Protein AF-0000000074491181 (afdb_homodimer)

Nearest PDB structures (foldseek):
  5xmd-assembly2_D-3  TM=8.191E-01  e=1.648E-28  Vigna radiata
  5y5d-assembly1_B  TM=8.444E-01  e=2.735E-27  Vigna radiata
  5xmd-assembly1_A  TM=8.355E-01  e=1.051E-27  Vigna radiata
  5xmd-assembly2_B  TM=8.310E-01  e=1.335E-27  Vigna radiata
  5xmd-assembly1_C-2  TM=8.319E-01  e=1.695E-27  Vigna radiata

Secondary structure (DSSP, 8-state):
--------TT-GGGS-EEEEEETTEEEEEEEE-SSSEEEEE--TT--GGGGTTHHHHHHTTT-EEEEEPPTTSTTS------TT-HHHHGGGSHHHHHHHHHHHHHHHH-TT--EEEEEETHHHHHHHHHHHH-GGGEEEEEEES----PPPSS---HHHHHHH-GGGGHHHHHHSTHHHHHHHTTHHHHHHHHS--TTS--GGGT--SGGGSPSSPPPPTTTT--HHHHHHHHHHHHHH-SHHHHHGGG-HHHHHHHTTTS-S-EEEEEEEEEETT-SSS-GGGGTTGGGTEEEEEEEEES--S-HHHHTHHHHHHHHHHHHHHHHHHHHH-/--------TT-GGGS-EEEEEETTEEEEEEEE-SSSEEEEE--TT--GGGGTTHHHHHHTTT-EEEEEPPTTSTTS------TT-HHHHGGGSHHHHHHHHHHHHHHHH-TT--EEEEEETHHHHHHHHHHHH-GGGEEEEEEES----PPPSS---HHHHHHH-GGGGHHHHHHSTHHHHHHHTTHHHHHHHHS--TTS--HHHH--SGGGSPSSPPPPTTTT--HHHHHHHHHHHHHH-SHHHHHGGG-HHHHHHHTTTS-S-EEEEEEEEEETT-SSS-GGGGTTGGGTEEEEEEEEES--S-HHHHTHHHHHHHHHHHHHHHHHHHHH-

Organism: Spizellomyces punctatus (strain DAOM BR117) (NCBI:txid645134)

InterPro domains:
  IPR000073 Alpha/beta hydrolase fold-1 [PF00561] (36-311)
  IPR000073 Alpha/beta hydrolase fold-1 [PR00111] (62-77)
  IPR000073 Alpha/beta hydrolase fold-1 [PR00111] (131-144)
  IPR000639 Epoxide hydrolase-like [PR00412] (42-60)
  IPR000639 Epoxide hydrolase-like [PR00412] (117-130)
  IPR000639 Epoxide hydrolase-like [PR00412] (131-144)
  IPR000639 Epoxide hydrolase-like [PR00412] (300-322)
  IPR029058 Alpha/Beta hydrolase fold [G3DSA:3.40.50.1820] (9-330)
  IPR029058 Alpha/Beta hydrolase fold [SSF53474] (13-325)

Radius of gyration: 26.88 Å; Cα contacts (8 Å, |Δi|>4): 1276; chains: 2; bounding box: 53×76×60 Å

pLDDT: mean 94.12, std 9.75, range [24.53, 98.94]

Foldseek 3Di:
DPPLQPLDLLDPVSFAWDWDQFPNWIWIKTWAFADAEEEEAEAPPDAQSLLSLLCNLVRVVGYIYIYIGFALFFPIDHDFDDVPRLVSLLCQALLNSLSRVQRVQCVPPNHQAAHAYEYAHVSQANQLVNCWNPVSRHQEYEYEADADFFQDLDQDDPVNVCVVVVLCVLLVLLQDPVVQVQCLVVVLQVCQLCQEKFPDDNCSSVDNHSVRGDGPHDHYPLLVQDPSNSVVSSVRCNVSTCRRNSSNSNCSVVNNVVCNPIDRAGEHQYEYEHACRASNRHPVNNVCRCVHYPRYDYHYDPMYRSCCRNVVPVVSVVVVVSVVVSVVVVVVD/DPPLQPLDLLDPVSFAWDWDQFPNWIWIKTWAFADAEEEEAEAPPDALSLLSLLCNLVRVVGYIYIYIGFALFFPIDHDDDDVPRLVSLLCQALLNSLSRVQRVQCVPPNHQAAHAYEYAHVSQANQLVNCWNPVSRHQEYEYEADADFFQDLDQDDPVNVCVVVVLCVLLVLLQDPVVQVQCLVVVLQVCQLCQEKFPDDNCSSVDNHSVRGDGPRDHYPLLVQDPSNSVVSSVRCNVSTCRRNSSNSNCSVVNNVVCNPIDRAGEHQYEYEHACRASNRHPVNNVCRCVRYPRYDYHYDPMYRSCCRNVVPVVSVVVVVSVVVSVVVVVVD

Solvent-accessible surface area (backbone atoms only — not comparable to full-atom values): 35129 Å² total; per-residue (Å²): 129,80,73,77,61,70,70,37,70,90,36,74,82,46,49,51,76,44,64,44,82,36,85,80,36,48,33,25,29,35,58,42,65,48,66,61,45,34,38,45,33,46,30,83,93,50,27,43,70,60,41,40,70,50,49,56,56,43,31,75,70,49,22,16,39,36,25,39,20,54,75,12,21,50,73,11,47,52,80,72,58,59,87,88,38,66,74,52,41,44,72,48,12,58,70,44,50,37,47,37,52,53,46,43,32,26,69,77,66,34,84,76,38,53,26,32,31,37,11,31,47,55,11,8,52,40,42,54,45,27,50,54,80,40,44,82,37,48,63,28,38,31,21,35,46,32,54,71,70,58,63,61,94,60,90,73,52,68,71,58,47,24,71,78,39,58,46,48,45,30,51,62,36,48,48,37,74,68,40,34,60,55,43,48,75,34,45,61,49,52,51,43,43,66,54,41,27,62,92,48,78,56,55,51,49,76,34,66,49,74,88,74,47,75,73,83,58,68,71,31,75,57,40,61,60,48,69,69,58,49,48,52,53,39,52,37,40,50,61,50,31,46,52,32,57,35,38,54,66,60,16,64,66,52,39,48,67,72,33,65,84,47,65,58,60,41,74,51,50,32,38,40,39,36,18,67,52,15,78,73,42,44,58,75,63,46,68,64,30,66,81,34,36,70,40,57,46,81,46,75,43,92,27,14,72,50,38,60,54,50,38,40,69,62,49,47,50,54,50,50,54,54,53,55,52,54,56,52,54,60,72,71,104,129,79,73,76,61,67,72,37,71,89,36,75,79,45,48,50,75,44,64,44,82,36,86,81,36,48,34,25,30,35,58,43,66,48,66,61,45,35,36,46,34,46,32,82,92,51,27,42,70,60,42,40,69,50,48,55,57,43,31,73,70,49,21,15,38,37,25,38,22,54,76,12,22,50,74,12,46,52,80,73,59,60,87,87,39,65,74,54,40,43,71,49,12,57,69,45,49,38,47,36,52,54,45,44,32,26,70,76,66,34,84,76,38,53,26,31,31,36,11,29,47,55,11,8,52,40,42,54,44,27,50,54,79,39,46,81,37,49,63,28,38,31,19,36,47,32,55,71,69,57,64,62,93,60,90,73,54,68,71,58,48,25,71,77,40,56,47,48,46,30,50,61,37,48,49,38,74,68,39,34,60,55,43,48,75,34,45,62,49,53,50,42,44,66,54,42,27,62,94,49,78,54,57,50,50,75,34,64,48,74,89,73,45,75,73,84,59,66,72,31,76,56,39,61,60,46,69,69,58,48,49,50,54,38,51,35,39,51,60,51,32,47,53,33,57,34,39,54,65,59,16,62,66,51,38,48,67,71,34,65,85,48,64,58,59,42,73,51,49,31,38,39,37,36,18,68,52,15,78,74,43,46,58,75,65,46,69,63,32,67,81,32,34,72,40,58,47,80,47,74,42,94,26,13,74,51,38,62,53,50,37,41,70,63,50,49,49,54,51,50,53,54,53,55,52,55,56,53,53,61,73,72,102

Structure (mmCIF, N/CA/C/O backbone):
data_AF-0000000074491181-model_v1
#
loop_
_entity.id
_entity.type
_entity.pdbx_description
1 polymer 'AB hydrolase-1 domain-containing protein'
#
loop_
_atom_site.group_PDB
_atom_site.id
_atom_site.type_symbol
_atom_site.label_atom_id
_atom_site.label_alt_id
_atom_site.label_comp_id
_atom_site.label_asym_id
_atom_site.label_entity_id
_atom_site.label_seq_id
_atom_site.pdbx_PDB_ins_code
_atom_site.Cartn_x
_atom_site.Cartn_y
_atom_site.Cartn_z
_atom_site.occupancy
_atom_site.B_iso_or_equiv
_atom_site.auth_seq_id
_atom_site.auth_comp_id
_atom_site.auth_asym_id
_atom_site.auth_atom_id
_atom_site.pdbx_PDB_model_num
ATOM 1 N N . MET A 1 1 ? -23.141 7.105 -21.078 1 24.53 1 MET A N 1
ATOM 2 C CA . MET A 1 1 ? -22.516 6.258 -22.094 1 24.53 1 MET A CA 1
ATOM 3 C C . MET A 1 1 ? -21.219 5.648 -21.594 1 24.53 1 MET A C 1
ATOM 5 O O . MET A 1 1 ? -20.281 6.375 -21.266 1 24.53 1 MET A O 1
ATOM 9 N N . SER A 1 2 ? -21.203 4.645 -20.719 1 34.47 2 SER A N 1
ATOM 10 C CA . SER A 1 2 ? -20.094 3.973 -20.047 1 34.47 2 SER A CA 1
ATOM 11 C C . SER A 1 2 ? -18.984 3.629 -21.047 1 34.47 2 SER A C 1
ATOM 13 O O . SER A 1 2 ? -19.203 2.875 -22 1 34.47 2 SER A O 1
ATOM 15 N N . ILE A 1 3 ? -18.344 4.555 -21.625 1 37.69 3 ILE A N 1
ATOM 16 C CA . ILE A 1 3 ? -17.375 4.277 -22.672 1 37.69 3 ILE A CA 1
ATOM 17 C C . ILE A 1 3 ? -16.609 2.992 -22.344 1 37.69 3 ILE A C 1
ATOM 19 O O . ILE A 1 3 ? -15.953 2.896 -21.312 1 37.69 3 ILE A O 1
ATOM 23 N N . SER A 1 4 ? -17.125 1.837 -22.672 1 44.81 4 SER A N 1
ATOM 24 C CA . SER A 1 4 ? -16.5 0.523 -22.625 1 44.81 4 SER A CA 1
ATOM 25 C C . SER A 1 4 ? -15.008 0.61 -22.938 1 44.81 4 SER A C 1
ATOM 27 O O . SER A 1 4 ? -14.625 0.771 -24.109 1 44.81 4 SER A O 1
ATOM 29 N N . THR A 1 5 ? -14.273 1.389 -22.328 1 58.91 5 THR A N 1
ATOM 30 C CA . THR A 1 5 ? -12.852 1.501 -22.641 1 58.91 5 THR A CA 1
ATOM 31 C C . THR A 1 5 ? -12.227 0.121 -22.828 1 58.91 5 THR A C 1
ATOM 33 O O . THR A 1 5 ? -12.445 -0.777 -22.016 1 58.91 5 THR A O 1
ATOM 36 N N . LYS A 1 6 ? -11.859 -0.301 -24.062 1 78.19 6 LYS A N 1
ATOM 37 C CA . LYS A 1 6 ? -11.188 -1.531 -24.484 1 78.19 6 LYS A CA 1
ATOM 38 C C . LYS A 1 6 ? -10.055 -1.887 -23.531 1 78.19 6 LYS A C 1
ATOM 40 O O . LYS A 1 6 ? -9.219 -1.037 -23.203 1 78.19 6 LYS A O 1
ATOM 45 N N . LEU A 1 7 ? -10.281 -3.123 -22.828 1 93.38 7 LEU A N 1
ATOM 46 C CA . LEU A 1 7 ? -9.18 -3.672 -22.047 1 93.38 7 LEU A CA 1
ATOM 47 C C . LEU A 1 7 ? -7.898 -3.715 -22.875 1 93.38 7 LEU A C 1
ATOM 49 O O . LEU A 1 7 ? -7.871 -4.312 -23.953 1 93.38 7 LEU A O 1
ATOM 53 N N . ASP A 1 8 ? -6.918 -2.953 -22.5 1 95.5 8 ASP A N 1
ATOM 54 C CA . ASP A 1 8 ? -5.625 -2.881 -23.172 1 95.5 8 ASP A CA 1
ATOM 55 C C . ASP A 1 8 ? -4.5 -3.357 -22.25 1 95.5 8 ASP A C 1
ATOM 57 O O . ASP A 1 8 ? -4.125 -2.66 -21.312 1 95.5 8 ASP A O 1
ATOM 61 N N . PRO A 1 9 ? -3.947 -4.531 -22.531 1 95.06 9 PRO A N 1
ATOM 62 C CA . PRO A 1 9 ? -2.879 -5.066 -21.688 1 95.06 9 PRO A CA 1
ATOM 63 C C . PRO A 1 9 ? -1.718 -4.09 -21.516 1 95.06 9 PRO A C 1
ATOM 65 O O . PRO A 1 9 ? -0.96 -4.191 -20.547 1 95.06 9 PRO A O 1
ATOM 68 N N . LEU A 1 10 ? -1.55 -3.137 -22.375 1 94.75 10 LEU A N 1
ATOM 69 C CA . LEU A 1 10 ? -0.443 -2.189 -22.297 1 94.75 10 LEU A CA 1
ATOM 70 C C . LEU A 1 10 ? -0.84 -0.958 -21.5 1 94.75 10 LEU A C 1
ATOM 72 O O . LEU A 1 10 ? -0.002 -0.097 -21.219 1 94.75 10 LEU A O 1
ATOM 76 N N . LYS A 1 11 ? -2.043 -0.867 -21.125 1 95.12 11 LYS A N 1
ATOM 77 C CA . LYS A 1 11 ? -2.561 0.226 -20.297 1 95.12 11 LYS A CA 1
ATOM 78 C C . LYS A 1 11 ? -3.244 -0.305 -19.047 1 95.12 11 LYS A C 1
ATOM 80 O O . LYS A 1 11 ? -4.473 -0.417 -19 1 95.12 11 LYS A O 1
ATOM 85 N N . PRO A 1 12 ? -2.453 -0.541 -18.047 1 96.25 12 PRO A N 1
ATOM 86 C CA . PRO A 1 12 ? -3.02 -1.109 -16.828 1 96.25 12 PRO A CA 1
ATOM 87 C C . PRO A 1 12 ? -4.246 -0.345 -16.344 1 96.25 12 PRO A C 1
ATOM 89 O O . PRO A 1 12 ? -5.156 -0.94 -15.758 1 96.25 12 PRO A O 1
ATOM 92 N N . GLU A 1 13 ? -4.324 0.978 -16.609 1 92.19 13 GLU A N 1
ATOM 93 C CA . GLU A 1 13 ? -5.418 1.813 -16.125 1 92.19 13 GLU A CA 1
ATOM 94 C C . GLU A 1 13 ? -6.719 1.508 -16.859 1 92.19 13 GLU A C 1
ATOM 96 O O . GLU A 1 13 ? -7.793 1.935 -16.438 1 92.19 13 GLU A O 1
ATOM 101 N N . SER A 1 14 ? -6.633 0.81 -17.969 1 96 14 SER A N 1
ATOM 102 C CA . SER A 1 14 ? -7.828 0.487 -18.75 1 96 14 SER A CA 1
ATOM 103 C C . SER A 1 14 ? -8.625 -0.633 -18.078 1 96 14 SER A C 1
ATOM 105 O O . SER A 1 14 ? -9.773 -0.879 -18.453 1 96 14 SER A O 1
ATOM 107 N N . PHE A 1 15 ? -8.055 -1.346 -17.125 1 97.62 15 PHE A N 1
ATOM 108 C CA . PHE A 1 15 ? -8.75 -2.41 -16.406 1 97.62 15 PHE A CA 1
ATOM 109 C C . PHE A 1 15 ? -9.555 -1.843 -15.242 1 97.62 15 PHE A C 1
ATOM 111 O O . PHE A 1 15 ? -9.305 -0.721 -14.797 1 97.62 15 PHE A O 1
ATOM 118 N N . ASN A 1 16 ? -10.516 -2.582 -14.781 1 97.12 16 ASN A N 1
ATOM 119 C CA . ASN A 1 16 ? -11.352 -2.164 -13.656 1 97.12 16 ASN A CA 1
ATOM 120 C C . ASN A 1 16 ? -10.75 -2.582 -12.32 1 97.12 16 ASN A C 1
ATOM 122 O O . ASN A 1 16 ? -11.047 -3.666 -11.812 1 97.12 16 ASN A O 1
ATOM 126 N N . HIS A 1 17 ? -9.977 -1.718 -11.727 1 97.06 17 HIS A N 1
ATOM 127 C CA . HIS A 1 17 ? -9.336 -1.951 -10.438 1 97.06 17 HIS A CA 1
ATOM 128 C C . HIS A 1 17 ? -10.297 -1.685 -9.289 1 97.06 17 HIS A C 1
ATOM 130 O O . HIS A 1 17 ? -10.961 -0.645 -9.25 1 97.06 17 HIS A O 1
ATOM 136 N N . LYS A 1 18 ? -10.336 -2.633 -8.391 1 97 18 LYS A N 1
ATOM 137 C CA . LYS A 1 18 ? -11.195 -2.52 -7.211 1 97 18 LYS A CA 1
ATOM 138 C C . LYS A 1 18 ? -10.406 -2.781 -5.93 1 97 18 LYS A C 1
ATOM 140 O O . LYS A 1 18 ? -9.352 -3.42 -5.961 1 97 18 LYS A O 1
ATOM 145 N N . TYR A 1 19 ? -10.945 -2.24 -4.848 1 96.38 19 TYR A N 1
ATOM 146 C CA . TYR A 1 19 ? -10.352 -2.404 -3.527 1 96.38 19 TYR A CA 1
ATOM 147 C C . TYR A 1 19 ? -11.414 -2.734 -2.488 1 96.38 19 TYR A C 1
ATOM 149 O O . TYR A 1 19 ? -12.531 -2.209 -2.545 1 96.38 19 TYR A O 1
ATOM 157 N N . ALA A 1 20 ? -11.102 -3.619 -1.558 1 94 20 ALA A N 1
ATOM 158 C CA . ALA A 1 20 ? -12.031 -3.994 -0.494 1 94 20 ALA A CA 1
ATOM 159 C C . ALA A 1 20 ? -11.281 -4.5 0.735 1 94 20 ALA A C 1
ATOM 161 O O . ALA A 1 20 ? -10.125 -4.914 0.637 1 94 20 ALA A O 1
ATOM 162 N N . TRP A 1 21 ? -11.93 -4.352 1.835 1 92.75 21 TRP A N 1
ATOM 163 C CA . TRP A 1 21 ? -11.398 -5 3.029 1 92.75 21 TRP A CA 1
ATOM 164 C C . TRP A 1 21 ? -11.656 -6.504 2.996 1 92.75 21 TRP A C 1
ATOM 166 O O . TRP A 1 21 ? -12.812 -6.938 2.939 1 92.75 21 TRP A O 1
ATOM 176 N N . ILE A 1 22 ? -10.625 -7.285 2.938 1 95.12 22 ILE A N 1
ATOM 177 C CA . ILE A 1 22 ? -10.688 -8.742 2.885 1 95.12 22 ILE A CA 1
ATOM 178 C C . ILE A 1 22 ? -9.773 -9.336 3.961 1 95.12 22 ILE A C 1
ATOM 180 O O . ILE A 1 22 ? -8.57 -9.086 3.967 1 95.12 22 ILE A O 1
ATOM 184 N N . ASN A 1 23 ? -10.375 -10.125 4.824 1 95.19 23 ASN A N 1
ATOM 185 C CA . ASN A 1 23 ? -9.586 -10.836 5.828 1 95.19 23 ASN A CA 1
ATOM 186 C C . ASN A 1 23 ? -8.648 -9.891 6.574 1 95.19 23 ASN A C 1
ATOM 188 O O . ASN A 1 23 ? -7.445 -10.148 6.672 1 95.19 23 ASN A O 1
ATOM 192 N N . GLY A 1 24 ? -9.133 -8.766 6.891 1 89.75 24 GLY A N 1
ATOM 193 C CA . GLY A 1 24 ? -8.453 -7.863 7.805 1 89.75 24 GLY A CA 1
ATOM 194 C C . GLY A 1 24 ? -7.477 -6.938 7.113 1 89.75 24 GLY A C 1
ATOM 195 O O . GLY A 1 24 ? -6.785 -6.152 7.766 1 89.75 24 GLY A O 1
ATOM 196 N N . ILE A 1 25 ? -7.324 -6.969 5.742 1 92.5 25 ILE A N 1
ATOM 197 C CA . ILE A 1 25 ? -6.398 -6.082 5.047 1 92.5 25 ILE A CA 1
ATOM 198 C C . ILE A 1 25 ? -7.09 -5.461 3.838 1 92.5 25 ILE A C 1
ATOM 200 O O . ILE A 1 25 ? -8.156 -5.922 3.416 1 92.5 25 ILE A O 1
ATOM 204 N N . ARG A 1 26 ? -6.52 -4.344 3.322 1 94.5 26 ARG A N 1
ATOM 205 C CA . ARG A 1 26 ? -7.012 -3.742 2.086 1 94.5 26 ARG A CA 1
ATOM 206 C C . ARG A 1 26 ? -6.504 -4.508 0.867 1 94.5 26 ARG A C 1
ATOM 208 O O . ARG A 1 26 ? -5.297 -4.609 0.649 1 94.5 26 ARG A O 1
ATOM 215 N N . TYR A 1 27 ? -7.445 -5.047 0.092 1 96.56 27 TYR A N 1
ATOM 216 C CA . TYR A 1 27 ? -7.156 -5.977 -0.994 1 96.56 27 TYR A CA 1
ATOM 217 C C . TYR A 1 27 ? -7.449 -5.344 -2.348 1 96.56 27 TYR A C 1
ATOM 219 O O . TYR A 1 27 ? -8.492 -4.707 -2.531 1 96.56 27 TYR A O 1
ATOM 227 N N . HIS A 1 28 ? -6.504 -5.477 -3.242 1 98.31 28 HIS A N 1
ATOM 228 C CA . HIS A 1 28 ? -6.691 -5.051 -4.625 1 98.31 28 HIS A CA 1
ATOM 229 C C . HIS A 1 28 ? -7.062 -6.23 -5.52 1 98.31 28 HIS A C 1
ATOM 231 O O . HIS A 1 28 ? -6.5 -7.316 -5.379 1 98.31 28 HIS A O 1
ATOM 237 N N . TYR A 1 29 ? -7.977 -6.004 -6.426 1 98.69 29 TYR A N 1
ATOM 238 C CA . TYR A 1 29 ? -8.258 -6.988 -7.465 1 98.69 29 TYR A CA 1
ATOM 239 C C . TYR A 1 29 ? -8.836 -6.32 -8.711 1 98.69 29 TYR A C 1
ATOM 241 O O . TYR A 1 29 ? -9.43 -5.242 -8.625 1 98.69 29 TYR A O 1
ATOM 249 N N . VAL A 1 30 ? -8.562 -6.91 -9.836 1 98.62 30 VAL A N 1
ATOM 250 C CA . VAL A 1 30 ? -9.219 -6.551 -11.086 1 98.62 30 VAL A CA 1
ATOM 251 C C . VAL A 1 30 ? -10.508 -7.355 -11.25 1 98.62 30 VAL A C 1
ATOM 253 O O . VAL A 1 30 ? -10.539 -8.547 -10.945 1 98.62 30 VAL A O 1
ATOM 256 N N . ASP A 1 31 ? -11.555 -6.695 -11.664 1 98.62 31 ASP A N 1
ATOM 257 C CA . ASP A 1 31 ? -12.875 -7.297 -11.852 1 98.62 31 ASP A CA 1
ATOM 258 C C . ASP A 1 31 ? -13.445 -6.949 -13.227 1 98.62 31 ASP A C 1
ATOM 260 O O . ASP A 1 31 ? -13.891 -5.82 -13.445 1 98.62 31 ASP A O 1
ATOM 264 N N . GLU A 1 32 ? -13.406 -7.926 -14.125 1 98.44 32 GLU A N 1
ATOM 265 C CA . GLU A 1 32 ? -13.828 -7.672 -15.5 1 98.44 32 GLU A CA 1
ATOM 266 C C . GLU A 1 32 ? -14.82 -8.727 -15.977 1 98.44 32 GLU A C 1
ATOM 268 O O . GLU A 1 32 ? -14.672 -9.914 -15.664 1 98.44 32 GLU A O 1
ATOM 273 N N . GLY A 1 33 ? -15.812 -8.297 -16.719 1 97.62 33 GLY A N 1
ATOM 274 C CA . GLY A 1 33 ? -16.719 -9.219 -17.375 1 97.62 33 GLY A CA 1
ATOM 275 C C . GLY A 1 33 ? -17.938 -9.57 -16.547 1 97.62 33 GLY A C 1
ATOM 276 O O . GLY A 1 33 ? -18.172 -8.961 -15.5 1 97.62 33 GLY A O 1
ATOM 277 N N . GLN A 1 34 ? -18.641 -10.328 -17.25 1 94.5 34 GLN A N 1
ATOM 278 C CA . GLN A 1 34 ? -19.859 -10.875 -16.688 1 94.5 34 GLN A CA 1
ATOM 279 C C . GLN A 1 34 ? -19.938 -12.383 -16.891 1 94.5 34 GLN A C 1
ATOM 281 O O . GLN A 1 34 ? -19.125 -12.961 -17.609 1 94.5 34 GLN A O 1
ATOM 286 N N . GLY A 1 35 ? -20.703 -13.141 -16.125 1 95.56 35 GLY A N 1
ATOM 287 C CA . GLY A 1 35 ? -20.875 -14.57 -16.312 1 95.56 35 GLY A CA 1
ATOM 288 C C . GLY A 1 35 ? -20.266 -15.391 -15.195 1 95.56 35 GLY A C 1
ATOM 289 O O . GLY A 1 35 ? -20.156 -14.93 -14.062 1 95.56 35 GLY A O 1
ATOM 290 N N . PRO A 1 36 ? -19.922 -16.688 -15.609 1 96.94 36 PRO A N 1
ATOM 291 C CA . PRO A 1 36 ? -19.297 -17.531 -14.586 1 96.94 36 PRO A CA 1
ATOM 292 C C . PRO A 1 36 ? -17.969 -16.984 -14.086 1 96.94 36 PRO A C 1
ATOM 294 O O . PRO A 1 36 ? -17.188 -16.453 -14.875 1 96.94 36 PRO A O 1
ATOM 297 N N . LEU A 1 37 ? -17.688 -17.172 -12.852 1 98.31 37 LEU A N 1
ATOM 298 C CA . LEU A 1 37 ? -16.578 -16.531 -12.164 1 98.31 37 LEU A CA 1
ATOM 299 C C . LEU A 1 37 ? -15.305 -17.344 -12.312 1 98.31 37 LEU A C 1
ATOM 301 O O . LEU A 1 37 ? -15.289 -18.547 -12 1 98.31 37 LEU A O 1
ATOM 305 N N . VAL A 1 38 ? -14.289 -16.719 -12.805 1 98.81 38 VAL A N 1
ATOM 306 C CA . VAL A 1 38 ? -12.938 -17.281 -12.883 1 98.81 38 VAL A CA 1
ATOM 307 C C . VAL A 1 38 ? -11.977 -16.422 -12.062 1 98.81 38 VAL A C 1
ATOM 309 O O . VAL A 1 38 ? -11.93 -15.203 -12.234 1 98.81 38 VAL A O 1
ATOM 312 N N . VAL A 1 39 ? -11.281 -17.016 -11.148 1 98.94 39 VAL A N 1
ATOM 313 C CA . VAL A 1 39 ? -10.258 -16.312 -10.367 1 98.94 39 VAL A CA 1
ATOM 314 C C . VAL A 1 39 ? -8.867 -16.703 -10.859 1 98.94 39 VAL A C 1
ATOM 316 O O . VAL A 1 39 ? -8.523 -17.891 -10.906 1 98.94 39 VAL A O 1
ATOM 319 N N . LEU A 1 40 ? -8.125 -15.742 -11.297 1 98.94 40 LEU A N 1
ATOM 320 C CA . LEU A 1 40 ? -6.75 -15.969 -11.742 1 98.94 40 LEU A CA 1
ATOM 321 C C . LEU A 1 40 ? -5.758 -15.609 -10.641 1 98.94 40 LEU A C 1
ATOM 323 O O . LEU A 1 40 ? -5.762 -14.484 -10.141 1 98.94 40 LEU A O 1
ATOM 327 N N . CYS A 1 41 ? -4.91 -16.562 -10.289 1 98.94 41 CYS A N 1
ATOM 328 C CA . CYS A 1 41 ? -4.02 -16.422 -9.141 1 98.94 41 CYS A CA 1
ATOM 329 C C . CYS A 1 41 ? -2.561 -16.406 -9.578 1 98.94 41 CYS A C 1
ATOM 331 O O . CYS A 1 41 ? -2.076 -17.359 -10.188 1 98.94 41 CYS A O 1
ATOM 333 N N . HIS A 1 42 ? -1.837 -15.328 -9.219 1 98.94 42 HIS A N 1
ATOM 334 C CA . HIS A 1 42 ? -0.475 -15.109 -9.695 1 98.94 42 HIS A CA 1
ATOM 335 C C . HIS A 1 42 ? 0.545 -15.734 -8.742 1 98.94 42 HIS A C 1
ATOM 337 O O . HIS A 1 42 ? 0.201 -16.125 -7.629 1 98.94 42 HIS A O 1
ATOM 343 N N . GLY A 1 43 ? 1.769 -15.859 -9.242 1 98.56 43 GLY A N 1
ATOM 344 C CA . GLY A 1 43 ? 2.879 -16.344 -8.438 1 98.56 43 GLY A CA 1
ATOM 345 C C . GLY A 1 43 ? 3.898 -15.273 -8.109 1 98.56 43 GLY A C 1
ATOM 346 O O . GLY A 1 43 ? 3.537 -14.117 -7.871 1 98.56 43 GLY A O 1
ATOM 347 N N . PHE A 1 44 ? 5.242 -15.703 -7.996 1 98.31 44 PHE A N 1
ATOM 348 C CA . PHE A 1 44 ? 6.312 -14.789 -7.625 1 98.31 44 PHE A CA 1
ATOM 349 C C . PHE A 1 44 ? 7.414 -14.789 -8.68 1 98.31 44 PHE A C 1
ATOM 351 O O . PHE A 1 44 ? 7.844 -15.852 -9.133 1 98.31 44 PHE A O 1
ATOM 358 N N . PRO A 1 45 ? 7.906 -13.727 -8.945 1 97.75 45 PRO A N 1
ATOM 359 C CA . PRO A 1 45 ? 7.355 -12.391 -8.688 1 97.75 45 PRO A CA 1
ATOM 360 C C . PRO A 1 45 ? 6.367 -11.945 -9.766 1 97.75 45 PRO A C 1
ATOM 362 O O . PRO A 1 45 ? 6.723 -11.859 -10.938 1 97.75 45 PRO A O 1
ATOM 365 N N . ASP A 1 46 ? 5.273 -11.773 -9.359 1 98.56 46 ASP A N 1
ATOM 366 C CA . ASP A 1 46 ? 4.211 -11.352 -10.273 1 98.56 46 ASP A CA 1
ATOM 367 C C . ASP A 1 46 ? 3.096 -10.633 -9.516 1 98.56 46 ASP A C 1
ATOM 369 O O . ASP A 1 46 ? 3.283 -10.211 -8.375 1 98.56 46 ASP A O 1
ATOM 373 N N . MET A 1 47 ? 2.066 -10.336 -10.109 1 98.69 47 MET A N 1
ATOM 374 C CA . MET A 1 47 ? 0.852 -9.695 -9.609 1 98.69 47 MET A CA 1
ATOM 375 C C . MET A 1 47 ? -0.301 -9.875 -10.594 1 98.69 47 MET A C 1
ATOM 377 O O . MET A 1 47 ? -0.195 -10.656 -11.539 1 98.69 47 MET A O 1
ATOM 381 N N . TRP A 1 48 ? -1.406 -9.125 -10.391 1 98.81 48 TRP A N 1
ATOM 382 C CA . TRP A 1 48 ? -2.545 -9.266 -11.289 1 98.81 48 TRP A CA 1
ATOM 383 C C . TRP A 1 48 ? -2.109 -9.109 -12.742 1 98.81 48 TRP A C 1
ATOM 385 O O . TRP A 1 48 ? -2.645 -9.781 -13.633 1 98.81 48 TRP A O 1
ATOM 395 N N . TYR A 1 49 ? -1.154 -8.273 -12.977 1 98.69 49 TYR A N 1
ATOM 396 C CA . TYR A 1 49 ? -0.751 -7.824 -14.297 1 98.69 49 TYR A CA 1
ATOM 397 C C . TYR A 1 49 ? -0.187 -8.977 -15.117 1 98.69 49 TYR A C 1
ATOM 399 O O . TYR A 1 49 ? -0.209 -8.938 -16.359 1 98.69 49 TYR A O 1
ATOM 407 N N . GLY A 1 50 ? 0.272 -10.008 -14.477 1 98.5 50 GLY A N 1
ATOM 408 C CA . GLY A 1 50 ? 0.759 -11.18 -15.188 1 98.5 50 GLY A CA 1
ATOM 409 C C . GLY A 1 50 ? -0.318 -11.875 -16 1 98.5 50 GLY A C 1
ATOM 410 O O . GLY A 1 50 ? -0.015 -12.664 -16.906 1 98.5 50 GLY A O 1
ATOM 411 N N . TRP A 1 51 ? -1.533 -11.562 -15.68 1 98.81 51 TRP A N 1
ATOM 412 C CA . TRP A 1 51 ? -2.672 -12.188 -16.344 1 98.81 51 TRP A CA 1
ATOM 413 C C . TRP A 1 51 ? -3.293 -11.242 -17.359 1 98.81 51 TRP A C 1
ATOM 415 O O . TRP A 1 51 ? -4.344 -11.539 -17.938 1 98.81 51 TRP A O 1
ATOM 425 N N . ARG A 1 52 ? -2.633 -10.125 -17.703 1 98.38 52 ARG A N 1
ATOM 426 C CA . ARG A 1 52 ? -3.209 -9.023 -18.453 1 98.38 52 ARG A CA 1
ATOM 427 C C . ARG A 1 52 ? -3.652 -9.477 -19.844 1 98.38 52 ARG A C 1
ATOM 429 O O . ARG A 1 52 ? -4.551 -8.883 -20.438 1 98.38 52 ARG A O 1
ATOM 436 N N . TYR A 1 53 ? -3.074 -10.57 -20.391 1 98.19 53 TYR A N 1
ATOM 437 C CA . TYR A 1 53 ? -3.438 -11.047 -21.719 1 98.19 53 TYR A CA 1
ATOM 438 C C . TYR A 1 53 ? -4.562 -12.07 -21.656 1 98.19 53 TYR A C 1
ATOM 440 O O . TYR A 1 53 ? -5.32 -12.234 -22.609 1 98.19 53 TYR A O 1
ATOM 448 N N . GLN A 1 54 ? -4.684 -12.773 -20.547 1 98.69 54 GLN A N 1
ATOM 449 C CA . GLN A 1 54 ? -5.723 -13.781 -20.359 1 98.69 54 GLN A CA 1
ATOM 450 C C . GLN A 1 54 ? -7.055 -13.133 -20 1 98.69 54 GLN A C 1
ATOM 452 O O . GLN A 1 54 ? -8.117 -13.641 -20.359 1 98.69 54 GLN A O 1
ATOM 457 N N . ILE A 1 55 ? -7.027 -11.977 -19.312 1 98.75 55 ILE A N 1
ATOM 458 C CA . ILE A 1 55 ? -8.227 -11.312 -18.812 1 98.75 55 ILE A CA 1
ATOM 459 C C . ILE A 1 55 ? -9.133 -10.945 -19.984 1 98.75 55 ILE A C 1
ATOM 461 O O . ILE A 1 55 ? -10.273 -11.422 -20.062 1 98.75 55 ILE A O 1
ATOM 465 N N . PRO A 1 56 ? -8.633 -10.125 -20.984 1 98.44 56 PRO A N 1
ATOM 466 C CA . PRO A 1 56 ? -9.539 -9.766 -22.078 1 98.44 56 PRO A CA 1
ATOM 467 C C . PRO A 1 56 ? -10.023 -10.977 -22.875 1 98.44 56 PRO A C 1
ATOM 469 O O . PRO A 1 56 ? -11.148 -10.992 -23.375 1 98.44 56 PRO A O 1
ATOM 472 N N . TYR A 1 57 ? -9.195 -12.008 -23.016 1 98.19 57 TYR A N 1
ATOM 473 C CA . TYR A 1 57 ? -9.539 -13.211 -23.766 1 98.19 57 TYR A CA 1
ATOM 474 C C . TYR A 1 57 ? -10.703 -13.945 -23.109 1 98.19 57 TYR A C 1
ATOM 476 O O . TYR A 1 57 ? -11.656 -14.344 -23.781 1 98.19 57 TYR A O 1
ATOM 484 N N . LEU A 1 58 ? -10.641 -14.109 -21.797 1 98.31 58 LEU A N 1
ATOM 485 C CA . LEU A 1 58 ? -11.68 -14.82 -21.062 1 98.31 58 LEU A CA 1
ATOM 486 C C . LEU A 1 58 ? -12.953 -13.984 -20.984 1 98.31 58 LEU A C 1
ATOM 488 O O . LEU A 1 58 ? -14.055 -14.523 -21.094 1 98.31 58 LEU A O 1
ATOM 492 N N . VAL A 1 59 ? -12.758 -12.672 -20.797 1 98.12 59 VAL A N 1
ATOM 493 C CA . VAL A 1 59 ? -13.906 -11.773 -20.75 1 98.12 59 VAL A CA 1
ATOM 494 C C . VAL A 1 59 ? -14.68 -11.844 -22.062 1 98.12 59 VAL A C 1
ATOM 496 O O . VAL A 1 59 ? -15.906 -11.883 -22.078 1 98.12 59 VAL A O 1
ATOM 499 N N . ALA A 1 60 ? -13.953 -11.867 -23.141 1 97.25 60 ALA A N 1
ATOM 500 C CA . ALA A 1 60 ? -14.562 -11.945 -24.469 1 97.25 60 ALA A CA 1
ATOM 501 C C . ALA A 1 60 ? -15.344 -13.25 -24.625 1 97.25 60 ALA A C 1
ATOM 503 O O . ALA A 1 60 ? -16.203 -13.359 -25.516 1 97.25 60 ALA A O 1
ATOM 504 N N . ARG A 1 61 ? -15.164 -14.188 -23.844 1 96.69 61 ARG A N 1
ATOM 505 C CA . ARG A 1 61 ? -15.852 -15.477 -23.891 1 96.69 61 ARG A CA 1
ATOM 506 C C . ARG A 1 61 ? -16.891 -15.586 -22.781 1 96.69 61 ARG A C 1
ATOM 508 O O . ARG A 1 61 ? -17.281 -16.688 -22.406 1 96.69 61 ARG A O 1
ATOM 515 N N . ASN A 1 62 ? -17.219 -14.43 -22.203 1 96.56 62 ASN A N 1
ATOM 516 C CA . ASN A 1 62 ? -18.344 -14.234 -21.297 1 96.56 62 ASN A CA 1
ATOM 517 C C . ASN A 1 62 ? -18.062 -14.789 -19.906 1 96.56 62 ASN A C 1
ATOM 519 O O . ASN A 1 62 ? -18.938 -15.375 -19.266 1 96.56 62 ASN A O 1
ATOM 523 N N . TYR A 1 63 ? -16.859 -14.727 -19.469 1 97.81 63 TYR A N 1
ATOM 524 C CA . TYR A 1 63 ? -16.531 -15.008 -18.078 1 97.81 63 TYR A CA 1
ATOM 525 C C . TYR A 1 63 ? -16.375 -13.711 -17.297 1 97.81 63 TYR A C 1
ATOM 527 O O . TYR A 1 63 ? -16 -12.672 -17.844 1 97.81 63 TYR A O 1
ATOM 535 N N . ARG A 1 64 ? -16.734 -13.734 -16.062 1 98.44 64 ARG A N 1
ATOM 536 C CA . ARG A 1 64 ? -16.297 -12.711 -15.125 1 98.44 64 ARG A CA 1
ATOM 537 C C . ARG A 1 64 ? -14.961 -13.086 -14.484 1 98.44 64 ARG A C 1
ATOM 539 O O . ARG A 1 64 ? -14.844 -14.141 -13.867 1 98.44 64 ARG A O 1
ATOM 546 N N . VAL A 1 65 ? -14.023 -12.281 -14.68 1 98.81 65 VAL A N 1
ATOM 547 C CA . VAL A 1 65 ? -12.648 -12.602 -14.281 1 98.81 65 VAL A CA 1
ATOM 548 C C . VAL A 1 65 ? -12.242 -11.734 -13.102 1 98.81 65 VAL A C 1
ATOM 550 O O . VAL A 1 65 ? -12.281 -10.5 -13.18 1 98.81 65 VAL A O 1
ATOM 553 N N . ILE A 1 66 ? -11.93 -12.367 -12 1 98.94 66 ILE A N 1
ATOM 554 C CA . ILE A 1 66 ? -11.406 -11.711 -10.805 1 98.94 66 ILE A CA 1
ATOM 555 C C . ILE A 1 66 ? -9.914 -12.031 -10.656 1 98.94 66 ILE A C 1
ATOM 557 O O . ILE A 1 66 ? -9.531 -13.203 -10.625 1 98.94 66 ILE A O 1
ATOM 561 N N . VAL A 1 67 ? -9.078 -11.031 -10.586 1 98.94 67 VAL A N 1
ATOM 562 C CA . VAL A 1 67 ? -7.633 -11.227 -10.477 1 98.94 67 VAL A CA 1
ATOM 563 C C . VAL A 1 67 ? -7.09 -10.406 -9.305 1 98.94 67 VAL A C 1
ATOM 565 O O . VAL A 1 67 ? -6.758 -9.227 -9.469 1 98.94 67 VAL A O 1
ATOM 568 N N . PRO A 1 68 ? -6.859 -11.039 -8.234 1 98.88 68 PRO A N 1
ATOM 569 C CA . PRO A 1 68 ? -6.309 -10.312 -7.082 1 98.88 68 PRO A CA 1
ATOM 570 C C . PRO A 1 68 ? -4.789 -10.164 -7.152 1 98.88 68 PRO A C 1
ATOM 572 O O . PRO A 1 68 ? -4.113 -10.977 -7.789 1 98.88 68 PRO A O 1
ATOM 575 N N . ASP A 1 69 ? -4.297 -9.086 -6.562 1 98.88 69 ASP A N 1
ATOM 576 C CA . ASP A 1 69 ? -2.957 -9.164 -5.984 1 98.88 69 ASP A CA 1
ATOM 577 C C . ASP A 1 69 ? -2.971 -9.938 -4.668 1 98.88 69 ASP A C 1
ATOM 579 O O . ASP A 1 69 ? -3.676 -9.562 -3.73 1 98.88 69 ASP A O 1
ATOM 583 N N . PHE A 1 70 ? -2.223 -10.961 -4.633 1 98.81 70 PHE A N 1
ATOM 584 C CA . PHE A 1 70 ? -2.145 -11.688 -3.373 1 98.81 70 PHE A CA 1
ATOM 585 C C . PHE A 1 70 ? -1.588 -10.797 -2.268 1 98.81 70 PHE A C 1
ATOM 587 O O . PHE A 1 70 ? -0.885 -9.828 -2.545 1 98.81 70 PHE A O 1
ATOM 594 N N . ARG A 1 71 ? -2.008 -11.102 -1.05 1 97.75 71 ARG A N 1
ATOM 595 C CA . ARG A 1 71 ? -1.406 -10.461 0.114 1 97.75 71 ARG A CA 1
ATOM 596 C C . ARG A 1 71 ? 0.106 -10.344 -0.044 1 97.75 71 ARG A C 1
ATOM 598 O O . ARG A 1 71 ? 0.779 -11.328 -0.361 1 97.75 71 ARG A O 1
ATOM 605 N N . GLY A 1 72 ? 0.598 -9.094 0.098 1 97.62 72 GLY A N 1
ATOM 606 C CA . GLY A 1 72 ? 2.037 -8.914 -0.003 1 97.62 72 GLY A CA 1
ATOM 607 C C . GLY A 1 72 ? 2.492 -8.508 -1.392 1 97.62 72 GLY A C 1
ATOM 608 O O . GLY A 1 72 ? 3.68 -8.258 -1.614 1 97.62 72 GLY A O 1
ATOM 609 N N . TYR A 1 73 ? 1.554 -8.375 -2.35 1 98.31 73 TYR A N 1
ATOM 610 C CA . TYR A 1 73 ? 1.908 -8.07 -3.729 1 98.31 73 TYR A CA 1
ATOM 611 C C . TYR A 1 73 ? 1.11 -6.875 -4.242 1 98.31 73 TYR A C 1
ATOM 613 O O . TYR A 1 73 ? -0.007 -6.625 -3.785 1 98.31 73 TYR A O 1
ATOM 621 N N . GLY A 1 74 ? 1.727 -6.18 -5.191 1 97.56 74 GLY A N 1
ATOM 622 C CA . GLY A 1 74 ? 1.005 -5.152 -5.926 1 97.56 74 GLY A CA 1
ATOM 623 C C . GLY A 1 74 ? 0.401 -4.09 -5.031 1 97.56 74 GLY A C 1
ATOM 624 O O . GLY A 1 74 ? 1.101 -3.49 -4.211 1 97.56 74 GLY A O 1
ATOM 625 N N . GLU A 1 75 ? -0.905 -3.93 -5.168 1 96.81 75 GLU A N 1
ATOM 626 C CA . GLU A 1 75 ? -1.566 -2.863 -4.426 1 96.81 75 GLU A CA 1
ATOM 627 C C . GLU A 1 75 ? -2.352 -3.42 -3.24 1 96.81 75 GLU A C 1
ATOM 629 O O . GLU A 1 75 ? -3.09 -2.689 -2.578 1 96.81 75 GLU A O 1
ATOM 634 N N . THR A 1 76 ? -2.184 -4.746 -2.99 1 97.75 76 THR A N 1
ATOM 635 C CA . THR A 1 76 ? -2.723 -5.348 -1.776 1 97.75 76 THR A CA 1
ATOM 636 C C . THR A 1 76 ? -1.783 -5.121 -0.595 1 97.75 76 THR A C 1
ATOM 638 O O . THR A 1 76 ? -0.561 -5.152 -0.752 1 97.75 76 THR A O 1
ATOM 641 N N . ASP A 1 77 ? -2.346 -4.953 0.597 1 95.62 77 ASP A N 1
ATOM 642 C CA . ASP A 1 77 ? -1.559 -4.715 1.803 1 95.62 77 ASP A CA 1
ATOM 643 C C . ASP A 1 77 ? -0.567 -5.852 2.047 1 95.62 77 ASP A C 1
ATOM 645 O O . ASP A 1 77 ? -0.828 -6.996 1.68 1 95.62 77 ASP A O 1
ATOM 649 N N . ALA A 1 78 ? 0.493 -5.484 2.676 1 95.88 78 ALA A N 1
ATOM 650 C CA . ALA A 1 78 ? 1.581 -6.414 2.967 1 95.88 78 ALA A CA 1
ATOM 651 C C . ALA A 1 78 ? 1.98 -6.352 4.438 1 95.88 78 ALA A C 1
ATOM 653 O O . ALA A 1 78 ? 3.002 -5.754 4.785 1 95.88 78 ALA A O 1
ATOM 654 N N . PRO A 1 79 ? 1.28 -7.016 5.281 1 92.12 79 PRO A N 1
ATOM 655 C CA . PRO A 1 79 ? 1.674 -7.012 6.695 1 92.12 79 PRO A CA 1
ATOM 656 C C . PRO A 1 79 ? 3.137 -7.398 6.898 1 92.12 79 PRO A C 1
ATOM 658 O O . PRO A 1 79 ? 3.613 -8.367 6.301 1 92.12 79 PRO A O 1
ATOM 661 N N . TYR A 1 80 ? 3.779 -6.621 7.691 1 91.81 80 TYR A N 1
ATOM 662 C CA . TYR A 1 80 ? 5.191 -6.871 7.965 1 91.81 80 TYR A CA 1
ATOM 663 C C . TYR A 1 80 ? 5.359 -8.055 8.914 1 91.81 80 TYR A C 1
ATOM 665 O O . TYR A 1 80 ? 4.594 -8.203 9.867 1 91.81 80 TYR A O 1
ATOM 673 N N . VAL A 1 81 ? 6.344 -8.852 8.617 1 94.5 81 VAL A N 1
ATOM 674 C CA . VAL A 1 81 ? 6.719 -9.953 9.492 1 94.5 81 VAL A CA 1
ATOM 675 C C . VAL A 1 81 ? 8.172 -9.797 9.938 1 94.5 81 VAL A C 1
ATOM 677 O O . VAL A 1 81 ? 9.086 -9.805 9.102 1 94.5 81 VAL A O 1
ATOM 680 N N . LYS A 1 82 ? 8.375 -9.695 11.211 1 91.31 82 LYS A N 1
ATOM 681 C CA . LYS A 1 82 ? 9.734 -9.609 11.734 1 91.31 82 LYS A CA 1
ATOM 682 C C . LYS A 1 82 ? 10.469 -10.93 11.555 1 91.31 82 LYS A C 1
ATOM 684 O O . LYS A 1 82 ? 9.875 -12 11.703 1 91.31 82 LYS A O 1
ATOM 689 N N . PRO A 1 83 ? 11.812 -10.789 11.312 1 92.19 83 PRO A N 1
ATOM 690 C CA . PRO A 1 83 ? 12.562 -12.047 11.234 1 92.19 83 PRO A CA 1
ATOM 691 C C . PRO A 1 83 ? 12.391 -12.914 12.477 1 92.19 83 PRO A C 1
ATOM 693 O O . PRO A 1 83 ? 12.5 -12.422 13.602 1 92.19 83 PRO A O 1
ATOM 696 N N . GLY A 1 84 ? 12.086 -14.125 12.281 1 91.44 84 GLY A N 1
ATOM 697 C CA . GLY A 1 84 ? 11.953 -15.07 13.383 1 91.44 84 GLY A CA 1
ATOM 698 C C . GLY A 1 84 ? 10.547 -15.125 13.953 1 91.44 84 GLY A C 1
ATOM 699 O O . GLY A 1 84 ? 10.258 -15.961 14.805 1 91.44 84 GLY A O 1
ATOM 700 N N . ASP A 1 85 ? 9.648 -14.305 13.484 1 94.25 85 ASP A N 1
ATOM 701 C CA . ASP A 1 85 ? 8.273 -14.273 13.977 1 94.25 85 ASP A CA 1
ATOM 702 C C . ASP A 1 85 ? 7.414 -15.328 13.281 1 94.25 85 ASP A C 1
ATOM 704 O O . ASP A 1 85 ? 6.676 -15.016 12.344 1 94.25 85 ASP A O 1
ATOM 708 N N . VAL A 1 86 ? 7.352 -16.453 13.812 1 91.56 86 VAL A N 1
ATOM 709 C CA . VAL A 1 86 ? 6.652 -17.578 13.211 1 91.56 86 VAL A CA 1
ATOM 710 C C . VAL A 1 86 ? 5.148 -17.297 13.188 1 91.56 86 VAL A C 1
ATOM 712 O O . VAL A 1 86 ? 4.461 -17.641 12.227 1 91.56 86 VAL A O 1
ATOM 715 N N . ASP A 1 87 ? 4.688 -16.719 14.203 1 94.12 87 ASP A N 1
ATOM 716 C CA . ASP A 1 87 ? 3.266 -16.406 14.266 1 94.12 87 ASP A CA 1
ATOM 717 C C . ASP A 1 87 ? 2.875 -15.391 13.203 1 94.12 87 ASP A C 1
ATOM 719 O O . ASP A 1 87 ? 1.832 -15.523 12.555 1 94.12 87 ASP A O 1
ATOM 723 N N . GLY A 1 88 ? 3.709 -14.43 13.047 1 95.06 88 GLY A N 1
ATOM 724 C CA . GLY A 1 88 ? 3.467 -13.445 12.008 1 95.06 88 GLY A CA 1
ATOM 725 C C . GLY A 1 88 ? 3.459 -14.047 10.609 1 95.06 88 GLY A C 1
ATOM 726 O O . GLY A 1 88 ? 2.725 -13.578 9.734 1 95.06 88 GLY A O 1
ATOM 727 N N . LEU A 1 89 ? 4.219 -15.094 10.445 1 97.75 89 LEU A N 1
ATOM 728 C CA . LEU A 1 89 ? 4.344 -15.719 9.133 1 97.75 89 LEU A CA 1
ATOM 729 C C . LEU A 1 89 ? 3.039 -16.406 8.734 1 97.75 89 LEU A C 1
ATOM 731 O O . LEU A 1 89 ? 2.809 -16.672 7.551 1 97.75 89 LEU A O 1
ATOM 735 N N . LYS A 1 90 ? 2.197 -16.688 9.711 1 98.12 90 LYS A N 1
ATOM 736 C CA . LYS A 1 90 ? 0.911 -17.312 9.422 1 98.12 90 LYS A CA 1
ATOM 737 C C . LYS A 1 90 ? 0.073 -16.453 8.484 1 98.12 90 LYS A C 1
ATOM 739 O O . LYS A 1 90 ? -0.767 -16.969 7.746 1 98.12 90 LYS A O 1
ATOM 744 N N . ALA A 1 91 ? 0.315 -15.172 8.484 1 97.31 91 ALA A N 1
ATOM 745 C CA . ALA A 1 91 ? -0.394 -14.25 7.605 1 97.31 91 ALA A CA 1
ATOM 746 C C . ALA A 1 91 ? -0.149 -14.586 6.141 1 97.31 91 ALA A C 1
ATOM 748 O O . ALA A 1 91 ? -0.962 -14.25 5.273 1 97.31 91 ALA A O 1
ATOM 749 N N . TYR A 1 92 ? 0.934 -15.312 5.883 1 98.62 92 TYR A N 1
ATOM 750 C CA . TYR A 1 92 ? 1.301 -15.594 4.5 1 98.62 92 TYR A CA 1
ATOM 751 C C . TYR A 1 92 ? 1.206 -17.078 4.203 1 98.62 92 TYR A C 1
ATOM 753 O O . TYR A 1 92 ? 1.566 -17.531 3.109 1 98.62 92 TYR A O 1
ATOM 761 N N . GLY A 1 93 ? 0.763 -17.891 5.152 1 98.75 93 GLY A N 1
ATOM 762 C CA . GLY A 1 93 ? 0.532 -19.297 4.914 1 98.75 93 GLY A CA 1
ATOM 763 C C . GLY A 1 93 ? -0.576 -19.562 3.914 1 98.75 93 GLY A C 1
ATOM 764 O O . GLY A 1 93 ? -1.501 -18.766 3.775 1 98.75 93 GLY A O 1
ATOM 765 N N . LEU A 1 94 ? -0.514 -20.703 3.318 1 98.69 94 LEU A N 1
ATOM 766 C CA . LEU A 1 94 ? -1.456 -21.031 2.256 1 98.69 94 LEU A CA 1
ATOM 767 C C . LEU A 1 94 ? -2.883 -21.078 2.789 1 98.69 94 LEU A C 1
ATOM 769 O O . LEU A 1 94 ? -3.826 -20.703 2.09 1 98.69 94 LEU A O 1
ATOM 773 N N . LYS A 1 95 ? -3.057 -21.562 3.982 1 98.75 95 LYS A N 1
ATOM 774 C CA . LYS A 1 95 ? -4.391 -21.578 4.574 1 98.75 95 LYS A CA 1
ATOM 775 C C . LYS A 1 95 ? -4.98 -20.172 4.641 1 98.75 95 LYS A C 1
ATOM 777 O O . LYS A 1 95 ? -6.141 -19.953 4.281 1 98.75 95 LYS A O 1
ATOM 782 N N . ASN A 1 96 ? -4.195 -19.25 5.09 1 98.75 96 ASN A N 1
ATOM 783 C CA . ASN A 1 96 ? -4.664 -17.875 5.207 1 98.75 96 ASN A CA 1
ATOM 784 C C . ASN A 1 96 ? -4.895 -17.25 3.834 1 98.75 96 ASN A C 1
ATOM 786 O O . ASN A 1 96 ? -5.84 -16.469 3.648 1 98.75 96 ASN A O 1
ATOM 790 N N . ILE A 1 97 ? -4.012 -17.516 2.9 1 98.88 97 ILE A N 1
ATOM 791 C CA . ILE A 1 97 ? -4.18 -17 1.544 1 98.88 97 ILE A CA 1
ATOM 792 C C . ILE A 1 97 ? -5.473 -17.547 0.944 1 98.88 97 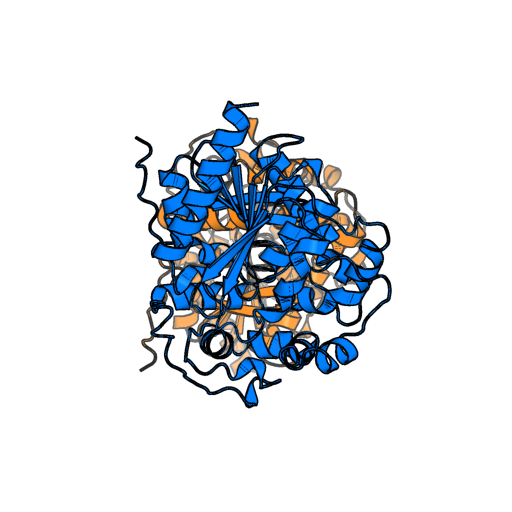ILE A C 1
ATOM 794 O O . ILE A 1 97 ? -6.203 -16.828 0.259 1 98.88 97 ILE A O 1
ATOM 798 N N . CYS A 1 98 ? -5.758 -18.828 1.164 1 98.94 98 CYS A N 1
ATOM 799 C CA . CYS A 1 98 ? -7.02 -19.406 0.717 1 98.94 98 CYS A CA 1
ATOM 800 C C . CYS A 1 98 ? -8.203 -18.703 1.371 1 98.94 98 CYS A C 1
ATOM 802 O O . CYS A 1 98 ? -9.242 -18.5 0.736 1 98.94 98 CYS A O 1
ATOM 804 N N . LYS A 1 99 ? -8.039 -18.344 2.639 1 98.88 99 LYS A N 1
ATOM 805 C CA . LYS A 1 99 ? -9.086 -17.578 3.32 1 98.88 99 LYS A CA 1
ATOM 806 C C . LYS A 1 99 ? -9.305 -16.219 2.654 1 98.88 99 LYS A C 1
ATOM 808 O O . LYS A 1 99 ? -10.445 -15.773 2.521 1 98.88 99 LYS A O 1
ATOM 813 N N . ASP A 1 100 ? -8.227 -15.555 2.266 1 98.81 100 ASP A N 1
ATOM 814 C CA . ASP A 1 100 ? -8.359 -14.32 1.493 1 98.81 100 ASP A CA 1
ATOM 815 C C . ASP A 1 100 ? -9.258 -14.531 0.277 1 98.81 100 ASP A C 1
ATOM 817 O O . ASP A 1 100 ? -10.172 -13.742 0.031 1 98.81 100 ASP A O 1
ATOM 821 N N . LEU A 1 101 ? -8.992 -15.617 -0.463 1 98.94 101 LEU A N 1
ATOM 822 C CA . LEU A 1 101 ? -9.719 -15.883 -1.7 1 98.94 101 LEU A CA 1
ATOM 823 C C . LEU A 1 101 ? -11.18 -16.203 -1.414 1 98.94 101 LEU A C 1
ATOM 825 O O . LEU A 1 101 ? -12.07 -15.75 -2.137 1 98.94 101 LEU A O 1
ATOM 829 N N . ALA A 1 102 ? -11.438 -16.984 -0.396 1 98.88 102 ALA A N 1
ATOM 830 C CA . ALA A 1 102 ? -12.812 -17.312 -0.021 1 98.88 102 ALA A CA 1
ATOM 8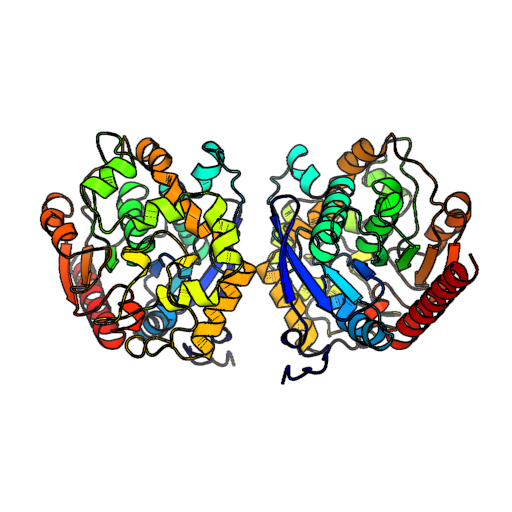31 C C . ALA A 1 102 ? -13.594 -16.047 0.338 1 98.88 102 ALA A C 1
ATOM 833 O O . ALA A 1 102 ? -14.727 -15.867 -0.113 1 98.88 102 ALA A O 1
ATOM 834 N N . GLU A 1 103 ? -12.969 -15.188 1.105 1 98.69 103 GLU A N 1
ATOM 835 C CA . GLU A 1 103 ? -13.641 -13.961 1.515 1 98.69 103 GLU A CA 1
ATOM 836 C C . GLU A 1 103 ? -13.789 -12.992 0.345 1 98.69 103 GLU A C 1
ATOM 838 O O . GLU A 1 103 ? -14.766 -12.25 0.264 1 98.69 103 GLU A O 1
ATOM 843 N N . LEU A 1 104 ? -12.828 -12.992 -0.523 1 98.75 104 LEU A N 1
ATOM 844 C CA . LEU A 1 104 ? -12.969 -12.195 -1.735 1 98.75 104 LEU A CA 1
ATOM 845 C C . LEU A 1 104 ? -14.172 -12.664 -2.555 1 98.75 104 LEU A C 1
ATOM 847 O O . LEU A 1 104 ? -14.93 -11.852 -3.08 1 98.75 104 LEU A O 1
ATOM 851 N N . LEU A 1 105 ? -14.344 -13.992 -2.67 1 98.81 105 LEU A N 1
ATOM 852 C CA . LEU A 1 105 ? -15.492 -14.531 -3.379 1 98.81 105 LEU A CA 1
ATOM 853 C C . LEU A 1 105 ? -16.797 -14.07 -2.732 1 98.81 105 LEU A C 1
ATOM 855 O O . LEU A 1 105 ? -17.75 -13.695 -3.432 1 98.81 105 LEU A O 1
ATOM 859 N N . ASP A 1 106 ? -16.812 -14.141 -1.359 1 98.69 106 ASP A N 1
ATOM 860 C CA . ASP A 1 106 ? -18 -13.641 -0.66 1 98.69 106 ASP A CA 1
ATOM 861 C C . ASP A 1 106 ? -18.266 -12.18 -1.017 1 98.69 106 ASP A C 1
ATOM 863 O O . ASP A 1 106 ? -19.422 -11.789 -1.209 1 98.69 106 ASP A O 1
ATOM 867 N N . HIS A 1 107 ? -17.266 -11.438 -1.103 1 97.38 107 HIS A N 1
ATOM 868 C CA . HIS A 1 107 ? -17.375 -10.008 -1.365 1 97.38 107 HIS A CA 1
ATOM 869 C C . HIS A 1 107 ? -17.891 -9.75 -2.779 1 97.38 107 HIS A C 1
ATOM 871 O O . HIS A 1 107 ? -18.75 -8.906 -2.982 1 97.38 107 HIS A O 1
ATOM 877 N N . VAL A 1 108 ? -17.391 -10.5 -3.76 1 97.75 108 VAL A N 1
ATOM 878 C CA . VAL A 1 108 ? -17.672 -10.156 -5.148 1 97.75 108 VAL A CA 1
ATOM 879 C C . VAL A 1 108 ? -18.953 -10.859 -5.602 1 97.75 108 VAL A C 1
ATOM 881 O O . VAL A 1 108 ? -19.609 -10.414 -6.539 1 97.75 108 VAL A O 1
ATOM 884 N N . GLY A 1 109 ? -19.266 -12 -4.973 1 97.62 109 GLY A N 1
ATOM 885 C CA . GLY A 1 109 ? -20.375 -12.797 -5.488 1 97.62 109 GLY A CA 1
ATOM 886 C C . GLY A 1 109 ? -21.422 -13.125 -4.438 1 97.62 109 GLY A C 1
ATOM 887 O O . GLY A 1 109 ? -22.422 -13.773 -4.734 1 97.62 109 GLY A O 1
ATOM 888 N N . GLY A 1 110 ? -21.203 -12.742 -3.232 1 97.38 110 GLY A N 1
ATOM 889 C CA . GLY A 1 110 ? -22.078 -13.109 -2.137 1 97.38 110 GLY A CA 1
ATOM 890 C C . GLY A 1 110 ? -21.609 -14.328 -1.369 1 97.38 110 GLY A C 1
ATOM 891 O O . GLY A 1 110 ? -20.766 -15.086 -1.857 1 97.38 110 GLY A O 1
ATOM 892 N N . LYS A 1 111 ? -22.156 -14.531 -0.22 1 97.25 111 LYS A N 1
ATOM 893 C CA . LYS A 1 111 ? -21.75 -15.602 0.683 1 97.25 111 LYS A CA 1
ATOM 894 C C . LYS A 1 111 ? -21.875 -16.969 0.016 1 97.25 111 LYS A C 1
ATOM 896 O O . LYS A 1 111 ? -22.906 -17.266 -0.589 1 97.25 111 LYS A O 1
ATOM 901 N N . GLY A 1 112 ? -20.797 -17.719 0.02 1 97.06 112 GLY A N 1
ATOM 902 C CA . GLY A 1 112 ? -20.828 -19.078 -0.479 1 97.06 112 GLY A CA 1
ATOM 903 C C . GLY A 1 112 ? -20.547 -19.188 -1.966 1 97.06 112 GLY A C 1
ATOM 904 O O . GLY A 1 112 ? -20.531 -20.281 -2.529 1 97.06 112 GLY A O 1
ATOM 905 N N . THR A 1 113 ? -20.234 -18.125 -2.584 1 98.25 113 THR A N 1
ATOM 906 C CA . THR A 1 113 ? -19.906 -18.125 -4.008 1 98.25 113 THR A CA 1
ATOM 907 C C . THR A 1 113 ? -18.734 -19.047 -4.305 1 98.25 113 THR A C 1
ATOM 909 O O . THR A 1 113 ? -17.75 -19.062 -3.555 1 98.25 113 THR A O 1
ATOM 912 N N . SER A 1 114 ? -18.891 -19.844 -5.305 1 98.62 114 SER A N 1
ATOM 913 C CA . SER A 1 114 ? -17.797 -20.672 -5.809 1 98.62 114 SER A CA 1
ATOM 914 C C . SER A 1 114 ? -17.297 -20.156 -7.156 1 98.62 114 SER A C 1
ATOM 916 O O . SER A 1 114 ? -17.953 -19.344 -7.805 1 98.62 114 SER A O 1
ATOM 918 N N . ALA A 1 115 ? -16.094 -20.594 -7.531 1 98.81 115 ALA A N 1
ATOM 919 C CA . ALA A 1 115 ? -15.484 -20.109 -8.766 1 98.81 115 ALA A CA 1
ATOM 920 C C . ALA A 1 115 ? -14.555 -21.156 -9.367 1 98.81 115 ALA A C 1
ATOM 922 O O . ALA A 1 115 ? -14.25 -22.156 -8.719 1 98.81 115 ALA A O 1
ATOM 923 N N . ILE A 1 116 ? -14.297 -20.984 -10.617 1 98.88 116 ILE A N 1
ATOM 924 C CA . ILE A 1 116 ? -13.18 -21.688 -11.242 1 98.88 116 ILE A CA 1
ATOM 925 C C . ILE A 1 116 ? -11.867 -20.984 -10.891 1 98.88 116 ILE A C 1
ATOM 927 O O . ILE A 1 116 ? -11.758 -19.766 -11.023 1 98.88 116 ILE A O 1
ATOM 931 N N . PHE A 1 117 ? -10.898 -21.75 -10.398 1 98.94 117 PHE A N 1
ATOM 932 C CA . PHE A 1 117 ? -9.617 -21.172 -10.016 1 98.94 117 PHE A CA 1
ATOM 933 C C . PHE A 1 117 ? -8.523 -21.594 -10.992 1 98.94 117 PHE A C 1
ATOM 935 O O . PHE A 1 117 ? -8.406 -22.766 -11.344 1 98.94 117 PHE A O 1
ATOM 942 N N . ILE A 1 118 ? -7.773 -20.672 -11.477 1 98.94 118 ILE A N 1
ATOM 943 C CA . ILE A 1 118 ? -6.602 -20.891 -12.312 1 98.94 118 ILE A CA 1
ATOM 944 C C . ILE A 1 118 ? -5.387 -20.203 -11.703 1 98.94 118 ILE A C 1
ATOM 946 O O . ILE A 1 118 ? -5.434 -19 -11.414 1 98.94 118 ILE A O 1
ATOM 950 N N . GLY A 1 119 ? -4.312 -20.938 -11.492 1 98.94 119 GLY A N 1
ATOM 951 C CA . GLY A 1 119 ? -3.162 -20.344 -10.82 1 98.94 119 GLY A CA 1
ATOM 952 C C . GLY A 1 119 ? -1.848 -20.672 -11.508 1 98.94 119 GLY A C 1
ATOM 953 O O . GLY A 1 119 ? -1.728 -21.688 -12.188 1 98.94 119 GLY A O 1
ATOM 954 N N . HIS A 1 120 ? -0.864 -19.828 -11.359 1 98.88 120 HIS A N 1
ATOM 955 C CA . HIS A 1 120 ? 0.504 -19.984 -11.836 1 98.88 120 HIS A CA 1
ATOM 956 C C . HIS A 1 120 ? 1.506 -19.891 -10.695 1 98.88 120 HIS A C 1
ATOM 958 O O . HIS A 1 120 ? 1.41 -19 -9.852 1 98.88 120 HIS A O 1
ATOM 964 N N . ASP A 1 121 ? 2.498 -20.859 -10.641 1 98.25 121 ASP A N 1
ATOM 965 C CA . ASP A 1 121 ? 3.562 -20.797 -9.648 1 98.25 121 ASP A CA 1
ATOM 966 C C . ASP A 1 121 ? 2.99 -20.844 -8.234 1 98.25 121 ASP A C 1
ATOM 968 O O . ASP A 1 121 ? 2.246 -21.766 -7.883 1 98.25 121 ASP A O 1
ATOM 972 N N . TRP A 1 122 ? 3.164 -19.875 -7.402 1 98.69 122 TRP A N 1
ATOM 973 C CA . TRP A 1 122 ? 2.547 -19.828 -6.082 1 98.69 122 TRP A CA 1
ATOM 974 C C . TRP A 1 122 ? 1.027 -19.75 -6.195 1 98.69 122 TRP A C 1
ATOM 976 O O . TRP A 1 122 ? 0.31 -20.281 -5.34 1 98.69 122 TRP A O 1
ATOM 986 N N . GLY A 1 123 ? 0.574 -19.094 -7.238 1 98.88 123 GLY A N 1
ATOM 987 C CA . GLY A 1 123 ? -0.855 -19.141 -7.5 1 98.88 123 GLY A CA 1
ATOM 988 C C . GLY A 1 123 ? -1.363 -20.531 -7.812 1 98.88 123 GLY A C 1
ATOM 989 O O . GLY A 1 123 ? -2.471 -20.906 -7.414 1 98.88 123 GLY A O 1
ATOM 990 N N . GLY A 1 124 ? -0.512 -21.281 -8.539 1 98.81 124 GLY A N 1
ATOM 991 C CA . GLY A 1 124 ? -0.839 -22.688 -8.766 1 98.81 124 GLY A CA 1
ATOM 992 C C . GLY A 1 124 ? -0.905 -23.5 -7.488 1 98.81 124 GLY A C 1
ATOM 993 O O . GLY A 1 124 ? -1.85 -24.266 -7.281 1 98.81 124 GLY A O 1
ATOM 994 N N . MET A 1 125 ? 0.082 -23.281 -6.645 1 98.5 125 MET A N 1
ATOM 995 C CA . MET A 1 125 ? 0.064 -23.922 -5.34 1 98.5 125 MET A CA 1
ATOM 996 C C . MET A 1 125 ? -1.197 -23.562 -4.566 1 98.5 125 MET A C 1
ATOM 998 O O . MET A 1 125 ? -1.846 -24.422 -3.979 1 98.5 125 MET A O 1
ATOM 1002 N N . THR A 1 126 ? -1.579 -22.344 -4.609 1 98.88 126 THR A N 1
ATOM 1003 C CA . THR A 1 126 ? -2.695 -21.812 -3.832 1 98.88 126 THR A CA 1
ATOM 1004 C C . THR A 1 126 ? -4.02 -22.391 -4.328 1 98.88 126 THR A C 1
ATOM 1006 O O . THR A 1 126 ? -4.871 -22.781 -3.525 1 98.88 126 THR A O 1
ATOM 1009 N N . VAL A 1 127 ? -4.191 -22.484 -5.629 1 98.94 127 VAL A N 1
ATOM 1010 C CA . VAL A 1 127 ? -5.48 -22.938 -6.129 1 98.94 127 VAL A CA 1
ATOM 1011 C C . VAL A 1 127 ? -5.656 -24.422 -5.828 1 98.94 127 VAL A C 1
ATOM 1013 O O . VAL A 1 127 ? -6.77 -24.891 -5.578 1 98.94 127 VAL A O 1
ATOM 1016 N N . TRP A 1 128 ? -4.535 -25.172 -5.844 1 98.75 128 TRP A N 1
ATOM 1017 C CA . TRP A 1 128 ? -4.629 -26.547 -5.371 1 98.75 128 TRP A CA 1
ATOM 1018 C C . TRP A 1 128 ? -5.055 -26.594 -3.908 1 98.75 128 TRP A C 1
ATOM 1020 O O . TRP A 1 128 ? -5.891 -27.406 -3.523 1 98.75 128 TRP A O 1
ATOM 1030 N N . ARG A 1 129 ? -4.527 -25.719 -3.109 1 98.81 129 ARG A N 1
ATOM 1031 C CA . ARG A 1 129 ? -4.844 -25.719 -1.686 1 98.81 129 ARG A CA 1
ATOM 1032 C C . ARG A 1 129 ? -6.262 -25.219 -1.441 1 98.81 129 ARG A C 1
ATOM 1034 O O . ARG A 1 129 ? -6.887 -25.578 -0.437 1 98.81 129 ARG A O 1
ATOM 1041 N N . MET A 1 130 ? -6.754 -24.391 -2.332 1 98.81 130 MET A N 1
ATOM 1042 C CA . MET A 1 130 ? -8.172 -24.031 -2.258 1 98.81 130 MET A CA 1
ATOM 1043 C C . MET A 1 130 ? -9.047 -25.281 -2.27 1 98.81 130 MET A C 1
ATOM 1045 O O . MET A 1 130 ? -10.055 -25.344 -1.562 1 98.81 130 MET A O 1
ATOM 1049 N N . CYS A 1 131 ? -8.68 -26.266 -3.061 1 98.69 131 CYS A N 1
ATOM 1050 C CA . CYS A 1 131 ? -9.43 -27.516 -3.172 1 98.69 131 CYS A CA 1
ATOM 1051 C C . CYS A 1 131 ? -9.406 -28.281 -1.859 1 98.69 131 CYS A C 1
ATOM 1053 O O . CYS A 1 131 ? -10.25 -29.156 -1.634 1 98.69 131 CYS A O 1
ATOM 1055 N N . LEU A 1 132 ? -8.406 -28.016 -1.033 1 98.56 132 LEU A N 1
ATOM 1056 C CA . LEU A 1 132 ? -8.273 -28.719 0.233 1 98.56 132 LEU A CA 1
ATOM 1057 C C . LEU A 1 132 ? -8.922 -27.938 1.369 1 98.56 132 LEU A C 1
ATOM 1059 O O . LEU A 1 132 ? -9.664 -28.516 2.172 1 98.56 132 LEU A O 1
ATOM 1063 N N . HIS A 1 133 ? -8.703 -26.656 1.447 1 98.31 133 HIS A N 1
ATOM 1064 C CA . HIS A 1 133 ? -9.133 -25.828 2.57 1 98.31 133 HIS A CA 1
ATOM 1065 C C . HIS A 1 133 ? -10.578 -25.375 2.398 1 98.31 133 HIS A C 1
ATOM 1067 O O . HIS A 1 133 ? -11.297 -25.188 3.383 1 98.31 133 HIS A O 1
ATOM 1073 N N . TYR A 1 134 ? -10.984 -25.125 1.139 1 98.44 134 TYR A N 1
ATOM 1074 C CA . TYR A 1 134 ? -12.32 -24.641 0.832 1 98.44 134 TYR A CA 1
ATOM 1075 C C . TYR A 1 134 ? -12.891 -25.344 -0.392 1 98.44 134 TYR A C 1
ATOM 1077 O O . TYR A 1 134 ? -13.289 -24.703 -1.362 1 98.44 134 TYR A O 1
ATOM 1085 N N . PRO A 1 135 ? -13.047 -26.656 -0.303 1 98.5 135 PRO A N 1
ATOM 1086 C CA . PRO A 1 135 ? -13.484 -27.406 -1.482 1 98.5 135 PRO A CA 1
ATOM 1087 C C . PRO A 1 135 ? -14.844 -26.953 -2.004 1 98.5 135 PRO A C 1
ATOM 1089 O O . PRO A 1 135 ? -15.102 -27.016 -3.209 1 98.5 135 PRO A O 1
ATOM 1092 N N . GLU A 1 136 ? -15.656 -26.422 -1.1 1 98.5 136 GLU A N 1
ATOM 1093 C CA . GLU A 1 136 ? -17 -26 -1.469 1 98.5 136 GLU A CA 1
ATOM 1094 C C . GLU A 1 136 ? -16.984 -24.719 -2.305 1 98.5 136 GLU A C 1
ATOM 1096 O O . GLU A 1 136 ? -17.969 -24.375 -2.953 1 98.5 136 GLU A O 1
ATOM 1101 N N . ARG A 1 137 ? -15.852 -24.047 -2.34 1 98.75 137 ARG A N 1
ATOM 1102 C CA . ARG A 1 137 ? -15.742 -22.766 -3.049 1 98.75 137 ARG A CA 1
ATOM 1103 C C . ARG A 1 137 ? -15.141 -22.969 -4.438 1 98.75 137 ARG A C 1
ATOM 1105 O O . ARG A 1 137 ? -15.039 -22.016 -5.219 1 98.75 137 ARG A O 1
ATOM 1112 N N . VAL A 1 138 ? -14.82 -24.234 -4.793 1 98.88 138 VAL A N 1
ATOM 1113 C CA . VAL A 1 138 ? -14.102 -24.5 -6.031 1 98.88 138 VAL A CA 1
ATOM 1114 C C . VAL A 1 138 ? -15.008 -25.266 -6.996 1 98.88 138 VAL A C 1
ATOM 1116 O O . VAL A 1 138 ? -15.438 -26.391 -6.695 1 98.88 138 VAL A O 1
ATOM 1119 N N . LYS A 1 139 ? -15.258 -24.672 -8.133 1 98.56 139 LYS A N 1
ATOM 1120 C CA . LYS A 1 139 ? -16 -25.359 -9.18 1 98.56 139 LYS A CA 1
ATOM 1121 C C . LYS A 1 139 ? -15.078 -26.234 -10.016 1 98.56 139 LYS A C 1
ATOM 1123 O O . LYS A 1 139 ? -15.445 -27.359 -10.375 1 98.56 139 LYS A O 1
ATOM 1128 N N . ALA A 1 140 ? -14.008 -25.766 -10.344 1 98.81 140 ALA A N 1
ATOM 1129 C CA . ALA A 1 140 ? -12.93 -26.422 -11.086 1 98.81 140 ALA A CA 1
ATOM 1130 C C . ALA A 1 140 ? -11.602 -25.719 -10.859 1 98.81 140 ALA A C 1
ATOM 1132 O O . ALA A 1 140 ? -11.562 -24.594 -10.375 1 98.81 140 ALA A O 1
ATOM 1133 N N . VAL A 1 141 ? -10.508 -26.438 -11.156 1 98.88 141 VAL A N 1
ATOM 1134 C CA . VAL A 1 141 ? -9.203 -25.875 -10.805 1 98.88 141 VAL A CA 1
ATOM 1135 C C . VAL A 1 141 ? -8.203 -26.141 -11.922 1 98.88 141 VAL A C 1
ATOM 1137 O O . VAL A 1 141 ? -8.203 -27.234 -12.516 1 98.88 141 VAL A O 1
ATOM 1140 N N . ALA A 1 142 ? -7.43 -25.172 -12.258 1 98.94 142 ALA A N 1
ATOM 1141 C CA . ALA A 1 142 ? -6.328 -25.328 -13.203 1 98.94 142 ALA A CA 1
ATOM 1142 C C . ALA A 1 142 ? -5.039 -24.734 -12.656 1 98.94 142 ALA A C 1
ATOM 1144 O O . ALA A 1 142 ? -5.059 -23.688 -12.008 1 98.94 142 ALA A O 1
ATOM 1145 N N . ALA A 1 143 ? -3.965 -25.375 -12.906 1 98.81 143 ALA A N 1
ATOM 1146 C CA . ALA A 1 143 ? -2.66 -24.859 -12.5 1 98.81 143 ALA A CA 1
ATOM 1147 C C . ALA A 1 143 ? -1.667 -24.906 -13.656 1 98.81 143 ALA A C 1
ATOM 1149 O O . ALA A 1 143 ? -1.646 -25.859 -14.43 1 98.81 143 ALA A O 1
ATOM 1150 N N . ILE A 1 144 ? -0.94 -23.828 -13.734 1 98.75 144 ILE A N 1
ATOM 1151 C CA . ILE A 1 144 ? 0.113 -23.688 -14.734 1 98.75 144 ILE A CA 1
ATOM 1152 C C . ILE A 1 144 ? 1.479 -23.812 -14.07 1 98.75 144 ILE A C 1
ATOM 1154 O O . ILE A 1 144 ? 1.772 -23.109 -13.102 1 98.75 144 ILE A O 1
ATOM 1158 N N . CYS A 1 145 ? 2.314 -24.719 -14.5 1 98.19 145 CYS A N 1
ATOM 1159 C CA . CYS A 1 145 ? 3.686 -24.984 -14.078 1 98.19 145 CYS A CA 1
ATOM 1160 C C . CYS A 1 145 ? 3.707 -25.75 -12.758 1 98.19 145 CYS A C 1
ATOM 1162 O O . CYS A 1 145 ? 4.539 -26.641 -12.562 1 98.19 145 CYS A O 1
ATOM 1164 N N . THR A 1 146 ? 2.738 -25.531 -11.867 1 98.19 146 THR A N 1
ATOM 1165 C CA . THR A 1 146 ? 2.826 -26.047 -10.508 1 98.19 146 THR A CA 1
ATOM 1166 C C . THR A 1 146 ? 1.95 -27.281 -10.336 1 98.19 146 THR A C 1
ATOM 1168 O O . THR A 1 146 ? 0.73 -27.172 -10.195 1 98.19 146 THR A O 1
ATOM 1171 N N . ALA A 1 147 ? 2.576 -28.359 -10.164 1 97.94 147 ALA A N 1
ATOM 1172 C CA . ALA A 1 147 ? 1.867 -29.625 -9.969 1 97.94 147 ALA A CA 1
ATOM 1173 C C . ALA A 1 147 ? 1.336 -29.734 -8.547 1 97.94 147 ALA A C 1
ATOM 1175 O O . ALA A 1 147 ? 1.902 -29.156 -7.617 1 97.94 147 ALA A O 1
ATOM 1176 N N . PHE A 1 148 ? 0.287 -30.469 -8.375 1 98 148 PHE A N 1
ATOM 1177 C CA . PHE A 1 148 ? -0.245 -30.75 -7.051 1 98 148 PHE A CA 1
ATOM 1178 C C . PHE A 1 148 ? 0.7 -31.656 -6.266 1 98 148 PHE A C 1
ATOM 1180 O O . PHE A 1 148 ? 1.115 -32.719 -6.762 1 98 148 PHE A O 1
ATOM 1187 N N . SER A 1 149 ? 1.066 -31.266 -5.18 1 94.38 149 SER A N 1
ATOM 1188 C CA . SER A 1 149 ? 1.743 -32.094 -4.184 1 94.38 149 SER A CA 1
ATOM 1189 C C . SER A 1 149 ? 0.898 -32.219 -2.922 1 94.38 149 SER A C 1
ATOM 1191 O O . SER A 1 149 ? 0.592 -31.234 -2.254 1 94.38 149 SER A O 1
ATOM 1193 N N . PRO A 1 150 ? 0.519 -33.438 -2.578 1 95.94 150 PRO A N 1
ATOM 1194 C CA . PRO A 1 150 ? -0.294 -33.594 -1.37 1 95.94 150 PRO A CA 1
ATOM 1195 C C . PRO A 1 150 ? 0.42 -33.094 -0.111 1 95.94 150 PRO A C 1
ATOM 1197 O O . PRO A 1 150 ? 1.653 -33.062 -0.071 1 95.94 150 PRO A O 1
ATOM 1200 N N . PRO A 1 151 ? -0.379 -32.719 0.897 1 96.19 151 PRO A N 1
ATOM 1201 C CA . PRO A 1 151 ? 0.246 -32.344 2.176 1 96.19 151 PRO A CA 1
ATOM 1202 C C . PRO A 1 151 ? 1.2 -33.438 2.68 1 96.19 151 PRO A C 1
ATOM 1204 O O . PRO A 1 151 ? 0.889 -34.625 2.598 1 96.19 151 PRO A O 1
ATOM 1207 N N . ASN A 1 152 ? 2.336 -32.969 3.148 1 93.5 152 ASN A N 1
ATOM 1208 C CA . ASN A 1 152 ? 3.338 -33.906 3.645 1 93.5 152 ASN A CA 1
ATOM 1209 C C . ASN A 1 152 ? 2.908 -34.531 4.965 1 93.5 152 ASN A C 1
ATOM 1211 O O . ASN A 1 152 ? 2.301 -33.875 5.809 1 93.5 152 ASN A O 1
ATOM 1215 N N . THR A 1 153 ? 3.264 -35.781 5.148 1 94.38 153 THR A N 1
ATOM 1216 C CA . THR A 1 153 ? 2.961 -36.469 6.398 1 94.38 153 THR A CA 1
ATOM 1217 C C . THR A 1 153 ? 4.047 -36.188 7.438 1 94.38 153 THR A C 1
ATOM 1219 O O . THR A 1 153 ? 3.822 -36.375 8.641 1 94.38 153 THR A O 1
ATOM 1222 N N . GLN A 1 154 ? 5.203 -35.875 6.953 1 96 154 GLN A N 1
ATOM 1223 C CA . GLN A 1 154 ? 6.316 -35.438 7.797 1 96 154 GLN A CA 1
ATOM 1224 C C . GLN A 1 154 ? 6.875 -34.094 7.336 1 96 154 GLN A C 1
ATOM 1226 O O . GLN A 1 154 ? 6.84 -33.781 6.145 1 96 154 GLN A O 1
ATOM 1231 N N . TYR A 1 155 ? 7.359 -33.438 8.352 1 97.06 155 TYR A N 1
ATOM 1232 C CA . TYR A 1 155 ? 7.941 -32.156 8 1 97.06 155 TYR A CA 1
ATOM 1233 C C . TYR A 1 155 ? 9.234 -32.312 7.211 1 97.06 155 TYR A C 1
ATOM 1235 O O . TYR A 1 155 ? 10.109 -33.094 7.605 1 97.06 155 TYR A O 1
ATOM 1243 N N . ILE A 1 156 ? 9.383 -31.703 6.082 1 96.31 156 ILE A N 1
ATOM 1244 C CA . ILE A 1 156 ? 10.594 -31.672 5.27 1 96.31 156 ILE A CA 1
ATOM 1245 C C . ILE A 1 156 ? 11.172 -30.25 5.258 1 96.31 156 ILE A C 1
ATOM 1247 O O . ILE A 1 156 ? 10.586 -29.344 4.676 1 96.31 156 ILE A O 1
ATOM 1251 N N . ALA A 1 157 ? 12.297 -30.125 5.816 1 96.62 157 ALA A N 1
ATOM 1252 C CA . ALA A 1 157 ? 12.961 -28.828 5.844 1 96.62 157 ALA A CA 1
ATOM 1253 C C . ALA A 1 157 ? 13.43 -28.422 4.453 1 96.62 157 ALA A C 1
ATOM 1255 O O . ALA A 1 157 ? 13.641 -29.281 3.588 1 96.62 157 ALA A O 1
ATOM 1256 N N . LEU A 1 158 ? 13.594 -27.125 4.242 1 96 158 LEU A N 1
ATOM 1257 C CA . LEU A 1 158 ? 13.984 -26.594 2.938 1 96 158 LEU A CA 1
ATOM 1258 C C . LEU A 1 158 ? 15.312 -27.188 2.482 1 96 158 LEU A C 1
ATOM 1260 O O . LEU A 1 158 ? 15.461 -27.547 1.312 1 96 158 LEU A O 1
ATOM 1264 N N . GLU A 1 159 ? 16.219 -27.359 3.412 1 95.19 159 GLU A N 1
ATOM 1265 C CA . GLU A 1 159 ? 17.516 -27.922 3.076 1 95.19 159 GLU A CA 1
ATOM 1266 C C . GLU A 1 159 ? 17.391 -29.344 2.551 1 95.19 159 GLU A C 1
ATOM 1268 O O . GLU A 1 159 ? 18.125 -29.734 1.633 1 95.19 159 GLU A O 1
ATOM 1273 N N . GLN A 1 160 ? 16.531 -30.062 3.125 1 96.25 160 GLN A N 1
ATOM 1274 C CA . GLN A 1 160 ? 16.281 -31.438 2.674 1 96.25 160 GLN A CA 1
ATOM 1275 C C . GLN A 1 160 ? 15.578 -31.453 1.321 1 96.25 160 GLN A C 1
ATOM 1277 O O . GLN A 1 160 ? 15.883 -32.281 0.467 1 96.25 160 GLN A O 1
ATOM 1282 N N . LEU A 1 161 ? 14.633 -30.562 1.144 1 94.25 161 LEU A N 1
ATOM 1283 C CA . LEU A 1 161 ? 13.93 -30.438 -0.129 1 94.25 161 LEU A CA 1
ATOM 1284 C C . LEU A 1 161 ? 14.906 -30.156 -1.266 1 94.25 161 LEU A C 1
ATOM 1286 O O . LEU A 1 161 ? 14.789 -30.734 -2.348 1 94.25 161 LEU A O 1
ATOM 1290 N N . VAL A 1 162 ? 15.883 -29.25 -1.024 1 94.12 162 VAL A N 1
ATOM 1291 C CA . VAL A 1 162 ? 16.844 -28.828 -2.035 1 94.12 162 VAL A CA 1
ATOM 1292 C C . VAL A 1 162 ? 17.766 -30 -2.398 1 94.12 162 VAL A C 1
ATOM 1294 O O . VAL A 1 162 ? 18.203 -30.109 -3.545 1 94.12 162 VAL A O 1
ATOM 1297 N N . LYS A 1 163 ? 18 -30.906 -1.473 1 94.69 163 LYS A N 1
ATOM 1298 C CA . LYS A 1 163 ? 18.781 -32.094 -1.776 1 94.69 163 LYS A CA 1
ATOM 1299 C C . LYS A 1 163 ? 18.047 -33 -2.775 1 94.69 163 LYS A C 1
ATOM 1301 O O . LYS A 1 163 ? 18.688 -33.594 -3.65 1 94.69 163 LYS A O 1
ATOM 1306 N N . THR A 1 164 ? 16.766 -33.094 -2.617 1 91.94 164 THR A N 1
ATOM 1307 C CA . THR A 1 164 ? 15.945 -33.906 -3.508 1 91.94 164 THR A CA 1
ATOM 1308 C C . THR A 1 164 ? 15.719 -33.188 -4.836 1 91.94 164 THR A C 1
ATOM 1310 O O . THR A 1 164 ? 15.711 -33.812 -5.895 1 91.94 164 THR A O 1
ATOM 1313 N N . TRP A 1 165 ? 15.523 -31.875 -4.742 1 92.88 165 TRP A N 1
ATOM 1314 C CA . TRP A 1 165 ? 15.266 -31.016 -5.891 1 92.88 165 TRP A CA 1
ATOM 1315 C C . TRP A 1 165 ? 16.234 -29.828 -5.918 1 92.88 165 TRP A C 1
ATOM 1317 O O . TRP A 1 165 ? 15.883 -28.719 -5.512 1 92.88 165 TRP A O 1
ATOM 1327 N N . PRO A 1 166 ? 17.391 -30.062 -6.523 1 91.62 166 PRO A N 1
ATOM 1328 C CA . PRO A 1 166 ? 18.453 -29.062 -6.438 1 91.62 166 PRO A CA 1
ATOM 1329 C C . PRO A 1 166 ? 18.078 -27.75 -7.109 1 91.62 166 PRO A C 1
ATOM 1331 O O . PRO A 1 166 ? 18.625 -26.688 -6.758 1 91.62 166 PRO A O 1
ATOM 1334 N N . GLN A 1 167 ? 17.109 -27.75 -8.039 1 89.75 167 GLN A N 1
ATOM 1335 C CA . GLN A 1 167 ? 16.703 -26.516 -8.711 1 89.75 167 GLN A CA 1
ATOM 1336 C C . GLN A 1 167 ? 16.016 -25.562 -7.754 1 89.75 167 GLN A C 1
ATOM 1338 O O . GLN A 1 167 ? 15.805 -24.391 -8.078 1 89.75 167 GLN A O 1
ATOM 1343 N N . PHE A 1 168 ? 15.703 -26 -6.527 1 93.62 168 PHE A N 1
ATOM 1344 C CA . PHE A 1 168 ? 15.047 -25.141 -5.551 1 93.62 168 PHE A CA 1
ATOM 1345 C C . PHE A 1 168 ? 16.078 -24.453 -4.66 1 93.62 168 PHE A C 1
ATOM 1347 O O . PHE A 1 168 ? 15.719 -23.812 -3.672 1 93.62 168 PHE A O 1
ATOM 1354 N N . GLN A 1 169 ? 17.328 -24.516 -5.031 1 92.5 169 GLN A N 1
ATOM 1355 C CA . GLN A 1 169 ? 18.406 -23.906 -4.234 1 92.5 169 GLN A CA 1
ATOM 1356 C C . GLN A 1 169 ? 18.172 -22.422 -4.027 1 92.5 169 GLN A C 1
ATOM 1358 O O . GLN A 1 169 ? 18.516 -21.875 -2.982 1 92.5 169 GLN A O 1
ATOM 1363 N N . TYR A 1 170 ? 17.594 -21.75 -5.027 1 93.56 170 TYR A N 1
ATOM 1364 C CA . TYR A 1 170 ? 17.344 -20.312 -4.934 1 93.56 170 TYR A CA 1
ATOM 1365 C C . TYR A 1 170 ? 16.422 -20 -3.756 1 93.56 170 TYR A C 1
ATOM 1367 O O . TYR A 1 170 ? 16.438 -18.875 -3.238 1 93.56 170 TYR A O 1
ATOM 1375 N N . GLN A 1 171 ? 15.656 -20.953 -3.293 1 95.69 171 GLN A N 1
ATOM 1376 C CA . GLN A 1 171 ? 14.703 -20.719 -2.213 1 95.69 171 GLN A CA 1
ATOM 1377 C C . GLN A 1 171 ? 15.422 -20.5 -0.885 1 95.69 171 GLN A C 1
ATOM 1379 O O . GLN A 1 171 ? 14.906 -19.828 0.007 1 95.69 171 GLN A O 1
ATOM 1384 N N . ILE A 1 172 ? 16.578 -21.062 -0.753 1 94.56 172 ILE A N 1
ATOM 1385 C CA . ILE A 1 172 ? 17.375 -20.797 0.439 1 94.56 172 ILE A CA 1
ATOM 1386 C C . ILE A 1 172 ? 17.734 -19.328 0.516 1 94.56 172 ILE A C 1
ATOM 1388 O O . ILE A 1 172 ? 17.625 -18.703 1.579 1 94.56 172 ILE A O 1
ATOM 1392 N N . TRP A 1 173 ? 18.078 -18.75 -0.644 1 95 173 TRP A N 1
ATOM 1393 C CA . TRP A 1 173 ? 18.359 -17.328 -0.755 1 95 173 TRP A CA 1
ATOM 1394 C C . TRP A 1 173 ? 17.125 -16.5 -0.406 1 95 173 TRP A C 1
ATOM 1396 O O . TRP A 1 173 ? 17.203 -15.516 0.33 1 95 173 TRP A O 1
ATOM 1406 N N . PHE A 1 174 ? 15.961 -16.922 -0.817 1 96.62 174 PHE A N 1
ATOM 1407 C CA . PHE A 1 174 ? 14.711 -16.188 -0.683 1 96.62 174 PHE A CA 1
ATOM 1408 C C . PHE A 1 174 ? 14.211 -16.234 0.755 1 96.62 174 PHE A C 1
ATOM 1410 O O . PHE A 1 174 ? 13.438 -15.359 1.177 1 96.62 174 PHE A O 1
ATOM 1417 N N . THR A 1 175 ? 14.648 -17.219 1.556 1 96.56 175 THR A N 1
ATOM 1418 C CA . THR A 1 175 ? 14.156 -17.344 2.922 1 96.56 175 THR A CA 1
ATOM 1419 C C . THR A 1 175 ? 15.031 -16.547 3.887 1 96.56 175 THR A C 1
ATOM 1421 O O . THR A 1 175 ? 14.656 -16.344 5.047 1 96.56 175 THR A O 1
ATOM 1424 N N . ASP A 1 176 ? 16.188 -16.078 3.383 1 95.56 176 ASP A N 1
ATOM 1425 C CA . ASP A 1 176 ? 17.062 -15.227 4.195 1 95.56 176 ASP A CA 1
ATOM 1426 C C . ASP A 1 176 ? 16.469 -13.828 4.367 1 95.56 176 ASP A C 1
ATOM 1428 O O . ASP A 1 176 ? 16.156 -13.156 3.381 1 95.56 176 ASP A O 1
ATOM 1432 N N . PRO A 1 177 ? 16.344 -13.352 5.648 1 94.25 177 PRO A N 1
ATOM 1433 C CA . PRO A 1 177 ? 15.75 -12.031 5.883 1 94.25 177 PRO A CA 1
ATOM 1434 C C . PRO A 1 177 ? 16.516 -10.906 5.191 1 94.25 177 PRO A C 1
ATOM 1436 O O . PRO A 1 177 ? 15.922 -9.883 4.832 1 94.25 177 PRO A O 1
ATOM 1439 N N . ALA A 1 178 ? 17.766 -11.039 4.945 1 93.56 178 ALA A N 1
ATOM 1440 C CA . ALA A 1 178 ? 18.578 -10.008 4.316 1 93.56 178 ALA A CA 1
ATOM 1441 C C . ALA A 1 178 ? 18.203 -9.828 2.848 1 93.56 178 ALA A C 1
ATOM 1443 O O . ALA A 1 178 ? 18.531 -8.805 2.236 1 93.56 178 ALA A O 1
ATOM 1444 N N . THR A 1 179 ? 17.547 -10.836 2.297 1 95.75 179 THR A N 1
ATOM 1445 C CA . THR A 1 179 ? 17.219 -10.82 0.875 1 95.75 179 THR A CA 1
ATOM 1446 C C . THR A 1 179 ? 16.188 -9.734 0.569 1 95.75 179 THR A C 1
ATOM 1448 O O . THR A 1 179 ? 16.172 -9.188 -0.537 1 95.75 179 THR A O 1
ATOM 1451 N N . ASP A 1 180 ? 15.32 -9.383 1.577 1 94.88 180 ASP A N 1
ATOM 1452 C CA . ASP A 1 180 ? 14.336 -8.328 1.376 1 94.88 180 ASP A CA 1
ATOM 1453 C C . ASP A 1 180 ? 14.992 -7.043 0.872 1 94.88 180 ASP A C 1
ATOM 1455 O O . ASP A 1 180 ? 14.711 -6.594 -0.241 1 94.88 180 ASP A O 1
ATOM 1459 N N . GLU A 1 181 ? 15.906 -6.551 1.629 1 92.06 181 GLU A N 1
ATOM 1460 C CA . GLU A 1 181 ? 16.578 -5.301 1.299 1 92.06 181 GLU A CA 1
ATOM 1461 C C . GLU A 1 181 ? 17.438 -5.445 0.039 1 92.06 181 GLU A C 1
ATOM 1463 O O . GLU A 1 181 ? 17.547 -4.508 -0.753 1 92.06 181 GLU A O 1
ATOM 1468 N N . GLU A 1 182 ? 18.047 -6.59 -0.072 1 94.06 182 GLU A N 1
ATOM 1469 C CA . GLU A 1 182 ? 18.875 -6.859 -1.245 1 94.06 182 GLU A CA 1
ATOM 1470 C C . GLU A 1 182 ? 18.078 -6.699 -2.533 1 94.06 182 GLU A C 1
ATOM 1472 O O . GLU A 1 182 ? 18.516 -6.02 -3.465 1 94.06 182 GLU A O 1
ATOM 1477 N N . LEU A 1 183 ? 16.922 -7.289 -2.586 1 96.19 183 LEU A N 1
ATOM 1478 C CA . LEU A 1 183 ? 16.094 -7.219 -3.783 1 96.19 183 LEU A CA 1
ATOM 1479 C C . LEU A 1 183 ? 15.445 -5.848 -3.914 1 96.19 183 LEU A C 1
ATOM 1481 O O . LEU A 1 183 ? 15.344 -5.305 -5.016 1 96.19 183 LEU A O 1
ATOM 1485 N N . ASP A 1 184 ? 14.992 -5.281 -2.805 1 95.44 184 ASP A N 1
ATOM 1486 C CA . ASP A 1 184 ? 14.359 -3.963 -2.816 1 95.44 184 ASP A CA 1
ATOM 1487 C C . ASP A 1 184 ? 15.297 -2.914 -3.416 1 95.44 184 ASP A C 1
ATOM 1489 O O . ASP A 1 184 ? 14.844 -1.963 -4.059 1 95.44 184 ASP A O 1
ATOM 1493 N N . ASN A 1 185 ? 16.578 -3.086 -3.225 1 92.88 185 ASN A N 1
ATOM 1494 C CA . ASN A 1 185 ? 17.562 -2.119 -3.703 1 92.88 185 ASN A CA 1
ATOM 1495 C C . ASN A 1 185 ? 18 -2.426 -5.129 1 92.88 185 ASN A C 1
ATOM 1497 O O . ASN A 1 185 ? 18.781 -1.673 -5.719 1 92.88 185 ASN A O 1
ATOM 1501 N N . ASN A 1 186 ? 17.531 -3.561 -5.684 1 95.44 186 ASN A N 1
ATOM 1502 C CA . ASN A 1 186 ? 17.938 -4.012 -7.008 1 95.44 186 ASN A CA 1
ATOM 1503 C C . ASN A 1 186 ? 16.766 -4.605 -7.785 1 95.44 186 ASN A C 1
ATOM 1505 O O . ASN A 1 186 ? 16.891 -5.684 -8.367 1 95.44 186 ASN A O 1
ATOM 1509 N N . VAL A 1 187 ? 15.672 -3.902 -7.816 1 96.25 187 VAL A N 1
ATOM 1510 C CA . VAL A 1 187 ? 14.406 -4.402 -8.352 1 96.25 187 VAL A CA 1
ATOM 1511 C C . VAL A 1 187 ? 14.578 -4.766 -9.82 1 96.25 187 VAL A C 1
ATOM 1513 O O . VAL A 1 187 ? 14.281 -5.891 -10.234 1 96.25 187 VAL A O 1
ATOM 1516 N N . SER A 1 188 ? 15.086 -3.832 -10.641 1 96.25 188 SER A N 1
ATOM 1517 C CA . SER A 1 188 ? 15.227 -4.039 -12.078 1 96.25 188 SER A CA 1
ATOM 1518 C C . SER A 1 188 ? 16.156 -5.211 -12.383 1 96.25 188 SER A C 1
ATOM 1520 O O . SER A 1 188 ? 15.836 -6.059 -13.219 1 96.25 188 SER A O 1
ATOM 1522 N N . THR A 1 189 ? 17.234 -5.266 -11.695 1 94.94 189 THR A N 1
ATOM 1523 C CA . THR A 1 189 ? 18.203 -6.332 -11.914 1 94.94 189 THR A CA 1
ATOM 1524 C C . THR A 1 189 ? 17.594 -7.695 -11.609 1 94.94 189 THR A C 1
ATOM 1526 O O . THR A 1 189 ? 17.734 -8.633 -12.398 1 94.94 189 THR A O 1
ATOM 1529 N N . PHE A 1 190 ? 16.953 -7.77 -10.508 1 96.19 190 PHE A N 1
ATOM 1530 C CA . PHE A 1 190 ? 16.344 -9.039 -10.133 1 96.19 190 PHE A CA 1
ATOM 1531 C C . PHE A 1 190 ? 15.297 -9.461 -11.148 1 96.19 190 PHE A C 1
ATOM 1533 O O . PHE A 1 190 ? 15.32 -10.594 -11.641 1 96.19 190 PHE A O 1
ATOM 1540 N N . LEU A 1 191 ? 14.391 -8.523 -11.508 1 96.31 191 LEU A N 1
ATOM 1541 C CA . LEU A 1 191 ? 13.273 -8.867 -12.383 1 96.31 191 LEU A CA 1
ATOM 1542 C C . LEU A 1 191 ? 13.773 -9.203 -13.789 1 96.31 191 LEU A C 1
ATOM 1544 O O . LEU A 1 191 ? 13.219 -10.086 -14.453 1 96.31 191 LEU A O 1
ATOM 1548 N N . ARG A 1 192 ? 14.812 -8.57 -14.281 1 95.06 192 ARG A N 1
ATOM 1549 C CA . ARG A 1 192 ? 15.398 -8.883 -15.578 1 95.06 192 ARG A CA 1
ATOM 1550 C C . ARG A 1 192 ? 15.945 -10.305 -15.602 1 95.06 192 ARG A C 1
ATOM 1552 O O . ARG A 1 192 ? 15.93 -10.969 -16.641 1 95.06 192 ARG A O 1
ATOM 1559 N N . ASN A 1 193 ? 16.422 -10.719 -14.469 1 93.94 193 ASN A N 1
ATOM 1560 C CA . ASN A 1 193 ? 17.031 -12.047 -14.406 1 93.94 193 ASN A CA 1
ATOM 1561 C C . ASN A 1 193 ? 15.984 -13.141 -14.234 1 93.94 193 ASN A C 1
ATOM 1563 O O . ASN A 1 193 ? 16.234 -14.297 -14.586 1 93.94 193 ASN A O 1
ATOM 1567 N N . ILE A 1 194 ? 14.844 -12.828 -13.688 1 94.25 194 ILE A N 1
ATOM 1568 C CA . ILE A 1 194 ? 13.867 -13.875 -13.406 1 94.25 194 ILE A CA 1
ATOM 1569 C C . ILE A 1 194 ? 12.859 -13.961 -14.547 1 94.25 194 ILE A C 1
ATOM 1571 O O . ILE A 1 194 ? 12.305 -15.031 -14.82 1 94.25 194 ILE A O 1
ATOM 1575 N N . TYR A 1 195 ? 12.547 -12.875 -15.234 1 95.69 195 TYR A N 1
ATOM 1576 C CA . TYR A 1 195 ? 11.641 -12.875 -16.375 1 95.69 195 TYR A CA 1
ATOM 1577 C C . TYR A 1 195 ? 12.359 -13.312 -17.641 1 95.69 195 TYR A C 1
ATOM 1579 O O . TYR A 1 195 ? 12.703 -12.484 -18.484 1 95.69 195 TYR A O 1
ATOM 1587 N N . ARG A 1 196 ? 12.477 -14.609 -17.75 1 94.94 196 ARG A N 1
ATOM 1588 C CA . ARG A 1 196 ? 13.18 -15.219 -18.891 1 94.94 196 ARG A CA 1
ATOM 1589 C C . ARG A 1 196 ? 12.328 -16.297 -19.547 1 94.94 196 ARG A C 1
ATOM 1591 O O . ARG A 1 196 ? 11.445 -16.875 -18.891 1 94.94 196 ARG A O 1
ATOM 1598 N N . GLY A 1 197 ? 12.57 -16.516 -20.828 1 95.12 197 GLY A N 1
ATOM 1599 C CA . GLY A 1 197 ? 11.836 -17.531 -21.578 1 95.12 197 GLY A CA 1
ATOM 1600 C C . GLY A 1 197 ? 12.695 -18.719 -21.984 1 95.12 197 GLY A C 1
ATOM 1601 O O . GLY A 1 197 ? 13.836 -18.844 -21.547 1 95.12 197 GLY A O 1
ATOM 1602 N N . VAL A 1 198 ? 12.062 -19.531 -22.781 1 93.81 198 VAL A N 1
ATOM 1603 C CA . VAL A 1 198 ? 12.703 -20.766 -23.219 1 93.81 198 VAL A CA 1
ATOM 1604 C C . VAL A 1 198 ? 14.039 -20.453 -23.891 1 93.81 198 VAL A C 1
ATOM 1606 O O . VAL A 1 198 ? 14.109 -19.578 -24.75 1 93.81 198 VAL A O 1
ATOM 1609 N N . GLY A 1 199 ? 15.047 -21.156 -23.438 1 91.19 199 GLY A N 1
ATOM 1610 C CA . GLY A 1 199 ? 16.344 -21.047 -24.078 1 91.19 199 GLY A CA 1
ATOM 1611 C C . GLY A 1 199 ? 17.188 -19.906 -23.531 1 91.19 199 GLY A C 1
ATOM 1612 O O . GLY A 1 199 ? 18.359 -19.781 -23.859 1 91.19 199 GLY A O 1
ATOM 1613 N N . GLU A 1 200 ? 16.578 -19.094 -22.734 1 90.88 200 GLU A N 1
ATOM 1614 C CA . GLU A 1 200 ? 17.328 -18 -22.141 1 90.88 200 GLU A CA 1
ATOM 1615 C C . GLU A 1 200 ? 17.953 -18.406 -20.812 1 90.88 200 GLU A C 1
ATOM 1617 O O . GLU A 1 200 ? 17.453 -19.312 -20.141 1 90.88 200 GLU A O 1
ATOM 1622 N N . ASP A 1 201 ? 19.031 -17.812 -20.516 1 78.88 201 ASP A N 1
ATOM 1623 C CA . ASP A 1 201 ? 19.75 -18.125 -19.281 1 78.88 201 ASP A CA 1
ATOM 1624 C C . ASP A 1 201 ? 18.922 -17.75 -18.062 1 78.88 201 ASP A C 1
ATOM 1626 O O . ASP A 1 201 ? 18.359 -16.656 -17.984 1 78.88 201 ASP A O 1
ATOM 1630 N N . THR A 1 202 ? 18.828 -18.703 -17.266 1 77.81 202 THR A N 1
ATOM 1631 C CA . THR A 1 202 ? 18.172 -18.484 -15.977 1 77.81 202 THR A CA 1
ATOM 1632 C C . THR A 1 202 ? 19.156 -18.641 -14.828 1 77.81 202 THR A C 1
ATOM 1634 O O . THR A 1 202 ? 19.141 -19.656 -14.117 1 77.81 202 THR A O 1
ATOM 1637 N N . ALA A 1 203 ? 19.953 -17.719 -14.625 1 73.25 203 ALA A N 1
ATOM 1638 C CA . ALA A 1 203 ? 21.047 -17.75 -13.656 1 73.25 203 ALA A CA 1
ATOM 1639 C C . ALA A 1 203 ? 20.5 -17.844 -12.227 1 73.25 203 ALA A C 1
ATOM 1641 O O . ALA A 1 203 ? 21.156 -18.422 -11.352 1 73.25 203 ALA A O 1
ATOM 1642 N N . LEU A 1 204 ? 19.359 -17.344 -12.031 1 72.81 204 LEU A N 1
ATOM 1643 C CA . LEU A 1 204 ? 18.797 -17.25 -10.688 1 72.81 204 LEU A CA 1
ATOM 1644 C C . LEU A 1 204 ? 18.656 -18.641 -10.078 1 72.81 204 LEU A C 1
ATOM 1646 O O . LEU A 1 204 ? 18.938 -18.844 -8.891 1 72.81 204 LEU A O 1
ATOM 1650 N N . VAL A 1 205 ? 18.266 -19.578 -10.883 1 72.12 205 VAL A N 1
ATOM 1651 C CA . VAL A 1 205 ? 18.016 -20.938 -10.391 1 72.12 205 VAL A CA 1
ATOM 1652 C C . VAL A 1 205 ? 19.328 -21.578 -9.93 1 72.12 205 VAL A C 1
ATOM 1654 O O . VAL A 1 205 ? 19.328 -22.484 -9.102 1 72.12 205 VAL A O 1
ATOM 1657 N N . HIS A 1 206 ? 20.281 -20.984 -10.391 1 74 206 HIS A N 1
ATOM 1658 C CA . HIS A 1 206 ? 21.578 -21.578 -10.094 1 74 206 HIS A CA 1
ATOM 1659 C C . HIS A 1 206 ? 22.344 -20.75 -9.062 1 74 206 HIS A C 1
ATOM 1661 O O . HIS A 1 206 ? 23.203 -21.281 -8.359 1 74 206 HIS A O 1
ATOM 1667 N N . GLN A 1 207 ? 21.938 -19.469 -9.07 1 73.38 207 GLN A N 1
ATOM 1668 C CA . GLN A 1 207 ? 22.672 -18.547 -8.211 1 73.38 207 GLN A CA 1
ATOM 1669 C C . GLN A 1 207 ? 21.859 -18.172 -6.98 1 73.38 207 GLN A C 1
ATOM 1671 O O . GLN A 1 207 ? 20.625 -18.094 -7.043 1 73.38 207 GLN A O 1
ATOM 1676 N N . CYS A 1 208 ? 22.5 -18.078 -5.875 1 74.25 208 CYS A N 1
ATOM 1677 C CA . CYS A 1 208 ? 21.828 -17.797 -4.613 1 74.25 208 CYS A CA 1
ATOM 1678 C C . CYS A 1 208 ? 22.219 -16.438 -4.062 1 74.25 208 CYS A C 1
ATOM 1680 O O . CYS A 1 208 ? 22.391 -16.281 -2.854 1 74.25 208 CYS A O 1
ATOM 1682 N N . SER A 1 209 ? 22.469 -15.5 -5.016 1 82.62 209 SER A N 1
ATOM 1683 C CA . SER A 1 209 ? 22.781 -14.141 -4.59 1 82.62 209 SER A CA 1
ATOM 1684 C C . SER A 1 209 ? 22.656 -13.156 -5.75 1 82.62 209 SER A C 1
ATOM 1686 O O . SER A 1 209 ? 22.891 -13.516 -6.906 1 82.62 209 SER A O 1
ATOM 1688 N N . LEU A 1 210 ? 22.406 -11.977 -5.383 1 85.06 210 LEU A N 1
ATOM 1689 C CA . LEU A 1 210 ? 22.281 -10.914 -6.379 1 85.06 210 LEU A CA 1
ATOM 1690 C C . LEU A 1 210 ? 23.625 -10.625 -7.031 1 85.06 210 LEU A C 1
ATOM 1692 O O . LEU A 1 210 ? 23.688 -10.281 -8.211 1 85.06 210 LEU A O 1
ATOM 1696 N N . ASN A 1 211 ? 24.641 -10.719 -6.223 1 84.44 211 ASN A N 1
ATOM 1697 C CA . ASN A 1 211 ? 25.969 -10.367 -6.695 1 84.44 211 ASN A CA 1
ATOM 1698 C C . ASN A 1 211 ? 26.422 -11.289 -7.824 1 84.44 211 ASN A C 1
ATOM 1700 O O . ASN A 1 211 ? 27.297 -10.93 -8.609 1 84.44 211 ASN A O 1
ATOM 1704 N N . GLU A 1 212 ? 25.812 -12.414 -7.938 1 84.69 212 GLU A N 1
ATOM 1705 C CA . GLU A 1 212 ? 26.203 -13.406 -8.93 1 84.69 212 GLU A CA 1
ATOM 1706 C C . GLU A 1 212 ? 25.328 -13.32 -10.18 1 84.69 212 GLU A C 1
ATOM 1708 O O . GLU A 1 212 ? 25.594 -14.008 -11.172 1 84.69 212 GLU A O 1
ATOM 1713 N N . LEU A 1 213 ? 24.359 -12.414 -10.133 1 88.31 213 LEU A N 1
ATOM 1714 C CA . LEU A 1 213 ? 23.469 -12.273 -11.273 1 88.31 213 LEU A CA 1
ATOM 1715 C C . LEU A 1 213 ? 24.016 -11.266 -12.281 1 88.31 213 LEU A C 1
ATOM 1717 O O . LEU A 1 213 ? 24.594 -10.25 -11.891 1 88.31 213 LEU A O 1
ATOM 1721 N N . PRO A 1 214 ? 23.922 -11.633 -13.555 1 87.81 214 PRO A N 1
ATOM 1722 C CA . PRO A 1 214 ? 24.297 -10.625 -14.555 1 87.81 214 PRO A CA 1
ATOM 1723 C C . PRO A 1 214 ? 23.562 -9.297 -14.367 1 87.81 214 PRO A C 1
ATOM 1725 O O . PRO A 1 214 ? 22.375 -9.289 -14.062 1 87.81 214 PRO A O 1
ATOM 1728 N N . ARG A 1 215 ? 24.328 -8.281 -14.555 1 88.12 215 ARG A N 1
ATOM 1729 C CA . ARG A 1 215 ? 23.75 -6.941 -14.453 1 88.12 215 ARG A CA 1
ATOM 1730 C C . ARG A 1 215 ? 23.359 -6.406 -15.828 1 88.12 215 ARG A C 1
ATOM 1732 O O . ARG A 1 215 ? 23.906 -6.84 -16.844 1 88.12 215 ARG A O 1
ATOM 1739 N N . ASN A 1 216 ? 22.328 -5.668 -16.047 1 86.12 216 ASN A N 1
ATOM 1740 C CA . ASN A 1 216 ? 21.891 -4.934 -17.234 1 86.12 216 ASN A CA 1
ATOM 1741 C C . ASN A 1 216 ? 21.469 -5.883 -18.359 1 86.12 216 ASN A C 1
ATOM 1743 O O . ASN A 1 216 ? 21.828 -5.68 -19.516 1 86.12 216 ASN A O 1
ATOM 1747 N N . LEU A 1 217 ? 20.953 -7.027 -18 1 92.06 217 LEU A N 1
ATOM 1748 C CA . LEU A 1 217 ? 20.391 -7.922 -19.016 1 92.06 217 LEU A CA 1
ATOM 1749 C C . LEU A 1 217 ? 19.281 -7.23 -19.797 1 92.06 217 LEU A C 1
ATOM 1751 O O . LEU A 1 217 ? 18.484 -6.492 -19.234 1 92.06 217 LEU A O 1
ATOM 1755 N N . PRO A 1 218 ? 19.359 -7.469 -21.094 1 93.69 218 PRO A N 1
ATOM 1756 C CA . PRO A 1 218 ? 18.219 -6.961 -21.844 1 93.69 218 PRO A CA 1
ATOM 1757 C C . PRO A 1 218 ? 16.922 -7.691 -21.5 1 93.69 218 PRO A C 1
ATOM 1759 O O . PRO A 1 218 ? 16.953 -8.805 -20.969 1 93.69 218 PRO A O 1
ATOM 1762 N N . LEU A 1 219 ? 15.828 -7.047 -21.75 1 95.69 219 LEU A N 1
ATOM 1763 C CA . LEU A 1 219 ? 14.547 -7.715 -21.562 1 95.69 219 LEU A CA 1
ATOM 1764 C C . LEU A 1 219 ? 14.445 -8.945 -22.469 1 95.69 219 LEU A C 1
ATOM 1766 O O . LEU A 1 219 ? 15 -8.969 -23.562 1 95.69 219 LEU A O 1
ATOM 1770 N N . SER A 1 220 ? 13.758 -9.945 -21.984 1 94 220 SER A N 1
ATOM 1771 C CA . SER A 1 220 ? 13.602 -11.211 -22.688 1 94 220 SER A CA 1
ATOM 1772 C C . SER A 1 220 ? 12.891 -11.016 -24.016 1 94 220 SER A C 1
ATOM 1774 O O . SER A 1 220 ? 11.781 -10.477 -24.062 1 94 220 SER A O 1
ATOM 1776 N N . SER A 1 221 ? 13.461 -11.453 -25.047 1 92.69 221 SER A N 1
ATOM 1777 C CA . SER A 1 221 ? 12.812 -11.43 -26.359 1 92.69 221 SER A CA 1
ATOM 1778 C C . SER A 1 221 ? 11.711 -12.484 -26.438 1 92.69 221 SER A C 1
ATOM 1780 O O . SER A 1 221 ? 10.75 -12.32 -27.203 1 92.69 221 SER A O 1
ATOM 1782 N N . LYS A 1 222 ? 11.859 -13.531 -25.672 1 94.5 222 LYS A N 1
ATOM 1783 C CA . LYS A 1 222 ? 10.891 -14.625 -25.672 1 94.5 222 LYS A CA 1
ATOM 1784 C C . LYS A 1 222 ? 9.586 -14.219 -25 1 94.5 222 LYS A C 1
ATOM 1786 O O . LYS A 1 222 ? 8.508 -14.656 -25.406 1 94.5 222 LYS A O 1
ATOM 1791 N N . LEU A 1 223 ? 9.719 -13.359 -23.969 1 95.69 223 LEU A N 1
ATOM 1792 C CA . LEU A 1 223 ? 8.523 -12.898 -23.266 1 95.69 223 LEU A CA 1
ATOM 1793 C C . LEU A 1 223 ? 7.918 -11.68 -23.938 1 95.69 223 LEU A C 1
ATOM 1795 O O . LEU A 1 223 ? 6.766 -11.336 -23.688 1 95.69 223 LEU A O 1
ATOM 1799 N N . ALA A 1 224 ? 8.727 -11.016 -24.797 1 91.31 224 ALA A N 1
ATOM 1800 C CA . ALA A 1 224 ? 8.312 -9.828 -25.547 1 91.31 224 ALA A CA 1
ATOM 1801 C C . ALA A 1 224 ? 7.734 -8.773 -24.609 1 91.31 224 ALA A C 1
ATOM 1803 O O . ALA A 1 224 ? 6.684 -8.188 -24.875 1 91.31 224 ALA A O 1
ATOM 1804 N N . LEU A 1 225 ? 8.297 -8.68 -23.484 1 92.06 225 LEU A N 1
ATOM 1805 C CA . LEU A 1 225 ? 7.906 -7.648 -22.531 1 92.06 225 LEU A CA 1
ATOM 1806 C C . LEU A 1 225 ? 8.359 -6.27 -23 1 92.06 225 LEU A C 1
ATOM 1808 O O . LEU A 1 225 ? 9.547 -6.062 -23.266 1 92.06 225 LEU A O 1
ATOM 1812 N N . SER A 1 226 ? 7.465 -5.344 -23.203 1 94.62 226 SER A N 1
ATOM 1813 C CA . SER A 1 226 ? 7.852 -3.979 -23.531 1 94.62 226 SER A CA 1
ATOM 1814 C C . SER A 1 226 ? 8.484 -3.271 -22.344 1 94.62 226 SER A C 1
ATOM 1816 O O . SER A 1 226 ? 8.344 -3.715 -21.203 1 94.62 226 SER A O 1
ATOM 1818 N N . GLU A 1 227 ? 9.164 -2.215 -22.641 1 95.38 227 GLU A N 1
ATOM 1819 C CA . GLU A 1 227 ? 9.734 -1.399 -21.578 1 95.38 227 GLU A CA 1
ATOM 1820 C C . GLU A 1 227 ? 8.656 -0.861 -20.641 1 95.38 227 GLU A C 1
ATOM 1822 O O . GLU A 1 227 ? 8.852 -0.786 -19.438 1 95.38 227 GLU A O 1
ATOM 1827 N N . GLN A 1 228 ? 7.566 -0.54 -21.25 1 94.94 228 GLN A N 1
ATOM 1828 C CA . GLN A 1 228 ? 6.457 -0.009 -20.469 1 94.94 228 GLN A CA 1
ATOM 1829 C C . GLN A 1 228 ? 5.906 -1.063 -19.516 1 94.94 228 GLN A C 1
ATOM 1831 O O . GLN A 1 228 ? 5.645 -0.771 -18.344 1 94.94 228 GLN A O 1
ATOM 1836 N N . GLU A 1 229 ? 5.773 -2.225 -19.984 1 96.56 229 GLU A N 1
ATOM 1837 C CA . GLU A 1 229 ? 5.309 -3.328 -19.156 1 96.56 229 GLU A CA 1
ATOM 1838 C C . GLU A 1 229 ? 6.301 -3.621 -18.031 1 96.56 229 GLU A C 1
ATOM 1840 O O . GLU A 1 229 ? 5.906 -3.799 -16.875 1 96.56 229 GLU A O 1
ATOM 1845 N N . PHE A 1 230 ? 7.562 -3.621 -18.453 1 97.38 230 PHE A N 1
ATOM 1846 C CA . PHE A 1 230 ? 8.609 -3.938 -17.484 1 97.38 230 PHE A CA 1
ATOM 1847 C C . PHE A 1 230 ? 8.68 -2.873 -16.406 1 97.38 230 PHE A C 1
ATOM 1849 O O . PHE A 1 230 ? 8.82 -3.193 -15.219 1 97.38 230 PHE A O 1
ATOM 1856 N N . GLU A 1 231 ? 8.531 -1.654 -16.797 1 96.38 231 GLU A N 1
ATOM 1857 C CA . GLU A 1 231 ? 8.586 -0.551 -15.844 1 96.38 231 GLU A CA 1
ATOM 1858 C C . GLU A 1 231 ? 7.414 -0.615 -14.867 1 96.38 231 GLU A C 1
ATOM 1860 O O . GLU A 1 231 ? 7.555 -0.254 -13.695 1 96.38 231 GLU A O 1
ATOM 1865 N N . TYR A 1 232 ? 6.289 -1.082 -15.328 1 96.75 232 TYR A N 1
ATOM 1866 C CA . TYR A 1 232 ? 5.145 -1.267 -14.445 1 96.75 232 TYR A CA 1
ATOM 1867 C C . TYR A 1 232 ? 5.473 -2.24 -13.32 1 96.75 232 TYR A C 1
ATOM 1869 O O . TYR A 1 232 ? 5.191 -1.967 -12.148 1 96.75 232 TYR A O 1
ATOM 1877 N N . TYR A 1 233 ? 6.105 -3.338 -13.672 1 98.12 233 TYR A N 1
ATOM 1878 C CA . TYR A 1 233 ? 6.52 -4.305 -12.664 1 98.12 233 TYR A CA 1
ATOM 1879 C C . TYR A 1 233 ? 7.512 -3.686 -11.688 1 98.12 233 TYR A C 1
ATOM 1881 O O . TYR A 1 233 ? 7.375 -3.832 -10.469 1 98.12 233 TYR A O 1
ATOM 1889 N N . CYS A 1 234 ? 8.469 -3.01 -12.25 1 97.44 234 CYS A N 1
ATOM 1890 C CA . CYS A 1 234 ? 9.508 -2.414 -11.414 1 97.44 234 CYS A CA 1
ATOM 1891 C C . CYS A 1 234 ? 8.906 -1.435 -10.414 1 97.44 234 CYS A C 1
ATOM 1893 O O . CYS A 1 234 ? 9.25 -1.462 -9.227 1 97.44 234 CYS A O 1
ATOM 1895 N N . ARG A 1 235 ? 8 -0.664 -10.852 1 95.19 235 ARG A N 1
ATOM 1896 C CA . ARG A 1 235 ? 7.387 0.338 -9.984 1 95.19 235 ARG A CA 1
ATOM 1897 C C . ARG A 1 235 ? 6.574 -0.322 -8.875 1 95.19 235 ARG A C 1
ATOM 1899 O O . ARG A 1 235 ? 6.605 0.124 -7.727 1 95.19 235 ARG A O 1
ATOM 1906 N N . GLN A 1 236 ? 5.875 -1.345 -9.242 1 97 236 GLN A N 1
ATOM 1907 C CA . GLN A 1 236 ? 5.035 -2.029 -8.266 1 97 236 GLN A CA 1
ATOM 1908 C C . GLN A 1 236 ? 5.883 -2.689 -7.18 1 97 236 GLN A C 1
ATOM 1910 O O . GLN A 1 236 ? 5.57 -2.58 -5.992 1 97 236 GLN A O 1
ATOM 1915 N N . PHE A 1 237 ? 6.961 -3.275 -7.551 1 97.62 237 PHE A N 1
ATOM 1916 C CA . PHE A 1 237 ? 7.789 -3.959 -6.562 1 97.62 237 PHE A CA 1
ATOM 1917 C C . PHE A 1 237 ? 8.625 -2.959 -5.773 1 97.62 237 PHE A C 1
ATOM 1919 O O . PHE A 1 237 ? 8.906 -3.172 -4.594 1 97.62 237 PHE A O 1
ATOM 1926 N N . ALA A 1 238 ? 9.023 -1.872 -6.453 1 94.5 238 ALA A N 1
ATOM 1927 C CA . ALA A 1 238 ? 9.727 -0.821 -5.719 1 94.5 238 ALA A CA 1
ATOM 1928 C C . ALA A 1 238 ? 8.852 -0.258 -4.602 1 94.5 238 ALA A C 1
ATOM 1930 O O . ALA A 1 238 ? 9.336 -0.009 -3.492 1 94.5 238 ALA A O 1
ATOM 1931 N N . ARG A 1 239 ? 7.625 -0.088 -4.879 1 93.88 239 ARG A N 1
ATOM 1932 C CA . ARG A 1 239 ? 6.68 0.457 -3.914 1 93.88 239 ARG A CA 1
ATOM 1933 C C . ARG A 1 239 ? 6.348 -0.566 -2.832 1 93.88 239 ARG A C 1
ATOM 1935 O O . ARG A 1 239 ? 6.383 -0.25 -1.642 1 93.88 239 ARG A O 1
ATOM 1942 N N . ARG A 1 240 ? 6.047 -1.764 -3.213 1 94.88 240 ARG A N 1
ATOM 1943 C CA . ARG A 1 240 ? 5.504 -2.799 -2.338 1 94.88 240 ARG A CA 1
ATOM 1944 C C . ARG A 1 240 ? 6.617 -3.508 -1.576 1 94.88 240 ARG A C 1
ATOM 1946 O O . ARG A 1 240 ? 6.414 -3.967 -0.45 1 94.88 240 ARG A O 1
ATOM 1953 N N . SER A 1 241 ? 7.84 -3.559 -2.1 1 96.62 241 SER A N 1
ATOM 1954 C CA . SER A 1 241 ? 8.914 -4.383 -1.555 1 96.62 241 SER A CA 1
ATOM 1955 C C . SER A 1 241 ? 8.703 -5.855 -1.891 1 96.62 241 SER A C 1
ATOM 1957 O O . SER A 1 241 ? 7.59 -6.266 -2.236 1 96.62 241 SER A O 1
ATOM 1959 N N . PHE A 1 242 ? 9.766 -6.609 -1.793 1 97.81 242 PHE A N 1
ATOM 1960 C CA . PHE A 1 242 ? 9.695 -8.047 -2.018 1 97.81 242 PHE A CA 1
ATOM 1961 C C . PHE A 1 242 ? 9.367 -8.781 -0.726 1 97.81 242 PHE A C 1
ATOM 1963 O O . PHE A 1 242 ? 9.094 -9.984 -0.742 1 97.81 242 PHE A O 1
ATOM 1970 N N . HIS A 1 243 ? 9.258 -8.125 0.415 1 97.5 243 HIS A N 1
ATOM 1971 C CA . HIS A 1 243 ? 9.078 -8.727 1.729 1 97.5 243 HIS A CA 1
ATOM 1972 C C . HIS A 1 243 ? 7.863 -9.641 1.755 1 97.5 243 HIS A C 1
ATOM 1974 O O . HIS A 1 243 ? 7.957 -10.797 2.172 1 97.5 243 HIS A O 1
ATOM 1980 N N . GLY A 1 244 ? 6.758 -9.148 1.288 1 97.81 244 GLY A N 1
ATOM 1981 C CA . GLY A 1 244 ? 5.543 -9.953 1.288 1 97.81 244 GLY A CA 1
ATOM 1982 C C . GLY A 1 244 ? 5.656 -11.203 0.44 1 97.81 244 GLY A C 1
ATOM 1983 O O . GLY A 1 244 ? 5.367 -12.305 0.909 1 97.81 244 GLY A O 1
ATOM 1984 N N . GLY A 1 245 ? 6.137 -11 -0.794 1 98.56 245 GLY A N 1
ATOM 1985 C CA . GLY A 1 245 ? 6.305 -12.125 -1.697 1 98.56 245 GLY A CA 1
ATOM 1986 C C . GLY A 1 245 ? 7.273 -13.172 -1.175 1 98.56 245 GLY A C 1
ATOM 1987 O O . GLY A 1 245 ? 7.023 -14.375 -1.296 1 98.56 245 GLY A O 1
ATOM 1988 N N . LEU A 1 246 ? 8.344 -12.727 -0.546 1 98.38 246 LEU A N 1
ATOM 1989 C CA . LEU A 1 246 ? 9.367 -13.648 -0.064 1 98.38 246 LEU A CA 1
ATOM 1990 C C . LEU A 1 246 ? 8.859 -14.438 1.138 1 98.38 246 LEU A C 1
ATOM 1992 O O . LEU A 1 246 ? 9.328 -15.547 1.399 1 98.38 246 LEU A O 1
ATOM 1996 N N . ASN A 1 247 ? 7.906 -13.914 1.847 1 98.56 247 ASN A N 1
ATOM 1997 C CA . ASN A 1 247 ? 7.367 -14.625 3.002 1 98.56 247 ASN A CA 1
ATOM 1998 C C . ASN A 1 247 ? 6.672 -15.922 2.592 1 98.56 247 ASN A C 1
ATOM 2000 O O . ASN A 1 247 ? 6.594 -16.859 3.379 1 98.56 247 ASN A O 1
ATOM 2004 N N . TYR A 1 248 ? 6.168 -16 1.369 1 98.62 248 TYR A N 1
ATOM 2005 C CA . TYR A 1 248 ? 5.574 -17.25 0.893 1 98.62 248 TYR A CA 1
ATOM 2006 C C . TYR A 1 248 ? 6.594 -18.375 0.924 1 98.62 248 TYR A C 1
ATOM 2008 O O . TYR A 1 248 ? 6.234 -19.547 1.138 1 98.62 248 TYR A O 1
ATOM 2016 N N . TYR A 1 249 ? 7.844 -18.031 0.734 1 97.81 249 TYR A N 1
ATOM 2017 C CA . TYR A 1 249 ? 8.914 -19.016 0.762 1 97.81 249 TYR A CA 1
ATOM 2018 C C . TYR A 1 249 ? 9.297 -19.375 2.195 1 97.81 249 TYR A C 1
ATOM 2020 O O . TYR A 1 249 ? 9.984 -20.359 2.438 1 97.81 249 TYR A O 1
ATOM 2028 N N . ARG A 1 250 ? 8.844 -18.609 3.137 1 98.31 250 ARG A N 1
ATOM 2029 C CA . ARG A 1 250 ? 9.25 -18.766 4.527 1 98.31 250 ARG A CA 1
ATOM 2030 C C . ARG A 1 250 ? 8.172 -19.484 5.336 1 98.31 250 ARG A C 1
ATOM 2032 O O . ARG A 1 250 ? 8.25 -19.547 6.566 1 98.31 250 ARG A O 1
ATOM 2039 N N . THR A 1 251 ? 7.195 -20.047 4.656 1 98.12 251 THR A N 1
ATOM 2040 C CA . THR A 1 251 ? 6.012 -20.531 5.359 1 98.12 251 THR A CA 1
ATOM 2041 C C . THR A 1 251 ? 5.984 -22.047 5.402 1 98.12 251 THR A C 1
ATOM 2043 O O . THR A 1 251 ? 4.938 -22.656 5.652 1 98.12 251 THR A O 1
ATOM 2046 N N . ARG A 1 252 ? 7.035 -22.766 5.137 1 97.12 252 ARG A N 1
ATOM 2047 C CA . ARG A 1 252 ? 7.023 -24.219 5.039 1 97.12 252 ARG A CA 1
ATOM 2048 C C . ARG A 1 252 ? 6.504 -24.859 6.324 1 97.12 252 ARG A C 1
ATOM 2050 O O . ARG A 1 252 ? 5.641 -25.734 6.289 1 97.12 252 ARG A O 1
ATOM 2057 N N . ARG A 1 253 ? 6.98 -24.422 7.465 1 97.19 253 ARG A N 1
ATOM 2058 C CA . ARG A 1 253 ? 6.523 -24.969 8.742 1 97.19 253 ARG A CA 1
ATOM 2059 C C . ARG A 1 253 ? 5.062 -24.625 8.992 1 97.19 253 ARG A C 1
ATOM 2061 O O . ARG A 1 253 ? 4.285 -25.469 9.438 1 97.19 253 ARG A O 1
ATOM 2068 N N . VAL A 1 254 ? 4.734 -23.375 8.703 1 98.19 254 VAL A N 1
ATOM 2069 C CA . VAL A 1 254 ? 3.357 -22.922 8.867 1 98.19 254 VAL A CA 1
ATOM 2070 C C . VAL A 1 254 ? 2.422 -23.812 8.055 1 98.19 254 VAL A C 1
ATOM 2072 O O . VAL A 1 254 ? 1.419 -24.312 8.578 1 98.19 254 VAL A O 1
ATOM 2075 N N . ASN A 1 255 ? 2.752 -24.078 6.824 1 98.19 255 ASN A N 1
ATOM 2076 C CA . ASN A 1 255 ? 1.909 -24.859 5.93 1 98.19 255 ASN A CA 1
ATOM 2077 C C . ASN A 1 255 ? 1.823 -26.328 6.375 1 98.19 255 ASN A C 1
ATOM 2079 O O . ASN A 1 255 ? 0.753 -26.938 6.316 1 98.19 255 ASN A O 1
ATOM 2083 N N . PHE A 1 256 ? 2.934 -26.812 6.82 1 98 256 PHE A N 1
ATOM 2084 C CA . PHE A 1 256 ? 2.93 -28.172 7.324 1 98 256 PHE A CA 1
ATOM 2085 C C . PHE A 1 256 ? 1.963 -28.328 8.492 1 98 256 PHE A C 1
ATOM 2087 O O . PHE A 1 256 ? 1.148 -29.25 8.516 1 98 256 PHE A O 1
ATOM 2094 N N . ASP A 1 257 ? 2.029 -27.422 9.383 1 97.75 257 ASP A N 1
ATOM 2095 C CA . ASP A 1 257 ? 1.191 -27.469 10.57 1 97.75 257 ASP A CA 1
ATOM 2096 C C . ASP A 1 257 ? -0.281 -27.281 10.219 1 97.75 257 ASP A C 1
ATOM 2098 O O . ASP A 1 257 ? -1.152 -27.953 10.773 1 97.75 257 ASP A O 1
ATOM 2102 N N . ASP A 1 258 ? -0.543 -26.438 9.32 1 97.88 258 ASP A N 1
ATOM 2103 C CA . ASP A 1 258 ? -1.914 -26.094 8.945 1 97.88 258 ASP A CA 1
ATOM 2104 C C . ASP A 1 258 ? -2.549 -27.219 8.125 1 97.88 258 ASP A C 1
ATOM 2106 O O . ASP A 1 258 ? -3.773 -27.328 8.062 1 97.88 258 ASP A O 1
ATOM 2110 N N . GLU A 1 259 ? -1.749 -28.078 7.469 1 97.69 259 GLU A N 1
ATOM 2111 C CA . GLU A 1 259 ? -2.291 -29.016 6.488 1 97.69 259 GLU A CA 1
ATOM 2112 C C . GLU A 1 259 ? -2.281 -30.438 7.027 1 97.69 259 GLU A C 1
ATOM 2114 O O . GLU A 1 259 ? -2.598 -31.375 6.301 1 97.69 259 GLU A O 1
ATOM 2119 N N . ARG A 1 260 ? -1.948 -30.594 8.273 1 95 260 ARG A N 1
ATOM 2120 C CA . ARG A 1 260 ? -1.794 -31.922 8.867 1 95 260 ARG A CA 1
ATOM 2121 C C . ARG A 1 260 ? -3.07 -32.75 8.719 1 95 260 ARG A C 1
ATOM 2123 O O . ARG A 1 260 ? -3.014 -33.938 8.5 1 95 260 ARG A O 1
ATOM 2130 N N . ASP A 1 261 ? -4.215 -32.094 8.75 1 93.5 261 ASP A N 1
ATOM 2131 C CA . ASP A 1 261 ? -5.48 -32.812 8.742 1 93.5 261 ASP A CA 1
ATOM 2132 C C . ASP A 1 261 ? -6.211 -32.625 7.414 1 93.5 261 ASP A C 1
ATOM 2134 O O . ASP A 1 261 ? -7.379 -33 7.285 1 93.5 261 ASP A O 1
ATOM 2138 N N . CYS A 1 262 ? -5.531 -32.125 6.477 1 95.75 262 CYS A N 1
ATOM 2139 C CA . CYS A 1 262 ? -6.16 -31.891 5.18 1 95.75 262 CYS A CA 1
ATOM 2140 C C . CYS A 1 262 ? -6.191 -33.188 4.355 1 95.75 262 CYS A C 1
ATOM 2142 O O . CYS A 1 262 ? -5.352 -34.062 4.535 1 95.75 262 CYS A O 1
ATOM 2144 N N . PRO A 1 263 ? -7.238 -33.219 3.436 1 95.06 263 PRO A N 1
ATOM 2145 C CA . PRO A 1 263 ? -7.215 -34.312 2.486 1 95.06 263 PRO A CA 1
ATOM 2146 C C . PRO A 1 263 ? -5.969 -34.312 1.602 1 95.06 263 PRO A C 1
ATOM 2148 O O . PRO A 1 263 ? -5.34 -33.281 1.417 1 95.06 263 PRO A O 1
ATOM 2151 N N . ARG A 1 264 ? -5.711 -35.438 1.056 1 95.56 264 ARG A N 1
ATOM 2152 C CA . ARG A 1 264 ? -4.516 -35.562 0.229 1 95.56 264 ARG A CA 1
ATOM 2153 C C . ARG A 1 264 ? -4.883 -35.75 -1.239 1 95.56 264 ARG A C 1
ATOM 2155 O O . ARG A 1 264 ? -4.008 -35.938 -2.082 1 95.56 264 ARG A O 1
ATOM 2162 N N . GLU A 1 265 ? -6.168 -35.75 -1.502 1 96.75 265 GLU A N 1
ATOM 2163 C CA . GLU A 1 265 ? -6.656 -35.906 -2.865 1 96.75 265 GLU A CA 1
ATOM 2164 C C . GLU A 1 265 ? -7.551 -34.75 -3.293 1 96.75 265 GLU A C 1
ATOM 2166 O O . GLU A 1 265 ? -8.148 -34.094 -2.451 1 96.75 265 GLU A O 1
ATOM 2171 N N . VAL A 1 266 ? -7.559 -34.531 -4.555 1 98.06 266 VAL A N 1
ATOM 2172 C CA . VAL A 1 266 ? -8.422 -33.531 -5.176 1 98.06 266 VAL A CA 1
ATOM 2173 C C . VAL A 1 266 ? -9.391 -34.219 -6.141 1 98.06 266 VAL A C 1
ATOM 2175 O O . VAL A 1 266 ? -8.969 -34.969 -7.023 1 98.06 266 VAL A O 1
ATOM 2178 N N . SER A 1 267 ? -10.664 -33.938 -5.98 1 97 267 SER A N 1
ATOM 2179 C CA . SER A 1 267 ? -11.664 -34.625 -6.801 1 97 267 SER A CA 1
ATOM 2180 C C . SER A 1 267 ? -12.297 -33.656 -7.801 1 97 267 SER A C 1
ATOM 2182 O O . SER A 1 267 ? -13.047 -34.094 -8.68 1 97 267 SER A O 1
ATOM 2184 N N . HIS A 1 268 ? -12.016 -32.406 -7.711 1 98.06 268 HIS A N 1
ATOM 2185 C CA . HIS A 1 268 ? -12.547 -31.422 -8.633 1 98.06 268 HIS A CA 1
ATOM 2186 C C . HIS A 1 268 ? -12.078 -31.672 -10.062 1 98.06 268 HIS A C 1
ATOM 2188 O O . HIS A 1 268 ? -11.039 -32.312 -10.273 1 98.06 268 HIS A O 1
ATOM 2194 N N . GLN A 1 269 ? -12.93 -31.25 -11.07 1 98.19 269 GLN A N 1
ATOM 2195 C CA . GLN A 1 269 ? -12.391 -31.156 -12.422 1 98.19 269 GLN A CA 1
ATOM 2196 C C . GLN A 1 269 ? -11.141 -30.281 -12.461 1 98.19 269 GLN A C 1
ATOM 2198 O O . GLN A 1 269 ? -11.125 -29.188 -11.891 1 98.19 269 GLN A O 1
ATOM 2203 N N . ALA A 1 270 ? -10.078 -30.875 -13.086 1 98.62 270 ALA A N 1
ATOM 2204 C CA . ALA A 1 270 ? -8.797 -30.172 -12.977 1 98.62 270 ALA A CA 1
ATOM 2205 C C . ALA A 1 270 ? -8.07 -30.156 -14.32 1 98.62 270 ALA A C 1
ATOM 2207 O O . ALA A 1 270 ? -8.25 -31.062 -15.141 1 98.62 270 ALA A O 1
ATOM 2208 N N . LEU A 1 271 ? -7.332 -29.094 -14.523 1 98.69 271 LEU A N 1
ATOM 2209 C CA . LEU A 1 271 ? -6.402 -28.969 -15.641 1 98.69 271 LEU A CA 1
ATOM 2210 C C . LEU A 1 271 ? -4.996 -28.672 -15.141 1 98.69 271 LEU A C 1
ATOM 2212 O O . LEU A 1 271 ? -4.801 -27.734 -14.359 1 98.69 271 LEU A O 1
ATOM 2216 N N . MET A 1 272 ? -4.051 -29.484 -15.508 1 98.62 272 MET A N 1
ATOM 2217 C CA . MET A 1 272 ? -2.635 -29.219 -15.273 1 98.62 272 MET A CA 1
ATOM 2218 C C . MET A 1 272 ? -1.914 -28.906 -16.578 1 98.62 272 MET A C 1
ATOM 2220 O O . MET A 1 272 ? -1.94 -29.703 -17.516 1 98.62 272 MET A O 1
ATOM 2224 N N . ILE A 1 273 ? -1.349 -27.75 -16.672 1 98.62 273 ILE A N 1
ATOM 2225 C CA . ILE A 1 273 ? -0.527 -27.375 -17.828 1 98.62 273 ILE A CA 1
ATOM 2226 C C . ILE A 1 273 ? 0.943 -27.344 -17.422 1 98.62 273 ILE A C 1
ATOM 2228 O O . ILE A 1 273 ? 1.352 -26.484 -16.625 1 98.62 273 ILE A O 1
ATOM 2232 N N . VAL A 1 274 ? 1.707 -28.188 -17.969 1 98.19 274 VAL A N 1
ATOM 2233 C CA . VAL A 1 274 ? 3.125 -28.312 -17.641 1 98.19 274 VAL A CA 1
ATOM 2234 C C . VAL A 1 274 ? 3.963 -27.594 -18.688 1 98.19 274 VAL A C 1
ATOM 2236 O O . VAL A 1 274 ? 3.826 -27.844 -19.891 1 98.19 274 VAL A O 1
ATOM 2239 N N . ALA A 1 275 ? 4.773 -26.656 -18.234 1 98.12 275 ALA A N 1
ATOM 2240 C CA . ALA A 1 275 ? 5.746 -26 -19.109 1 98.12 275 ALA A CA 1
ATOM 2241 C C . ALA A 1 275 ? 7.004 -26.859 -19.266 1 98.12 275 ALA A C 1
ATOM 2243 O O . ALA A 1 275 ? 7.75 -27.047 -18.312 1 98.12 275 ALA A O 1
ATOM 2244 N N . THR A 1 276 ? 7.352 -27.25 -20.406 1 96.75 276 THR A N 1
ATOM 2245 C CA . THR A 1 276 ? 8.32 -28.312 -20.625 1 96.75 276 THR A CA 1
ATOM 2246 C C . THR A 1 276 ? 9.742 -27.812 -20.406 1 96.75 276 THR A C 1
ATOM 2248 O O . THR A 1 276 ? 10.656 -28.609 -20.172 1 96.75 276 THR A O 1
ATOM 2251 N N . ALA A 1 277 ? 9.938 -26.516 -20.516 1 95.56 277 ALA A N 1
ATOM 2252 C CA . ALA A 1 277 ? 11.281 -25.969 -20.344 1 95.56 277 ALA A CA 1
ATOM 2253 C C . ALA A 1 277 ? 11.391 -25.156 -19.062 1 95.56 277 ALA A C 1
ATOM 2255 O O . ALA A 1 277 ? 12.266 -24.297 -18.938 1 95.56 277 ALA A O 1
ATOM 2256 N N . ASP A 1 278 ? 10.531 -25.359 -18.109 1 95.75 278 ASP A N 1
ATOM 2257 C CA . ASP A 1 278 ? 10.578 -24.656 -16.844 1 95.75 278 ASP A CA 1
ATOM 2258 C C . ASP A 1 278 ? 11.773 -25.094 -16 1 95.75 278 ASP A C 1
ATOM 2260 O O . ASP A 1 278 ? 11.883 -26.266 -15.625 1 95.75 278 ASP A O 1
ATOM 2264 N N . PRO A 1 279 ? 12.633 -24.234 -15.703 1 92.12 279 PRO A N 1
ATOM 2265 C CA . PRO A 1 279 ? 13.828 -24.641 -14.961 1 92.12 279 PRO A CA 1
ATOM 2266 C C . PRO A 1 279 ? 13.539 -24.906 -13.484 1 92.12 279 PRO A C 1
ATOM 2268 O O . PRO A 1 279 ? 14.289 -25.641 -12.836 1 92.12 279 PRO A O 1
ATOM 2271 N N . ALA A 1 280 ? 12.5 -24.359 -12.953 1 91.75 280 ALA A N 1
ATOM 2272 C CA . ALA A 1 280 ? 12.203 -24.484 -11.531 1 91.75 280 ALA A CA 1
ATOM 2273 C C . ALA A 1 280 ? 11.25 -25.656 -11.266 1 91.75 280 ALA A C 1
ATOM 2275 O O . ALA A 1 280 ? 11.344 -26.328 -10.234 1 91.75 280 ALA A O 1
ATOM 2276 N N . LEU A 1 281 ? 10.328 -25.844 -12.188 1 94.06 281 LEU A N 1
ATOM 2277 C CA . LEU A 1 281 ? 9.281 -26.844 -12.016 1 94.06 281 LEU A CA 1
ATOM 2278 C C . LEU A 1 281 ? 9.258 -27.812 -13.195 1 94.06 281 LEU A C 1
ATOM 2280 O O . LEU A 1 281 ? 8.359 -27.75 -14.039 1 94.06 281 LEU A O 1
ATOM 2284 N N . PRO A 1 282 ? 10.133 -28.766 -13.164 1 91.69 282 PRO A N 1
ATOM 2285 C CA . PRO A 1 282 ? 10.266 -29.688 -14.297 1 91.69 282 PRO A CA 1
ATOM 2286 C C . PRO A 1 282 ? 9.078 -30.625 -14.43 1 91.69 282 PRO A C 1
ATOM 2288 O O . PRO A 1 282 ? 8.352 -30.859 -13.461 1 91.69 282 PRO A O 1
ATOM 2291 N N . VAL A 1 283 ? 8.953 -31.219 -15.516 1 93 283 VAL A N 1
ATOM 2292 C CA . VAL A 1 283 ? 7.844 -32.062 -15.906 1 93 283 VAL A CA 1
ATOM 2293 C C . VAL A 1 283 ? 7.742 -33.25 -14.938 1 93 283 VAL A C 1
ATOM 2295 O O . VAL A 1 283 ? 6.641 -33.719 -14.633 1 93 283 VAL A O 1
ATOM 2298 N N . SER A 1 284 ? 8.852 -33.656 -14.453 1 92.56 284 SER A N 1
ATOM 2299 C CA . SER A 1 284 ? 8.898 -34.844 -13.594 1 92.56 284 SER A CA 1
ATOM 2300 C C . SER A 1 284 ? 8.086 -34.625 -12.32 1 92.56 284 SER A C 1
ATOM 2302 O O . SER A 1 284 ? 7.621 -35.594 -11.695 1 92.56 284 SER A O 1
ATOM 2304 N N . MET A 1 285 ? 7.879 -33.406 -11.977 1 92.12 285 MET A N 1
ATOM 2305 C CA . MET A 1 285 ? 7.148 -33.125 -10.75 1 92.12 285 MET A CA 1
ATOM 2306 C C . MET A 1 285 ? 5.656 -33.375 -10.922 1 92.12 285 MET A C 1
ATOM 2308 O O . MET A 1 285 ? 4.93 -33.531 -9.938 1 92.12 285 MET A O 1
ATOM 2312 N N . ALA A 1 286 ? 5.195 -33.469 -12.141 1 94.31 286 ALA A N 1
ATOM 2313 C CA . ALA A 1 286 ? 3.773 -33.656 -12.398 1 94.31 286 ALA A CA 1
ATOM 2314 C C . ALA A 1 286 ? 3.463 -35.125 -12.664 1 94.31 286 ALA A C 1
ATOM 2316 O O . ALA A 1 286 ? 2.301 -35.5 -12.844 1 94.31 286 ALA A O 1
ATOM 2317 N N . ARG A 1 287 ? 4.453 -35.969 -12.664 1 89.88 287 ARG A N 1
ATOM 2318 C CA . ARG A 1 287 ? 4.328 -37.344 -13.117 1 89.88 287 ARG A CA 1
ATOM 2319 C C . ARG A 1 287 ? 3.377 -38.156 -12.227 1 89.88 287 ARG A C 1
ATOM 2321 O O . ARG A 1 287 ? 2.627 -39 -12.711 1 89.88 287 ARG A O 1
ATOM 2328 N N . LYS A 1 288 ? 3.27 -37.844 -10.953 1 89.19 288 LYS A N 1
ATOM 2329 C CA . LYS A 1 288 ? 2.494 -38.656 -10.039 1 89.19 288 LYS A CA 1
ATOM 2330 C C . LYS A 1 288 ? 1.183 -38 -9.656 1 89.19 288 LYS A C 1
ATOM 2332 O O . LYS A 1 288 ? 0.498 -38.438 -8.727 1 89.19 288 LYS A O 1
ATOM 2337 N N . MET A 1 289 ? 0.819 -37 -10.367 1 95.12 289 MET A N 1
ATOM 2338 C CA . MET A 1 289 ? -0.352 -36.219 -9.984 1 95.12 289 MET A CA 1
ATOM 2339 C C . MET A 1 289 ? -1.621 -37.062 -10.078 1 95.12 289 MET A C 1
ATOM 2341 O O . MET A 1 289 ? -2.566 -36.844 -9.312 1 95.12 289 MET A O 1
ATOM 2345 N N . ASN A 1 290 ? -1.656 -38 -10.953 1 92.25 290 ASN A N 1
ATOM 2346 C CA . ASN A 1 290 ? -2.854 -38.781 -11.195 1 92.25 290 ASN A CA 1
ATOM 2347 C C . ASN A 1 290 ? -3.221 -39.625 -9.977 1 92.25 290 ASN A C 1
ATOM 2349 O O . ASN A 1 290 ? -4.367 -40.062 -9.828 1 92.25 290 ASN A O 1
ATOM 2353 N N . LYS A 1 291 ? -2.275 -39.844 -9.156 1 94.62 291 LYS A N 1
ATOM 2354 C CA . LYS A 1 291 ? -2.527 -40.594 -7.926 1 94.62 291 LYS A CA 1
ATOM 2355 C C . LYS A 1 291 ? -3.402 -39.781 -6.969 1 94.62 291 LYS A C 1
ATOM 2357 O O . LYS A 1 291 ? -4.121 -40.375 -6.148 1 94.62 291 LYS A O 1
ATOM 2362 N N . TYR A 1 292 ? -3.35 -38.5 -7.117 1 96.69 292 TYR A N 1
ATOM 2363 C CA . TYR A 1 292 ? -3.947 -37.656 -6.094 1 96.69 292 TYR A CA 1
ATOM 2364 C C . TYR A 1 292 ? -5.047 -36.781 -6.684 1 96.69 292 TYR A C 1
ATOM 2366 O O . TYR A 1 292 ? -5.898 -36.25 -5.953 1 96.69 292 TYR A O 1
ATOM 2374 N N . VAL A 1 293 ? -4.996 -36.5 -7.973 1 97.88 293 VAL A N 1
ATOM 2375 C CA . VAL A 1 293 ? -5.996 -35.688 -8.656 1 97.88 293 VAL A CA 1
ATOM 2376 C C . VAL A 1 293 ? -6.805 -36.562 -9.609 1 97.88 293 VAL A C 1
ATOM 2378 O O . VAL A 1 293 ? -6.316 -36.938 -10.68 1 97.88 293 VAL A O 1
ATOM 2381 N N . LYS A 1 294 ? -8.031 -36.812 -9.375 1 94.25 294 LYS A N 1
ATOM 2382 C CA . LYS A 1 294 ? -8.812 -37.875 -9.984 1 94.25 294 LYS A CA 1
ATOM 2383 C C . LYS A 1 294 ? -9.375 -37.469 -11.336 1 94.25 294 LYS A C 1
ATOM 2385 O O . LYS A 1 294 ? -9.453 -38.25 -12.266 1 94.25 294 LYS A O 1
ATOM 2390 N N . ASN A 1 295 ? -9.859 -36.219 -11.453 1 95.69 295 ASN A N 1
ATOM 2391 C CA . ASN A 1 295 ? -10.484 -35.719 -12.664 1 95.69 295 ASN A CA 1
ATOM 2392 C C . ASN A 1 295 ? -9.617 -34.625 -13.32 1 95.69 295 ASN A C 1
ATOM 2394 O O . ASN A 1 295 ? -10.008 -33.469 -13.398 1 95.69 295 ASN A O 1
ATOM 2398 N N . MET A 1 296 ? -8.477 -35.125 -13.859 1 96.56 296 MET A N 1
ATOM 2399 C CA . MET A 1 296 ? -7.508 -34.125 -14.312 1 96.56 296 MET A CA 1
ATOM 2400 C C . MET A 1 296 ? -7.195 -34.312 -15.797 1 96.56 296 MET A C 1
ATOM 2402 O O . MET A 1 296 ? -7.039 -35.438 -16.266 1 96.56 296 MET A O 1
ATOM 2406 N N . GLU A 1 297 ? -7.227 -33.281 -16.5 1 96.44 297 GLU A N 1
ATOM 2407 C CA . GLU A 1 297 ? -6.582 -33.188 -17.812 1 96.44 297 GLU A CA 1
ATOM 2408 C C . GLU A 1 297 ? -5.156 -32.656 -17.688 1 96.44 297 GLU A C 1
ATOM 2410 O O . GLU A 1 297 ? -4.91 -31.688 -17 1 96.44 297 GLU A O 1
ATOM 2415 N N . LEU A 1 298 ? -4.246 -33.375 -18.312 1 96.69 298 LEU A N 1
ATOM 2416 C CA . LEU A 1 298 ? -2.852 -32.938 -18.312 1 96.69 298 LEU A CA 1
ATOM 2417 C C . LEU A 1 298 ? -2.434 -32.5 -19.703 1 96.69 298 LEU A C 1
ATOM 2419 O O . LEU A 1 298 ? -2.625 -33.219 -20.688 1 96.69 298 LEU A O 1
ATOM 2423 N N . LYS A 1 299 ? -1.983 -31.297 -19.828 1 97.31 299 LYS A N 1
ATOM 2424 C CA . LYS A 1 299 ? -1.47 -30.734 -21.078 1 97.31 299 LYS A CA 1
ATOM 2425 C C . LYS A 1 299 ? -0.046 -30.203 -20.891 1 97.31 299 LYS A C 1
ATOM 2427 O O . LYS A 1 299 ? 0.377 -29.906 -19.781 1 97.31 299 LYS A O 1
ATOM 2432 N N . THR A 1 300 ? 0.716 -30.188 -21.953 1 97.5 300 THR A N 1
ATOM 2433 C CA . THR A 1 300 ? 2.061 -29.625 -21.953 1 97.5 300 THR A CA 1
ATOM 2434 C C . THR A 1 300 ? 2.148 -28.422 -22.906 1 97.5 300 THR A C 1
ATOM 2436 O O . THR A 1 300 ? 1.367 -28.312 -23.844 1 97.5 300 THR A O 1
ATOM 2439 N N . ILE A 1 301 ? 2.99 -27.547 -22.625 1 98.19 301 ILE A N 1
ATOM 2440 C CA . ILE A 1 301 ? 3.24 -26.375 -23.453 1 98.19 301 ILE A CA 1
ATOM 2441 C C . ILE A 1 301 ? 4.738 -26.078 -23.516 1 98.19 301 ILE A C 1
ATOM 2443 O O . ILE A 1 301 ? 5.434 -26.203 -22.5 1 98.19 301 ILE A O 1
ATOM 2447 N N . GLU A 1 302 ? 5.266 -25.859 -24.703 1 97.5 302 GLU A N 1
ATOM 2448 C CA . GLU A 1 302 ? 6.688 -25.562 -24.844 1 97.5 302 GLU A CA 1
ATOM 2449 C C . GLU A 1 302 ? 7.004 -24.125 -24.406 1 97.5 302 GLU A C 1
ATOM 2451 O O . GLU A 1 302 ? 7.07 -23.219 -25.234 1 97.5 302 GLU A O 1
ATOM 2456 N N . ALA A 1 303 ? 7.262 -23.984 -23.203 1 97.38 303 ALA A N 1
ATOM 2457 C CA . ALA A 1 303 ? 7.566 -22.688 -22.594 1 97.38 303 ALA A CA 1
ATOM 2458 C C . ALA A 1 303 ? 8.438 -22.875 -21.344 1 97.38 303 ALA A C 1
ATOM 2460 O O . ALA A 1 303 ? 8.594 -24 -20.859 1 97.38 303 ALA A O 1
ATOM 2461 N N . ALA A 1 304 ? 9.055 -21.828 -21 1 96.44 304 ALA A N 1
ATOM 2462 C CA . ALA A 1 304 ? 9.688 -21.797 -19.688 1 96.44 304 ALA A CA 1
ATOM 2463 C C . ALA A 1 304 ? 8.672 -21.484 -18.594 1 96.44 304 ALA A C 1
ATOM 2465 O O . ALA A 1 304 ? 7.547 -21.984 -18.625 1 96.44 304 ALA A O 1
ATOM 2466 N N . HIS A 1 305 ? 9.047 -20.641 -17.578 1 96.44 305 HIS A N 1
ATOM 2467 C CA . HIS A 1 305 ? 8.234 -20.5 -16.375 1 96.44 305 HIS A CA 1
ATOM 2468 C C . HIS A 1 305 ? 7.07 -19.547 -16.609 1 96.44 305 HIS A C 1
ATOM 2470 O O . HIS A 1 305 ? 5.988 -19.734 -16.047 1 96.44 305 HIS A O 1
ATOM 2476 N N . TRP A 1 306 ? 7.238 -18.594 -17.453 1 97.69 306 TRP A N 1
ATOM 2477 C CA . TRP A 1 306 ? 6.27 -17.5 -17.594 1 97.69 306 TRP A CA 1
ATOM 2478 C C . TRP A 1 306 ? 5.363 -17.75 -18.797 1 97.69 306 TRP A C 1
ATOM 2480 O O . TRP A 1 306 ? 5.262 -16.906 -19.688 1 97.69 306 TRP A O 1
ATOM 2490 N N . VAL A 1 307 ? 4.609 -18.766 -18.703 1 98.25 307 VAL A N 1
ATOM 2491 C CA . VAL A 1 307 ? 3.799 -19.297 -19.797 1 98.25 307 VAL A CA 1
ATOM 2492 C C . VAL A 1 307 ? 2.779 -18.25 -20.234 1 98.25 307 VAL A C 1
ATOM 2494 O O . VAL A 1 307 ? 2.533 -18.094 -21.438 1 98.25 307 VAL A O 1
ATOM 2497 N N . GLN A 1 308 ? 2.172 -17.469 -19.25 1 97.88 308 GLN A N 1
ATOM 2498 C CA . GLN A 1 308 ? 1.121 -16.5 -19.516 1 97.88 308 GLN A CA 1
ATOM 2499 C C . GLN A 1 308 ? 1.595 -15.43 -20.5 1 97.88 308 GLN A C 1
ATOM 2501 O O . GLN A 1 308 ? 0.796 -14.883 -21.266 1 97.88 308 GLN A O 1
ATOM 2506 N N . MET A 1 309 ? 2.887 -15.18 -20.5 1 97.31 309 MET A N 1
ATOM 2507 C CA . MET A 1 309 ? 3.469 -14.148 -21.344 1 97.31 309 MET A CA 1
ATOM 2508 C C . MET A 1 309 ? 4.172 -14.766 -22.547 1 97.31 309 MET A C 1
ATOM 2510 O O . MET A 1 309 ? 4.09 -14.234 -23.656 1 97.31 309 MET A O 1
ATOM 2514 N N . GLU A 1 310 ? 4.758 -15.891 -22.375 1 97.75 310 GLU A N 1
ATOM 2515 C CA . GLU A 1 310 ? 5.605 -16.5 -23.391 1 97.75 310 GLU A CA 1
ATOM 2516 C C . GLU A 1 310 ? 4.77 -17.172 -24.484 1 97.75 310 GLU A C 1
ATOM 2518 O O . GLU A 1 310 ? 5.156 -17.188 -25.656 1 97.75 310 GLU A O 1
ATOM 2523 N N . ARG A 1 311 ? 3.719 -17.734 -24.062 1 98.19 311 ARG A N 1
ATOM 2524 C CA . ARG A 1 311 ? 2.838 -18.469 -24.969 1 98.19 311 ARG A CA 1
ATOM 2525 C C . ARG A 1 311 ? 1.383 -18.062 -24.766 1 98.19 311 ARG A C 1
ATOM 2527 O O . ARG A 1 311 ? 0.51 -18.906 -24.594 1 98.19 311 ARG A O 1
ATOM 2534 N N . THR A 1 312 ? 1.17 -16.766 -24.938 1 98.12 312 THR A N 1
ATOM 2535 C CA . THR A 1 312 ? -0.117 -16.156 -24.609 1 98.12 312 THR A CA 1
ATOM 2536 C C . THR A 1 312 ? -1.239 -16.812 -25.406 1 98.12 312 THR A C 1
ATOM 2538 O O . THR A 1 312 ? -2.209 -17.312 -24.828 1 98.12 312 THR A O 1
ATOM 2541 N N . ALA A 1 313 ? -1.128 -16.859 -26.703 1 98.19 313 ALA A N 1
ATOM 2542 C CA . ALA A 1 313 ? -2.191 -17.359 -27.578 1 98.19 313 ALA A CA 1
ATOM 2543 C C . ALA A 1 313 ? -2.473 -18.844 -27.312 1 98.19 313 ALA A C 1
ATOM 2545 O O . ALA A 1 313 ? -3.631 -19.25 -27.188 1 98.19 313 ALA A O 1
ATOM 2546 N N . GLU A 1 314 ? -1.419 -19.594 -27.219 1 98.69 314 GLU A N 1
ATOM 2547 C CA . GLU A 1 314 ? -1.565 -21.031 -26.984 1 98.69 314 GLU A CA 1
ATOM 2548 C C . GLU A 1 314 ? -2.205 -21.312 -25.625 1 98.69 314 GLU A C 1
ATOM 2550 O O . GLU A 1 314 ? -3.104 -22.156 -25.531 1 98.69 314 GLU A O 1
ATOM 2555 N N . LEU A 1 315 ? -1.741 -20.625 -24.625 1 98.81 315 LEU A N 1
ATOM 2556 C CA . LEU A 1 315 ? -2.33 -20.797 -23.297 1 98.81 315 LEU A CA 1
ATOM 2557 C C . LEU A 1 315 ? -3.807 -20.406 -23.297 1 98.81 315 LEU A C 1
ATOM 2559 O O . LEU A 1 315 ? -4.641 -21.109 -22.734 1 98.81 315 LEU A O 1
ATOM 2563 N N . ASN A 1 316 ? -4.113 -19.25 -23.906 1 98.69 316 ASN A N 1
ATOM 2564 C CA . ASN A 1 316 ? -5.5 -18.812 -24 1 98.69 316 ASN A CA 1
ATOM 2565 C C . ASN A 1 316 ? -6.391 -19.891 -24.609 1 98.69 316 ASN A C 1
ATOM 2567 O O . ASN A 1 316 ? -7.465 -20.188 -24.078 1 98.69 316 ASN A O 1
ATOM 2571 N N . GLU A 1 317 ? -5.934 -20.484 -25.609 1 98.5 317 GLU A N 1
ATOM 2572 C CA . GLU A 1 317 ? -6.707 -21.516 -26.281 1 98.5 317 GLU A CA 1
ATOM 2573 C C . GLU A 1 317 ? -6.875 -22.75 -25.406 1 98.5 317 GLU A C 1
ATOM 2575 O O . GLU A 1 317 ? -7.953 -23.344 -25.359 1 98.5 317 GLU A O 1
ATOM 2580 N N . MET A 1 318 ? -5.82 -23.172 -24.734 1 98.62 318 MET A N 1
ATOM 2581 C CA . MET A 1 318 ? -5.887 -24.328 -23.844 1 98.62 318 MET A CA 1
ATOM 2582 C C . MET A 1 318 ? -6.918 -24.094 -22.75 1 98.62 318 MET A C 1
ATOM 2584 O O . MET A 1 318 ? -7.715 -24.984 -22.438 1 98.62 318 MET A O 1
ATOM 2588 N N . LEU A 1 319 ? -6.883 -22.922 -22.172 1 98.62 319 LEU A N 1
ATOM 2589 C CA . LEU A 1 319 ? -7.82 -22.594 -21.109 1 98.62 319 LEU A CA 1
ATOM 2590 C C . LEU A 1 319 ? -9.25 -22.562 -21.641 1 98.62 319 LEU A C 1
ATOM 2592 O O . LEU A 1 319 ? -10.164 -23.094 -21.016 1 98.62 319 LEU A O 1
ATOM 2596 N N . ALA A 1 320 ? -9.43 -21.922 -22.797 1 97.38 320 ALA A N 1
ATOM 2597 C CA . ALA A 1 320 ? -10.766 -21.797 -23.375 1 97.38 320 ALA A CA 1
ATOM 2598 C C . ALA A 1 320 ? -11.359 -23.172 -23.672 1 97.38 320 ALA A C 1
ATOM 2600 O O . ALA A 1 320 ? -12.547 -23.422 -23.438 1 97.38 320 ALA A O 1
ATOM 2601 N N . GLU A 1 321 ? -10.539 -24 -24.234 1 97.38 321 GLU A N 1
ATOM 2602 C CA . GLU A 1 321 ? -10.992 -25.344 -24.562 1 97.38 321 GLU A CA 1
ATOM 2603 C C . GLU A 1 321 ? -11.422 -26.109 -23.297 1 97.38 321 GLU A C 1
ATOM 2605 O O . GLU A 1 321 ? -12.477 -26.734 -23.281 1 97.38 321 GLU A O 1
ATOM 2610 N N . TRP A 1 322 ? -10.617 -26.062 -22.312 1 98.25 322 TRP A N 1
ATOM 2611 C CA . TRP A 1 322 ? -10.922 -26.75 -21.062 1 98.25 322 TRP A CA 1
ATOM 2612 C C . TRP A 1 322 ? -12.188 -26.172 -20.422 1 98.25 322 TRP A C 1
ATOM 2614 O O . TRP A 1 322 ? -13.055 -26.938 -19.984 1 98.25 322 TRP A O 1
ATOM 2624 N N . LEU A 1 323 ? -12.32 -24.859 -20.391 1 97.81 323 LEU A N 1
ATOM 2625 C CA . LEU A 1 323 ? -13.461 -24.188 -19.781 1 97.81 323 LEU A CA 1
ATOM 2626 C C . LEU A 1 323 ? -14.75 -24.516 -20.531 1 97.81 323 LEU A C 1
ATOM 2628 O O . LEU A 1 323 ? -15.812 -24.672 -19.922 1 97.81 323 LEU A O 1
ATOM 2632 N N . SER A 1 324 ? -14.688 -24.578 -21.828 1 94.88 324 SER A N 1
ATOM 2633 C CA . SER A 1 324 ? -15.859 -24.922 -22.625 1 94.88 324 SER A CA 1
ATOM 2634 C C . SER A 1 324 ? -16.359 -26.328 -22.297 1 94.88 324 SER A C 1
ATOM 2636 O O . SER A 1 324 ? -17.562 -26.578 -22.328 1 94.88 324 SER A O 1
ATOM 2638 N N . LYS A 1 325 ? -15.445 -27.203 -22.031 1 94.12 325 LYS A N 1
ATOM 2639 C CA . LYS A 1 325 ? -15.812 -28.578 -21.672 1 94.12 325 LYS A CA 1
ATOM 2640 C C . LYS A 1 325 ? -16.531 -28.609 -20.328 1 94.12 325 LYS A C 1
ATOM 2642 O O . LYS A 1 325 ? -17.406 -29.438 -20.109 1 94.12 325 LYS A O 1
ATOM 2647 N N . LEU A 1 326 ? -16.125 -27.766 -19.406 1 93 326 LEU A N 1
ATOM 2648 C CA . LEU A 1 326 ? -16.75 -27.719 -18.094 1 93 326 LEU A CA 1
ATOM 2649 C C . LEU A 1 326 ? -18.219 -27.312 -18.203 1 93 326 LEU A C 1
ATOM 2651 O O . LEU A 1 326 ? -19.062 -27.812 -17.453 1 93 326 LEU A O 1
ATOM 2655 N N . SER A 1 327 ? -18.562 -26.375 -19.062 1 83.75 327 SER A N 1
ATOM 2656 C CA . SER A 1 327 ? -19.922 -25.891 -19.25 1 83.75 327 SER A CA 1
ATOM 2657 C C . SER A 1 327 ? -20.812 -26.953 -19.859 1 83.75 327 SER A C 1
ATOM 2659 O O . SER A 1 327 ? -22.016 -27 -19.594 1 83.75 327 SER A O 1
ATOM 2661 N N . GLU A 1 328 ? -20.234 -27.719 -20.609 1 74.62 328 GLU A N 1
ATOM 2662 C CA . GLU A 1 328 ? -21 -28.781 -21.266 1 74.62 328 GLU A CA 1
ATOM 2663 C C . GLU A 1 328 ? -21.312 -29.906 -20.281 1 74.62 328 GLU A C 1
ATOM 2665 O O . GLU A 1 328 ? -22.375 -30.531 -20.375 1 74.62 328 GLU A O 1
ATOM 2670 N N . THR A 1 329 ? -20.422 -30.078 -19.453 1 65.5 329 THR A N 1
ATOM 2671 C CA . THR A 1 329 ? -20.656 -31.109 -18.469 1 65.5 329 THR A CA 1
ATOM 2672 C C . THR A 1 329 ? -21.75 -30.672 -17.484 1 65.5 329 THR A C 1
ATOM 2674 O O . THR A 1 329 ? -22.531 -31.5 -17 1 65.5 329 THR A O 1
ATOM 2677 N N . LYS A 1 330 ? -21.906 -29.5 -17.172 1 62.03 330 LYS A N 1
ATOM 2678 C CA . LYS A 1 330 ? -22.953 -28.984 -16.297 1 62.03 330 LYS A CA 1
ATOM 2679 C C . LYS A 1 330 ? -24.312 -28.984 -17 1 62.03 330 LYS A C 1
ATOM 2681 O O . LYS A 1 330 ? -25.344 -29.172 -16.344 1 62.03 330 LYS A O 1
ATOM 2686 N N . ALA A 1 331 ? -24.297 -28.844 -18.375 1 58.91 331 ALA A N 1
ATOM 2687 C CA . ALA A 1 331 ? -25.562 -28.812 -19.109 1 58.91 331 ALA A CA 1
ATOM 2688 C C . ALA A 1 331 ? -26.141 -30.219 -19.25 1 58.91 331 ALA A C 1
ATOM 2690 O O . ALA A 1 331 ? -27.328 -30.375 -19.562 1 58.91 331 ALA A O 1
ATOM 2691 N N . LYS A 1 332 ? -25.453 -31.125 -19.062 1 52.91 332 LYS A N 1
ATOM 2692 C CA . LYS A 1 332 ? -25.891 -32.5 -19.203 1 52.91 332 LYS A CA 1
ATOM 2693 C C . LYS A 1 332 ? -26.328 -33.094 -17.859 1 52.91 332 LYS A C 1
ATOM 2695 O O . LYS A 1 332 ? -26.844 -34.188 -17.797 1 52.91 332 LYS A O 1
ATOM 2700 N N . LEU A 1 333 ? -25.812 -32.531 -16.859 1 32.97 333 LEU A N 1
ATOM 2701 C CA . LEU A 1 333 ? -26.281 -33 -15.562 1 32.97 333 LEU A CA 1
ATOM 2702 C C . LEU A 1 333 ? -27.594 -32.312 -15.188 1 32.97 333 LEU A C 1
ATOM 2704 O O . LEU A 1 333 ? -28.469 -32.938 -14.57 1 32.97 333 LEU A O 1
ATOM 2708 N N . MET B 1 1 ? 22.953 12.016 -19.156 1 24.83 1 MET B N 1
ATOM 2709 C CA . MET B 1 1 ? 22.25 13.289 -19.203 1 24.83 1 MET B CA 1
ATOM 2710 C C . MET B 1 1 ? 20.953 13.219 -18.406 1 24.83 1 MET B C 1
ATOM 2712 O O . MET B 1 1 ? 20.047 12.453 -18.75 1 24.83 1 MET B O 1
ATOM 2716 N N . SER B 1 2 ? 20.953 13.234 -17.078 1 33.72 2 SER B N 1
ATOM 2717 C CA . SER B 1 2 ? 19.859 13.109 -16.125 1 33.72 2 SER B CA 1
ATOM 2718 C C . SER B 1 2 ? 18.703 14.047 -16.484 1 33.72 2 SER B C 1
ATOM 2720 O O . SER B 1 2 ? 18.891 15.266 -16.547 1 33.72 2 SER B O 1
ATOM 2722 N N . ILE B 1 3 ? 18.062 13.867 -17.547 1 37.47 3 ILE B N 1
ATOM 2723 C CA . ILE B 1 3 ? 17.047 14.805 -18 1 37.47 3 ILE B CA 1
ATOM 2724 C C . ILE B 1 3 ? 16.328 15.391 -16.781 1 37.47 3 ILE B C 1
ATOM 2726 O O . ILE B 1 3 ? 15.719 14.664 -16 1 37.47 3 ILE B O 1
ATOM 2730 N N . SER B 1 4 ? 16.812 16.406 -16.125 1 44.12 4 SER B N 1
ATOM 2731 C CA . SER B 1 4 ? 16.188 17.203 -15.07 1 44.12 4 SER B CA 1
ATOM 2732 C C . SER B 1 4 ? 14.695 17.359 -15.305 1 44.12 4 SER B C 1
ATOM 2734 O O . SER B 1 4 ? 14.273 18.156 -16.156 1 44.12 4 SER B O 1
ATOM 2736 N N . THR B 1 5 ? 13.992 16.375 -15.492 1 58.78 5 THR B N 1
ATOM 2737 C CA . THR B 1 5 ? 12.562 16.531 -15.75 1 58.78 5 THR B CA 1
ATOM 2738 C C . THR B 1 5 ? 11.945 17.547 -14.789 1 58.78 5 THR B C 1
ATOM 2740 O O . THR B 1 5 ? 12.18 17.484 -13.578 1 58.78 5 THR B O 1
ATOM 2743 N N . LYS B 1 6 ? 11.562 18.766 -15.211 1 79.25 6 LYS B N 1
ATOM 2744 C CA . LYS B 1 6 ? 10.898 19.844 -14.508 1 79.25 6 LYS B CA 1
ATOM 2745 C C . LYS B 1 6 ? 9.781 19.328 -13.609 1 79.25 6 LYS B C 1
ATOM 2747 O O . LYS B 1 6 ? 8.945 18.531 -14.047 1 79.25 6 LYS B O 1
ATOM 2752 N N . LEU B 1 7 ? 10.047 19.562 -12.242 1 93.31 7 LEU B N 1
ATOM 2753 C CA . LEU B 1 7 ? 8.969 19.281 -11.305 1 93.31 7 LEU B CA 1
ATOM 2754 C C . LEU B 1 7 ? 7.672 19.938 -11.758 1 93.31 7 LEU B C 1
ATOM 2756 O O . LEU B 1 7 ? 7.625 21.156 -11.977 1 93.31 7 LEU B O 1
ATOM 2760 N N . ASP B 1 8 ? 6.691 19.141 -12.086 1 95.5 8 ASP B N 1
ATOM 2761 C CA . ASP B 1 8 ? 5.383 19.609 -12.539 1 95.5 8 ASP B CA 1
ATOM 2762 C C . ASP B 1 8 ? 4.285 19.172 -11.57 1 95.5 8 ASP B C 1
ATOM 2764 O O . ASP B 1 8 ? 3.926 18 -11.516 1 95.5 8 ASP B O 1
ATOM 2768 N N . PRO B 1 9 ? 3.74 20.125 -10.812 1 95.12 9 PRO B N 1
ATOM 2769 C CA . PRO B 1 9 ? 2.695 19.781 -9.844 1 95.12 9 PRO B CA 1
ATOM 2770 C C . PRO B 1 9 ? 1.528 19.016 -10.477 1 95.12 9 PRO B C 1
ATOM 2772 O O . PRO B 1 9 ? 0.791 18.328 -9.773 1 95.12 9 PRO B O 1
ATOM 2775 N N . LEU B 1 10 ? 1.339 19.094 -11.758 1 94.81 10 LEU B N 1
ATOM 2776 C CA . LEU B 1 10 ? 0.226 18.438 -12.422 1 94.81 10 LEU B CA 1
ATOM 2777 C C . LEU B 1 10 ? 0.628 17.031 -12.891 1 94.81 10 LEU B C 1
ATOM 2779 O O . LEU B 1 10 ? -0.211 16.266 -13.367 1 94.81 10 LEU B O 1
ATOM 2783 N N . LYS B 1 11 ? 1.836 16.703 -12.758 1 95.19 11 LYS B N 1
ATOM 2784 C CA . LYS B 1 11 ? 2.363 15.391 -13.109 1 95.19 11 LYS B CA 1
ATOM 2785 C C . LYS B 1 11 ? 3.08 14.75 -11.922 1 95.19 11 LYS B C 1
ATOM 2787 O O . LYS B 1 11 ? 4.309 14.789 -11.844 1 95.19 11 LYS B O 1
ATOM 2792 N N . PRO B 1 12 ? 2.307 14.117 -11.102 1 96.25 12 PRO B N 1
ATOM 2793 C CA . PRO B 1 12 ? 2.906 13.531 -9.906 1 96.25 12 PRO B CA 1
ATOM 2794 C C . PRO B 1 12 ? 4.137 12.68 -10.219 1 96.25 12 PRO B C 1
ATOM 2796 O O . PRO B 1 12 ? 5.066 12.609 -9.414 1 96.25 12 PRO B O 1
ATOM 2799 N N . GLU B 1 13 ? 4.199 12.07 -11.43 1 92.38 13 GLU B N 1
ATOM 2800 C CA . GLU B 1 13 ? 5.293 11.18 -11.805 1 92.38 13 GLU B CA 1
ATOM 2801 C C . GLU B 1 13 ? 6.578 11.961 -12.055 1 92.38 13 GLU B C 1
ATOM 2803 O O . GLU B 1 13 ? 7.66 11.367 -12.156 1 92.38 13 GLU B O 1
ATOM 2808 N N . SER B 1 14 ? 6.477 13.258 -12.203 1 96.06 14 SER B N 1
ATOM 2809 C CA . SER B 1 14 ? 7.66 14.078 -12.461 1 96.06 14 SER B CA 1
ATOM 2810 C C . SER B 1 14 ? 8.484 14.273 -11.195 1 96.06 14 SER B C 1
ATOM 2812 O O . SER B 1 14 ? 9.633 14.727 -11.258 1 96.06 14 SER B O 1
ATOM 2814 N N . PHE B 1 15 ? 7.945 13.961 -10.023 1 97.69 15 PHE B N 1
ATOM 2815 C CA . PHE B 1 15 ? 8.664 14.07 -8.758 1 97.69 15 PHE B CA 1
ATOM 2816 C C . PHE B 1 15 ? 9.492 12.82 -8.492 1 97.69 15 PHE B C 1
ATOM 2818 O O . PHE B 1 15 ? 9.242 11.766 -9.086 1 97.69 15 PHE B O 1
ATOM 2825 N N . ASN B 1 16 ? 10.469 12.938 -7.648 1 97.19 16 ASN B N 1
ATOM 2826 C CA . ASN B 1 16 ? 11.328 11.805 -7.297 1 97.19 16 ASN B CA 1
ATOM 2827 C C . ASN B 1 16 ? 10.758 11.016 -6.117 1 97.19 16 ASN B C 1
ATOM 2829 O O . ASN B 1 16 ? 11.086 11.305 -4.961 1 97.19 16 ASN B O 1
ATOM 2833 N N . HIS B 1 17 ? 9.992 10.008 -6.406 1 97.06 17 HIS B N 1
ATOM 2834 C CA . HIS B 1 17 ? 9.383 9.148 -5.402 1 97.06 17 HIS B CA 1
ATOM 2835 C C . HIS B 1 17 ? 10.367 8.086 -4.914 1 97.06 17 HIS B C 1
ATOM 2837 O O . HIS B 1 17 ? 11.023 7.422 -5.719 1 97.06 17 HIS B O 1
ATOM 2843 N N . LYS B 1 18 ? 10.438 7.973 -3.611 1 97.06 18 LYS B N 1
ATOM 2844 C CA . LYS B 1 18 ? 11.32 6.992 -2.988 1 97.06 18 LYS B CA 1
ATOM 2845 C C . LYS B 1 18 ? 10.57 6.145 -1.963 1 97.06 18 LYS B C 1
ATOM 2847 O O . LYS B 1 18 ? 9.523 6.559 -1.459 1 97.06 18 LYS B O 1
ATOM 2852 N N . TYR B 1 19 ? 11.125 4.973 -1.719 1 96.31 19 TYR B N 1
ATOM 2853 C CA . TYR B 1 19 ? 10.57 4.039 -0.748 1 96.31 19 TYR B CA 1
ATOM 2854 C C . TYR B 1 19 ? 11.664 3.449 0.133 1 96.31 19 TYR B C 1
ATOM 2856 O O . TYR B 1 19 ? 12.773 3.176 -0.339 1 96.31 19 TYR B O 1
ATOM 2864 N N . ALA B 1 20 ? 11.375 3.273 1.413 1 94 20 ALA B N 1
ATOM 2865 C CA . ALA B 1 20 ? 12.336 2.691 2.348 1 94 20 ALA B CA 1
ATOM 2866 C C . ALA B 1 20 ? 11.625 2.039 3.529 1 94 20 ALA B C 1
ATOM 2868 O O . ALA B 1 20 ? 10.469 2.361 3.82 1 94 20 ALA B O 1
ATOM 2869 N N . TRP B 1 21 ? 12.297 1.097 4.086 1 92.75 21 TRP B N 1
ATOM 2870 C CA . TRP B 1 21 ? 11.805 0.561 5.352 1 92.75 21 TRP B CA 1
ATOM 2871 C C . TRP B 1 21 ? 12.078 1.526 6.496 1 92.75 21 TRP B C 1
ATOM 2873 O O . TRP B 1 21 ? 13.234 1.858 6.77 1 92.75 21 TRP B O 1
ATOM 2883 N N . ILE B 1 22 ? 11.055 2.053 7.102 1 95.06 22 ILE B N 1
ATOM 2884 C CA . ILE B 1 22 ? 11.133 3.004 8.203 1 95.06 22 ILE B CA 1
ATOM 2885 C C . ILE B 1 22 ? 10.258 2.521 9.359 1 95.06 22 ILE B C 1
ATOM 2887 O O . ILE B 1 22 ? 9.047 2.348 9.203 1 95.06 22 ILE B O 1
ATOM 2891 N N . ASN B 1 23 ? 10.883 2.357 10.5 1 95.12 23 ASN B N 1
ATOM 2892 C CA . ASN B 1 23 ? 10.125 2.012 11.703 1 95.12 23 ASN B CA 1
ATOM 2893 C C . ASN B 1 23 ? 9.203 0.826 11.461 1 95.12 23 ASN B C 1
ATOM 2895 O O . ASN B 1 23 ? 8.008 0.896 11.75 1 95.12 23 ASN B O 1
ATOM 2899 N N . GLY B 1 24 ? 9.688 -0.127 10.773 1 89.69 24 GLY B N 1
ATOM 2900 C CA . GLY B 1 24 ? 9.023 -1.415 10.656 1 89.69 24 GLY B CA 1
ATOM 2901 C C . GLY B 1 24 ? 8.023 -1.466 9.523 1 89.69 24 GLY B C 1
ATOM 2902 O O . GLY B 1 24 ? 7.344 -2.479 9.328 1 89.69 24 GLY B O 1
ATOM 2903 N N . ILE B 1 25 ? 7.828 -0.39 8.688 1 92.5 25 ILE B N 1
ATOM 2904 C CA . ILE B 1 25 ? 6.879 -0.415 7.582 1 92.5 25 ILE B CA 1
ATOM 2905 C C . ILE B 1 25 ? 7.535 0.15 6.324 1 92.5 25 ILE B C 1
ATOM 2907 O O . ILE B 1 25 ? 8.586 0.788 6.402 1 92.5 25 ILE B O 1
ATOM 2911 N N . ARG B 1 26 ? 6.934 -0.141 5.141 1 94.5 26 ARG B N 1
ATOM 2912 C CA . ARG B 1 26 ? 7.387 0.452 3.887 1 94.5 26 ARG B CA 1
ATOM 2913 C C . ARG B 1 26 ? 6.859 1.874 3.732 1 94.5 26 ARG B C 1
ATOM 2915 O O . ARG B 1 26 ? 5.645 2.092 3.703 1 94.5 26 ARG B O 1
ATOM 2922 N N . TYR B 1 27 ? 7.781 2.824 3.643 1 96.56 27 TYR B N 1
ATOM 2923 C CA . TYR B 1 27 ? 7.473 4.25 3.693 1 96.56 27 TYR B CA 1
ATOM 2924 C C . TYR B 1 27 ? 7.723 4.91 2.342 1 96.56 27 TYR B C 1
ATOM 2926 O O . TYR B 1 27 ? 8.75 4.656 1.701 1 96.56 27 TYR B O 1
ATOM 2934 N N . HIS B 1 28 ? 6.758 5.688 1.913 1 98.31 28 HIS B N 1
ATOM 2935 C CA . HIS B 1 28 ? 6.91 6.5 0.712 1 98.31 28 HIS B CA 1
ATOM 2936 C C . HIS B 1 28 ? 7.27 7.941 1.064 1 98.31 28 HIS B C 1
ATOM 2938 O O . HIS B 1 28 ? 6.723 8.508 2.014 1 98.31 28 HIS B O 1
ATOM 2944 N N . TYR B 1 29 ? 8.164 8.516 0.303 1 98.69 29 TYR B N 1
ATOM 2945 C CA . TYR B 1 29 ? 8.43 9.945 0.418 1 98.69 29 TYR B CA 1
ATOM 2946 C C . TYR B 1 29 ? 8.969 10.508 -0.893 1 98.69 29 TYR B C 1
ATOM 2948 O O . TYR B 1 29 ? 9.555 9.773 -1.695 1 98.69 29 TYR B O 1
ATOM 2956 N N . VAL B 1 30 ? 8.68 11.758 -1.127 1 98.62 30 VAL B N 1
ATOM 2957 C CA . VAL B 1 30 ? 9.305 12.523 -2.205 1 98.62 30 VAL B CA 1
ATOM 2958 C C . VAL B 1 30 ? 10.602 13.156 -1.709 1 98.62 30 VAL B C 1
ATOM 2960 O O . VAL B 1 30 ? 10.656 13.672 -0.589 1 98.62 30 VAL B O 1
ATOM 2963 N N . ASP B 1 31 ? 11.625 13.086 -2.512 1 98.62 31 ASP B N 1
ATOM 2964 C CA . ASP B 1 31 ? 12.945 13.617 -2.193 1 98.62 31 ASP B CA 1
ATOM 2965 C C . ASP B 1 31 ? 13.484 14.477 -3.338 1 98.62 31 ASP B C 1
ATOM 2967 O O . ASP B 1 31 ? 13.914 13.953 -4.367 1 98.62 31 ASP B O 1
ATOM 2971 N N . GLU B 1 32 ? 13.438 15.789 -3.139 1 98.44 32 GLU B N 1
ATOM 2972 C CA . GLU B 1 32 ? 13.82 16.703 -4.207 1 98.44 32 GLU B CA 1
ATOM 2973 C C . GLU B 1 32 ? 14.812 17.75 -3.705 1 98.44 32 GLU B C 1
ATOM 2975 O O . GLU B 1 32 ? 14.688 18.25 -2.586 1 98.44 32 GLU B O 1
ATOM 2980 N N . GLY B 1 33 ? 15.789 18.062 -4.52 1 97.62 33 GLY B N 1
ATOM 2981 C CA . GLY B 1 33 ? 16.688 19.172 -4.242 1 97.62 33 GLY B CA 1
ATOM 2982 C C . GLY B 1 33 ? 17.938 18.75 -3.477 1 97.62 33 GLY B C 1
ATOM 2983 O O . GLY B 1 33 ? 18.188 17.562 -3.303 1 97.62 33 GLY B O 1
ATOM 2984 N N . GLN B 1 34 ? 18.609 19.797 -3.342 1 94.44 34 GLN B N 1
ATOM 2985 C CA . GLN B 1 34 ? 19.844 19.703 -2.584 1 94.44 34 GLN B CA 1
ATOM 2986 C C . GLN B 1 34 ? 19.938 20.812 -1.542 1 94.44 34 GLN B C 1
ATOM 2988 O O . GLN B 1 34 ? 19.109 21.719 -1.513 1 94.44 34 GLN B O 1
ATOM 2993 N N . GLY B 1 35 ? 20.75 20.703 -0.496 1 95.44 35 GLY B N 1
ATOM 2994 C CA . GLY B 1 35 ? 20.922 21.75 0.5 1 95.44 35 GLY B CA 1
ATOM 2995 C C . GLY B 1 35 ? 20.344 21.375 1.855 1 95.44 35 GLY B C 1
ATOM 2996 O O . GLY B 1 35 ? 20.266 20.203 2.205 1 95.44 35 GLY B O 1
ATOM 2997 N N . PRO B 1 36 ? 20.016 22.516 2.621 1 96.94 36 PRO B N 1
ATOM 2998 C CA . PRO B 1 36 ? 19.422 22.234 3.938 1 96.94 36 PRO B CA 1
A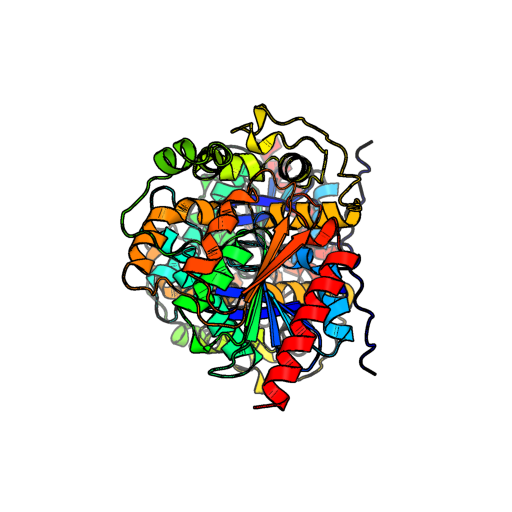TOM 2999 C C . PRO B 1 36 ? 18.094 21.484 3.848 1 96.94 36 PRO B C 1
ATOM 3001 O O . PRO B 1 36 ? 17.281 21.766 2.963 1 96.94 36 PRO B O 1
ATOM 3004 N N . LEU B 1 37 ? 17.859 20.641 4.773 1 98.31 37 LEU B N 1
ATOM 3005 C CA . LEU B 1 37 ? 16.75 19.688 4.73 1 98.31 37 LEU B CA 1
ATOM 3006 C C . LEU B 1 37 ? 15.484 20.297 5.309 1 98.31 37 LEU B C 1
ATOM 3008 O O . LEU B 1 37 ? 15.492 20.812 6.43 1 98.31 37 LEU B O 1
ATOM 3012 N N . VAL B 1 38 ? 14.445 20.297 4.531 1 98.81 38 VAL B N 1
ATOM 3013 C CA . VAL B 1 38 ? 13.102 20.672 4.949 1 98.81 38 VAL B CA 1
ATOM 3014 C C . VAL B 1 38 ? 12.156 19.484 4.816 1 98.81 38 VAL B C 1
ATOM 3016 O O . VAL B 1 38 ? 12.086 18.859 3.76 1 98.81 38 VAL B O 1
ATOM 3019 N N . VAL B 1 39 ? 11.484 19.141 5.871 1 98.94 39 VAL B N 1
ATOM 3020 C CA . VAL B 1 39 ? 10.477 18.078 5.84 1 98.94 39 VAL B CA 1
ATOM 3021 C C . VAL B 1 39 ? 9.078 18.688 5.863 1 98.94 39 VAL B C 1
ATOM 3023 O O . VAL B 1 39 ? 8.75 19.469 6.766 1 98.94 39 VAL B O 1
ATOM 3026 N N . LEU B 1 40 ? 8.312 18.422 4.859 1 98.94 40 LEU B N 1
ATOM 3027 C CA . LEU B 1 40 ? 6.934 18.891 4.793 1 98.94 40 LEU B CA 1
ATOM 3028 C C . LEU B 1 40 ? 5.961 17.797 5.227 1 98.94 40 LEU B C 1
ATOM 3030 O O . LEU B 1 40 ? 5.961 16.703 4.664 1 98.94 40 LEU B O 1
ATOM 3034 N N . CYS B 1 41 ? 5.129 18.109 6.207 1 98.94 41 CYS B N 1
ATOM 3035 C CA . CYS B 1 41 ? 4.262 17.109 6.84 1 98.94 41 CYS B CA 1
ATOM 3036 C C . CYS B 1 41 ? 2.795 17.422 6.582 1 98.94 41 CYS B C 1
ATOM 3038 O O . CYS B 1 41 ? 2.309 18.5 6.953 1 98.94 41 CYS B O 1
ATOM 3040 N N . HIS B 1 42 ? 2.066 16.469 5.988 1 98.94 42 HIS B N 1
ATOM 3041 C CA . HIS B 1 42 ? 0.691 16.688 5.555 1 98.94 42 HIS B CA 1
ATOM 3042 C C . HIS B 1 42 ? -0.299 16.328 6.656 1 98.94 42 HIS B C 1
ATOM 3044 O O . HIS B 1 42 ? 0.075 15.703 7.656 1 98.94 42 HIS B O 1
ATOM 3050 N N . GLY B 1 43 ? -1.536 16.781 6.477 1 98.56 43 GLY B N 1
ATOM 3051 C CA . GLY B 1 43 ? -2.621 16.438 7.387 1 98.56 43 GLY B CA 1
ATOM 3052 C C . GLY B 1 43 ? -3.641 15.5 6.777 1 98.56 43 GLY B C 1
ATOM 3053 O O . GLY B 1 43 ? -3.283 14.594 6.027 1 98.56 43 GLY B O 1
ATOM 3054 N N . PHE B 1 44 ? -4.973 15.664 7.215 1 98.31 44 PHE B N 1
ATOM 3055 C CA . PHE B 1 44 ? -6.043 14.789 6.766 1 98.31 44 PHE B CA 1
ATOM 3056 C C . PHE B 1 44 ? -7.172 15.586 6.129 1 98.31 44 PHE B C 1
ATOM 3058 O O . PHE B 1 44 ? -7.598 16.609 6.676 1 98.31 44 PHE B O 1
ATOM 3065 N N . PRO B 1 45 ? -7.684 15.125 5.137 1 97.81 45 PRO B N 1
ATOM 3066 C CA . PRO B 1 45 ? -7.137 14.102 4.242 1 97.81 45 PRO B CA 1
ATOM 3067 C C . PRO B 1 45 ? -6.176 14.68 3.203 1 97.81 45 PRO B C 1
ATOM 3069 O O . PRO B 1 45 ? -6.559 15.555 2.422 1 97.81 45 PRO B O 1
ATOM 3072 N N . ASP B 1 46 ? -5.086 14.258 3.289 1 98.56 46 ASP B N 1
ATOM 3073 C CA . ASP B 1 46 ? -4.055 14.719 2.367 1 98.56 46 ASP B CA 1
ATOM 3074 C C . ASP B 1 46 ? -2.928 13.695 2.246 1 98.56 46 ASP B C 1
ATOM 3076 O O . ASP B 1 46 ? -3.096 12.539 2.625 1 98.56 46 ASP B O 1
ATOM 3080 N N . MET B 1 47 ? -1.915 13.984 1.623 1 98.69 47 MET B N 1
ATOM 3081 C CA . MET B 1 47 ? -0.696 13.219 1.4 1 98.69 47 MET B CA 1
ATOM 3082 C C . MET B 1 47 ? 0.435 14.109 0.909 1 98.69 47 MET B C 1
ATOM 3084 O O . MET B 1 47 ? 0.317 15.336 0.936 1 98.69 47 MET B O 1
ATOM 3088 N N . TRP B 1 48 ? 1.537 13.5 0.428 1 98.81 48 TRP B N 1
ATOM 3089 C CA . TRP B 1 48 ? 2.654 14.312 -0.055 1 98.81 48 TRP B CA 1
ATOM 3090 C C . TRP B 1 48 ? 2.18 15.344 -1.073 1 98.81 48 TRP B C 1
ATOM 3092 O O . TRP B 1 48 ? 2.697 16.453 -1.12 1 98.81 48 TRP B O 1
ATOM 3102 N N . TYR B 1 49 ? 1.21 14.984 -1.847 1 98.69 49 TYR B N 1
ATOM 3103 C CA . TYR B 1 49 ? 0.768 15.727 -3.02 1 98.69 49 TYR B CA 1
ATOM 3104 C C . TYR B 1 49 ? 0.2 17.078 -2.619 1 98.69 49 TYR B C 1
ATOM 3106 O O . TYR B 1 49 ? 0.197 18.031 -3.42 1 98.69 49 TYR B O 1
ATOM 3114 N N . GLY B 1 50 ? -0.231 17.219 -1.403 1 98.5 50 GLY B N 1
ATOM 3115 C CA . GLY B 1 50 ? -0.718 18.5 -0.922 1 98.5 50 GLY B CA 1
ATOM 3116 C C . GLY B 1 50 ? 0.349 19.578 -0.915 1 98.5 50 GLY B C 1
ATOM 3117 O O . GLY B 1 50 ? 0.035 20.781 -0.849 1 98.5 50 GLY B O 1
ATOM 3118 N N . TRP B 1 51 ? 1.569 19.156 -0.986 1 98.81 51 TRP B N 1
ATOM 3119 C CA . TRP B 1 51 ? 2.701 20.078 -0.941 1 98.81 51 TRP B CA 1
ATOM 3120 C C . TRP B 1 51 ? 3.287 20.281 -2.332 1 98.81 51 TRP B C 1
ATOM 3122 O O . TRP B 1 51 ? 4.328 20.922 -2.484 1 98.81 51 TRP B O 1
ATOM 3132 N N . ARG B 1 52 ? 2.598 19.844 -3.393 1 98.38 52 ARG B N 1
ATOM 3133 C CA . ARG B 1 52 ? 3.143 19.75 -4.742 1 98.38 52 ARG B CA 1
ATOM 3134 C C . ARG B 1 52 ? 3.559 21.109 -5.262 1 98.38 52 ARG B C 1
ATOM 3136 O O . ARG B 1 52 ? 4.438 21.219 -6.117 1 98.38 52 ARG B O 1
ATOM 3143 N N . TYR B 1 53 ? 2.988 22.219 -4.742 1 98.19 53 TYR B N 1
ATOM 3144 C CA . TYR B 1 53 ? 3.326 23.562 -5.215 1 98.19 53 TYR B CA 1
ATOM 3145 C C . TYR B 1 53 ? 4.457 24.156 -4.391 1 98.19 53 TYR B C 1
ATOM 3147 O O . TYR B 1 53 ? 5.188 25.031 -4.867 1 98.19 53 TYR B O 1
ATOM 3155 N N . GLN B 1 54 ? 4.613 23.75 -3.164 1 98.69 54 GLN B N 1
ATOM 3156 C CA . GLN B 1 54 ? 5.664 24.234 -2.281 1 98.69 54 GLN B CA 1
ATOM 3157 C C . GLN B 1 54 ? 7 23.562 -2.59 1 98.69 54 GLN B C 1
ATOM 3159 O O . GLN B 1 54 ? 8.055 24.172 -2.445 1 98.69 54 GLN B O 1
ATOM 3164 N N . ILE B 1 55 ? 6.969 22.297 -3.07 1 98.75 55 ILE B N 1
ATOM 3165 C CA . ILE B 1 55 ? 8.172 21.516 -3.307 1 98.75 55 ILE B CA 1
ATOM 3166 C C . ILE B 1 55 ? 9.055 22.203 -4.344 1 98.75 55 ILE B C 1
ATOM 3168 O O . ILE B 1 55 ? 10.195 22.578 -4.051 1 98.75 55 ILE B O 1
ATOM 3172 N N . PRO B 1 56 ? 8.523 22.469 -5.605 1 98.44 56 PRO B N 1
ATOM 3173 C CA . PRO B 1 56 ? 9.398 23.109 -6.59 1 98.44 56 PRO B CA 1
ATOM 3174 C C . PRO B 1 56 ? 9.867 24.5 -6.152 1 98.44 56 PRO B C 1
ATOM 3176 O O . PRO B 1 56 ? 10.984 24.906 -6.477 1 98.44 56 PRO B O 1
ATOM 3179 N N . TYR B 1 57 ? 9.047 25.234 -5.414 1 98.19 57 TYR B N 1
ATOM 3180 C CA . TYR B 1 57 ? 9.391 26.578 -4.957 1 98.19 57 TYR B CA 1
ATOM 3181 C C . TYR B 1 57 ? 10.578 26.531 -4 1 98.19 57 TYR B C 1
ATOM 3183 O O . TYR B 1 57 ? 11.516 27.328 -4.141 1 98.19 57 TYR B O 1
ATOM 3191 N N . LEU B 1 58 ? 10.555 25.625 -3.055 1 98.31 58 LEU B N 1
ATOM 3192 C CA . LEU B 1 58 ? 11.617 25.516 -2.066 1 98.31 58 LEU B CA 1
ATOM 3193 C C . LEU B 1 58 ? 12.883 24.938 -2.693 1 98.31 58 LEU B C 1
ATOM 3195 O O . LEU B 1 58 ? 13.992 25.375 -2.365 1 98.31 58 LEU B O 1
ATOM 3199 N N . VAL B 1 59 ? 12.672 23.984 -3.6 1 98.12 59 VAL B N 1
ATOM 3200 C CA . VAL B 1 59 ? 13.812 23.391 -4.289 1 98.12 59 VAL B CA 1
ATOM 3201 C C . VAL B 1 59 ? 14.547 24.469 -5.082 1 98.12 59 VAL B C 1
ATOM 3203 O O . VAL B 1 59 ? 15.781 24.516 -5.082 1 98.12 59 VAL B O 1
ATOM 3206 N N . ALA B 1 60 ? 13.797 25.297 -5.715 1 97.25 60 ALA B N 1
ATOM 3207 C CA . ALA B 1 60 ? 14.383 26.391 -6.5 1 97.25 60 ALA B CA 1
ATOM 3208 C C . ALA B 1 60 ? 15.172 27.344 -5.609 1 97.25 60 ALA B C 1
ATOM 3210 O O . ALA B 1 60 ? 16.016 28.109 -6.098 1 97.25 60 ALA B O 1
ATOM 3211 N N . ARG B 1 61 ? 15.023 27.312 -4.371 1 96.69 61 ARG B N 1
ATOM 3212 C CA . ARG B 1 61 ? 15.719 28.172 -3.422 1 96.69 61 ARG B CA 1
ATOM 3213 C C . ARG B 1 61 ? 16.797 27.391 -2.664 1 96.69 61 ARG B C 1
ATOM 3215 O O . ARG B 1 61 ? 17.188 27.781 -1.567 1 96.69 61 ARG B O 1
ATOM 3222 N N . ASN B 1 62 ? 17.125 26.203 -3.205 1 96.56 62 ASN B N 1
ATOM 3223 C CA . ASN B 1 62 ? 18.266 25.391 -2.818 1 96.56 62 ASN B CA 1
ATOM 3224 C C . ASN B 1 62 ? 18.016 24.656 -1.511 1 96.56 62 ASN B C 1
ATOM 3226 O O . ASN B 1 62 ? 18.922 24.516 -0.684 1 96.56 62 ASN B O 1
ATOM 3230 N N . TYR B 1 63 ? 16.828 24.266 -1.26 1 97.81 63 TYR B N 1
ATOM 3231 C CA . TYR B 1 63 ? 16.547 23.344 -0.167 1 97.81 63 TYR B CA 1
ATOM 3232 C C . TYR B 1 63 ? 16.391 21.922 -0.679 1 97.81 63 TYR B C 1
ATOM 3234 O O . TYR B 1 63 ? 16 21.703 -1.827 1 97.81 63 TYR B O 1
ATOM 3242 N N . ARG B 1 64 ? 16.781 20.984 0.109 1 98.44 64 ARG B N 1
ATOM 3243 C CA . ARG B 1 64 ? 16.359 19.594 -0.097 1 98.44 64 ARG B CA 1
ATOM 3244 C C . ARG B 1 64 ? 15.047 19.312 0.627 1 98.44 64 ARG B C 1
ATOM 3246 O O . ARG B 1 64 ? 14.945 19.5 1.843 1 98.44 64 ARG B O 1
ATOM 3253 N N . VAL B 1 65 ? 14.078 18.953 -0.103 1 98.81 65 VAL B N 1
ATOM 3254 C CA . VAL B 1 65 ? 12.727 18.828 0.426 1 98.81 65 VAL B CA 1
ATOM 3255 C C . VAL B 1 65 ? 12.336 17.359 0.5 1 98.81 65 VAL B C 1
ATOM 3257 O O . VAL B 1 65 ? 12.359 16.656 -0.511 1 98.81 65 VAL B O 1
ATOM 3260 N N . ILE B 1 66 ? 12.07 16.891 1.692 1 98.94 66 ILE B N 1
ATOM 3261 C CA . ILE B 1 66 ? 11.562 15.539 1.945 1 98.94 66 ILE B CA 1
ATOM 3262 C C . ILE B 1 66 ? 10.086 15.609 2.324 1 98.94 66 ILE B C 1
ATOM 3264 O O . ILE B 1 66 ? 9.711 16.312 3.268 1 98.94 66 ILE B O 1
ATOM 3268 N N . VAL B 1 67 ? 9.234 14.922 1.601 1 98.94 67 VAL B N 1
ATOM 3269 C CA . VAL B 1 67 ? 7.793 14.945 1.855 1 98.94 67 VAL B CA 1
ATOM 3270 C C . VAL B 1 67 ? 7.266 13.516 1.959 1 98.94 67 VAL B C 1
ATOM 3272 O O . VAL B 1 67 ? 6.918 12.898 0.948 1 98.94 67 VAL B O 1
ATOM 3275 N N . PRO B 1 68 ? 7.07 13.07 3.133 1 98.81 68 PRO B N 1
ATOM 3276 C CA . PRO B 1 68 ? 6.539 11.711 3.299 1 98.81 68 PRO B CA 1
ATOM 3277 C C . PRO B 1 68 ? 5.02 11.656 3.178 1 98.81 68 PRO B C 1
ATOM 3279 O O . PRO B 1 68 ? 4.34 12.656 3.432 1 98.81 68 PRO B O 1
ATOM 3282 N N . ASP B 1 69 ? 4.527 10.516 2.715 1 98.88 69 ASP B N 1
ATOM 3283 C CA . ASP B 1 69 ? 3.201 10.102 3.164 1 98.88 69 ASP B CA 1
ATOM 3284 C C . ASP B 1 69 ? 3.252 9.555 4.59 1 98.88 69 ASP B C 1
ATOM 3286 O O . ASP B 1 69 ? 3.967 8.594 4.867 1 98.88 69 ASP B O 1
ATOM 3290 N N . PHE B 1 70 ? 2.518 10.164 5.426 1 98.81 70 PHE B N 1
ATOM 3291 C CA . PHE B 1 70 ? 2.479 9.641 6.785 1 98.81 70 PHE B CA 1
ATOM 3292 C C . PHE B 1 70 ? 1.938 8.211 6.801 1 98.81 70 PHE B C 1
ATOM 3294 O O . PHE B 1 70 ? 1.214 7.809 5.887 1 98.81 70 PHE B O 1
ATOM 3301 N N . ARG B 1 71 ? 2.395 7.457 7.793 1 97.75 71 ARG B N 1
ATOM 3302 C CA . ARG B 1 71 ? 1.817 6.137 8.039 1 97.75 71 ARG B CA 1
ATOM 3303 C C . ARG B 1 71 ? 0.301 6.168 7.887 1 97.75 71 ARG B C 1
ATOM 3305 O O . ARG B 1 71 ? -0.372 7.016 8.477 1 97.75 71 ARG B O 1
ATOM 3312 N N . GLY B 1 72 ? -0.203 5.266 6.996 1 97.56 72 GLY B N 1
ATOM 3313 C CA . GLY B 1 72 ? -1.646 5.211 6.828 1 97.56 72 GLY B CA 1
ATOM 3314 C C . GLY B 1 72 ? -2.141 6.035 5.656 1 97.56 72 GLY B C 1
ATOM 3315 O O . GLY B 1 72 ? -3.336 6.039 5.352 1 97.56 72 GLY B O 1
ATOM 3316 N N . TYR B 1 73 ? -1.229 6.707 4.938 1 98.31 73 TYR B N 1
ATOM 3317 C CA . TYR B 1 73 ? -1.621 7.586 3.842 1 98.31 73 TYR B CA 1
ATOM 3318 C C . TYR B 1 73 ? -0.85 7.246 2.572 1 98.31 73 TYR B C 1
ATOM 3320 O O . TYR B 1 73 ? 0.272 6.738 2.635 1 98.31 73 TYR B O 1
ATOM 3328 N N . GLY B 1 74 ? -1.494 7.559 1.455 1 97.56 74 GLY B N 1
ATOM 3329 C CA . GLY B 1 74 ? -0.803 7.5 0.177 1 97.56 74 GLY B CA 1
ATOM 3330 C C . GLY B 1 74 ? -0.195 6.141 -0.111 1 97.56 74 GLY B C 1
ATOM 3331 O O . GLY B 1 74 ? -0.884 5.121 -0.048 1 97.56 74 GLY B O 1
ATOM 3332 N N . GLU B 1 75 ? 1.102 6.16 -0.358 1 96.81 75 GLU B N 1
ATOM 3333 C CA . GLU B 1 75 ? 1.763 4.914 -0.74 1 96.81 75 GLU B CA 1
ATOM 3334 C C . GLU B 1 75 ? 2.58 4.344 0.417 1 96.81 75 GLU B C 1
ATOM 3336 O O . GLU B 1 75 ? 3.316 3.373 0.244 1 96.81 75 GLU B O 1
ATOM 3341 N N . THR B 1 76 ? 2.439 4.98 1.609 1 97.69 76 THR B N 1
ATOM 3342 C CA . THR B 1 76 ? 3.016 4.418 2.824 1 97.69 76 THR B CA 1
ATOM 3343 C C . THR B 1 76 ? 2.104 3.34 3.406 1 97.69 76 THR B C 1
ATOM 3345 O O . THR B 1 76 ? 0.878 3.465 3.359 1 97.69 76 THR B O 1
ATOM 3348 N N . ASP B 1 77 ? 2.705 2.316 4.02 1 95.69 77 ASP B N 1
ATOM 3349 C CA . ASP B 1 77 ? 1.946 1.217 4.605 1 95.69 77 ASP B CA 1
ATOM 3350 C C . ASP B 1 77 ? 0.976 1.726 5.672 1 95.69 77 ASP B C 1
ATOM 3352 O O . ASP B 1 77 ? 1.24 2.736 6.328 1 95.69 77 ASP B O 1
ATOM 3356 N N . ALA B 1 78 ? -0.077 0.992 5.805 1 95.94 78 ALA B N 1
ATOM 3357 C CA . ALA B 1 78 ? -1.147 1.339 6.738 1 95.94 78 ALA B CA 1
ATOM 3358 C C . ALA B 1 78 ? -1.511 0.15 7.621 1 95.94 78 ALA B C 1
ATOM 3360 O O . ALA B 1 78 ? -2.533 -0.505 7.402 1 95.94 78 ALA B O 1
ATOM 3361 N N . PRO B 1 79 ? -0.78 -0.083 8.648 1 92.31 79 PRO B N 1
ATOM 3362 C CA . PRO B 1 79 ? -1.137 -1.187 9.547 1 92.31 79 PRO B CA 1
ATOM 3363 C C . PRO B 1 79 ? -2.59 -1.121 10.008 1 92.31 79 PRO B C 1
ATOM 3365 O O . PRO B 1 79 ? -3.068 -0.054 10.406 1 92.31 79 PRO B O 1
ATOM 3368 N N . TYR B 1 80 ? -3.225 -2.252 9.906 1 92.19 80 TYR B N 1
ATOM 3369 C CA . TYR B 1 80 ? -4.625 -2.324 10.312 1 92.19 80 TYR B CA 1
ATOM 3370 C C . TYR B 1 80 ? -4.762 -2.334 11.828 1 92.19 80 TYR B C 1
ATOM 3372 O O . TYR B 1 80 ? -3.971 -2.975 12.523 1 92.19 80 TYR B O 1
ATOM 3380 N N . VAL B 1 81 ? -5.75 -1.601 12.297 1 94.69 81 VAL B N 1
ATOM 3381 C CA . VAL B 1 81 ? -6.09 -1.602 13.711 1 94.69 81 VAL B CA 1
ATOM 3382 C C . VAL B 1 81 ? -7.535 -2.064 13.891 1 94.69 81 VAL B C 1
ATOM 3384 O O . VAL B 1 81 ? -8.469 -1.424 13.398 1 94.69 81 VAL B O 1
ATOM 3387 N N . LYS B 1 82 ? -7.707 -3.129 14.625 1 91.56 82 LYS B N 1
ATOM 3388 C CA . LYS B 1 82 ? -9.055 -3.605 14.922 1 91.56 82 LYS B CA 1
ATOM 3389 C C . LYS B 1 82 ? -9.781 -2.645 15.859 1 91.56 82 LYS B C 1
ATOM 3391 O O . LYS B 1 82 ? -9.172 -2.074 16.766 1 91.56 82 LYS B O 1
ATOM 3396 N N . PRO B 1 83 ? -11.133 -2.559 15.625 1 92.44 83 PRO B N 1
ATOM 3397 C CA . PRO B 1 83 ? -11.875 -1.72 16.562 1 92.44 83 PRO B CA 1
ATOM 3398 C C . PRO B 1 83 ? -11.664 -2.139 18.016 1 92.44 83 PRO B C 1
ATOM 3400 O O . PRO B 1 83 ? -11.75 -3.324 18.344 1 92.44 83 PRO B O 1
ATOM 3403 N N . GLY B 1 84 ? -11.336 -1.216 18.828 1 91.69 84 GLY B N 1
ATOM 3404 C CA . GLY B 1 84 ? -11.164 -1.48 20.25 1 91.69 84 GLY B CA 1
ATOM 3405 C C . GLY B 1 84 ? -9.75 -1.875 20.625 1 91.69 84 GLY B C 1
ATOM 3406 O O . GLY B 1 84 ? -9.422 -2.008 21.797 1 91.69 84 GLY B O 1
ATOM 3407 N N . ASP B 1 85 ? -8.875 -2.02 19.656 1 94.44 85 ASP B N 1
ATOM 3408 C CA . ASP B 1 85 ? -7.492 -2.41 19.906 1 94.44 85 ASP B CA 1
ATOM 3409 C C . ASP B 1 85 ? -6.637 -1.197 20.266 1 94.44 85 ASP B C 1
ATOM 3411 O O . ASP B 1 85 ? -5.922 -0.659 19.422 1 94.44 85 ASP B O 1
ATOM 3415 N N . VAL B 1 86 ? -6.547 -0.903 21.484 1 91.81 86 VAL B N 1
ATOM 3416 C CA . VAL B 1 86 ? -5.848 0.286 21.969 1 91.81 86 VAL B CA 1
ATOM 3417 C C . VAL B 1 86 ? -4.348 0.143 21.703 1 91.81 86 VAL B C 1
ATOM 3419 O O . VAL B 1 86 ? -3.68 1.115 21.344 1 91.81 86 VAL B O 1
ATOM 3422 N N . ASP B 1 87 ? -3.873 -1.006 21.875 1 94.12 87 ASP B N 1
ATOM 3423 C CA . ASP B 1 87 ? -2.451 -1.238 21.641 1 94.12 87 ASP B CA 1
ATOM 3424 C C . ASP B 1 87 ? -2.098 -1.042 20.172 1 94.12 87 ASP B C 1
ATOM 3426 O O . ASP B 1 87 ? -1.067 -0.448 19.844 1 94.12 87 ASP B O 1
ATOM 3430 N N . GLY B 1 88 ? -2.951 -1.532 19.344 1 95.12 88 GLY B N 1
ATOM 3431 C CA . GLY B 1 88 ? -2.744 -1.334 17.922 1 95.12 88 GLY B CA 1
ATOM 3432 C C . GLY B 1 88 ? -2.762 0.127 17.5 1 95.12 88 GLY B C 1
ATOM 3433 O O . GLY B 1 88 ? -2.057 0.526 16.578 1 95.12 88 GLY B O 1
ATOM 3434 N N . LEU B 1 89 ? -3.516 0.908 18.234 1 97.81 89 LEU B N 1
ATOM 3435 C CA . LEU B 1 89 ? -3.664 2.322 17.906 1 97.81 89 LEU B CA 1
ATOM 3436 C C . LEU B 1 89 ? -2.361 3.076 18.156 1 97.81 89 LEU B C 1
ATOM 3438 O O . LEU B 1 89 ? -2.156 4.164 17.609 1 97.81 89 LEU B O 1
ATOM 3442 N N . LYS B 1 90 ? -1.488 2.504 18.969 1 98.19 90 LYS B N 1
ATOM 3443 C CA . LYS B 1 90 ? -0.201 3.135 19.25 1 98.19 90 LYS B CA 1
ATOM 3444 C C . LYS B 1 90 ? 0.603 3.334 17.969 1 98.19 90 LYS B C 1
ATOM 3446 O O . LYS B 1 90 ? 1.427 4.246 17.875 1 98.19 90 LYS B O 1
ATOM 3451 N N . ALA B 1 91 ? 0.344 2.535 16.984 1 97.31 91 ALA B N 1
ATOM 3452 C CA . ALA B 1 91 ? 1.021 2.646 15.688 1 97.31 91 ALA B CA 1
ATOM 3453 C C . ALA B 1 91 ? 0.747 4 15.039 1 97.31 91 ALA B C 1
ATOM 3455 O O . ALA B 1 91 ? 1.538 4.477 14.227 1 97.31 91 ALA B O 1
ATOM 3456 N N . TYR B 1 92 ? -0.343 4.645 15.477 1 98.62 92 TYR B N 1
ATOM 3457 C CA . TYR B 1 92 ? -0.741 5.895 14.836 1 98.62 92 TYR B CA 1
ATOM 3458 C C . TYR B 1 92 ? -0.638 7.062 15.812 1 98.62 92 TYR B C 1
ATOM 3460 O O . TYR B 1 92 ? -1.021 8.188 15.484 1 98.62 92 TYR B O 1
ATOM 3468 N N . GLY B 1 93 ? -0.157 6.82 17.016 1 98.75 93 GLY B N 1
ATOM 3469 C CA . GLY B 1 93 ? 0.082 7.895 17.969 1 98.75 93 GLY B CA 1
ATOM 3470 C C . GLY B 1 93 ? 1.168 8.859 17.516 1 98.75 93 GLY B C 1
ATOM 3471 O O . GLY B 1 93 ? 2.08 8.477 16.781 1 98.75 93 GLY B O 1
ATOM 3472 N N . LEU B 1 94 ? 1.107 10.031 18.031 1 98.69 94 LEU B N 1
ATOM 3473 C CA . LEU B 1 94 ? 2.029 11.078 17.609 1 98.69 94 LEU B CA 1
ATOM 3474 C C . LEU B 1 94 ? 3.469 10.703 17.953 1 98.69 94 LEU B C 1
ATOM 3476 O O . LEU B 1 94 ? 4.387 11.023 17.188 1 98.69 94 LEU B O 1
ATOM 3480 N N . LYS B 1 95 ? 3.674 10.078 19.062 1 98.75 95 LYS B N 1
ATOM 3481 C CA . LYS B 1 95 ? 5.023 9.648 19.406 1 98.75 95 LYS B CA 1
ATOM 3482 C C . LYS B 1 95 ? 5.598 8.719 18.344 1 98.75 95 LYS B C 1
ATOM 3484 O O . LYS B 1 95 ? 6.746 8.875 17.938 1 98.75 95 LYS B O 1
ATOM 3489 N N . ASN B 1 96 ? 4.812 7.781 17.922 1 98.75 96 ASN B N 1
ATOM 3490 C CA . ASN B 1 96 ? 5.27 6.84 16.922 1 98.75 96 ASN B CA 1
ATOM 3491 C C . ASN B 1 96 ? 5.461 7.516 15.562 1 98.75 96 ASN B C 1
ATOM 3493 O O . ASN B 1 96 ? 6.391 7.191 14.828 1 98.75 96 ASN B O 1
ATOM 3497 N N . ILE B 1 97 ? 4.555 8.398 15.211 1 98.88 97 ILE B N 1
ATOM 3498 C CA . ILE B 1 97 ? 4.688 9.141 13.961 1 98.88 97 ILE B CA 1
ATOM 3499 C C . ILE B 1 97 ? 5.973 9.969 13.977 1 98.88 97 ILE B C 1
ATOM 3501 O O . ILE B 1 97 ? 6.676 10.055 12.969 1 98.88 97 ILE B O 1
ATOM 3505 N N . CYS B 1 98 ? 6.277 10.594 15.102 1 98.94 98 CYS B N 1
ATOM 3506 C CA . CYS B 1 98 ? 7.535 11.32 15.25 1 98.94 98 CYS B CA 1
ATOM 3507 C C . CYS B 1 98 ? 8.727 10.383 15.086 1 98.94 98 CYS B C 1
ATOM 3509 O O . CYS B 1 98 ? 9.75 10.766 14.508 1 98.94 98 CYS B O 1
ATOM 3511 N N . LYS B 1 99 ? 8.594 9.164 15.594 1 98.88 99 LYS B N 1
ATOM 3512 C CA . LYS B 1 99 ? 9.641 8.172 15.406 1 98.88 99 LYS B CA 1
ATOM 3513 C C . LYS B 1 99 ? 9.836 7.848 13.93 1 98.88 99 LYS B C 1
ATOM 3515 O O . LYS B 1 99 ? 10.961 7.676 13.461 1 98.88 99 LYS B O 1
ATOM 3520 N N . ASP B 1 100 ? 8.734 7.719 13.188 1 98.81 100 ASP B N 1
ATOM 3521 C CA . ASP B 1 100 ? 8.836 7.555 11.742 1 98.81 100 ASP B CA 1
ATOM 3522 C C . ASP B 1 100 ? 9.703 8.648 11.117 1 98.81 100 ASP B C 1
ATOM 3524 O O . ASP B 1 100 ? 10.609 8.352 10.328 1 98.81 100 ASP B O 1
ATOM 3528 N N . LEU B 1 101 ? 9.43 9.891 11.508 1 98.94 101 LEU B N 1
ATOM 3529 C CA . LEU B 1 101 ? 10.133 11.039 10.93 1 98.94 101 LEU B CA 1
ATOM 3530 C C . LEU B 1 101 ? 11.602 11.031 11.32 1 98.94 101 LEU B C 1
ATOM 3532 O O . LEU B 1 101 ? 12.469 11.32 10.5 1 98.94 101 LEU B O 1
ATOM 3536 N N . ALA B 1 102 ? 11.898 10.727 12.562 1 98.88 102 ALA B N 1
ATOM 3537 C CA . ALA B 1 102 ? 13.281 10.656 13.016 1 98.88 102 ALA B CA 1
ATOM 3538 C C . ALA B 1 102 ? 14.062 9.602 12.242 1 98.88 102 ALA B C 1
ATOM 3540 O O . ALA B 1 102 ? 15.18 9.852 11.789 1 98.88 102 ALA B O 1
ATOM 3541 N N . GLU B 1 103 ? 13.445 8.453 12.055 1 98.69 103 GLU B N 1
ATOM 3542 C CA . GLU B 1 103 ? 14.117 7.375 11.344 1 98.69 103 GLU B CA 1
ATOM 3543 C C . GLU B 1 103 ? 14.227 7.684 9.852 1 98.69 103 GLU B C 1
ATOM 3545 O O . GLU B 1 103 ? 15.195 7.297 9.195 1 98.69 103 GLU B O 1
ATOM 3550 N N . LEU B 1 104 ? 13.242 8.344 9.328 1 98.75 104 LEU B N 1
ATOM 3551 C CA . LEU B 1 104 ? 13.352 8.789 7.941 1 98.75 104 LEU B CA 1
ATOM 3552 C C . LEU B 1 104 ? 14.531 9.742 7.766 1 98.75 104 LEU B C 1
ATOM 3554 O O . LEU B 1 104 ? 15.266 9.648 6.777 1 98.75 104 LEU B O 1
ATOM 3558 N N . LEU B 1 105 ? 14.719 10.664 8.727 1 98.81 105 LEU B N 1
ATOM 3559 C CA . LEU B 1 105 ? 15.867 11.562 8.68 1 98.81 105 LEU B CA 1
ATOM 3560 C C . LEU B 1 105 ? 17.172 10.781 8.688 1 98.81 105 LEU B C 1
ATOM 3562 O O . LEU B 1 105 ? 18.109 11.109 7.941 1 98.81 105 LEU B O 1
ATOM 3566 N N . ASP B 1 106 ? 17.234 9.75 9.602 1 98.69 106 ASP B N 1
ATOM 3567 C CA . ASP B 1 106 ? 18.422 8.906 9.617 1 98.69 106 ASP B CA 1
ATOM 3568 C C . ASP B 1 106 ? 18.656 8.273 8.25 1 98.69 106 ASP B C 1
ATOM 3570 O O . ASP B 1 106 ? 19.812 8.188 7.797 1 98.69 106 ASP B O 1
ATOM 3574 N N . HIS B 1 107 ? 17.641 7.875 7.645 1 97.38 107 HIS B N 1
ATOM 3575 C CA . HIS B 1 107 ? 17.734 7.191 6.359 1 97.38 107 HIS B CA 1
ATOM 3576 C C . HIS B 1 107 ? 18.203 8.141 5.262 1 97.38 107 HIS B C 1
ATOM 3578 O O . HIS B 1 107 ? 19.062 7.777 4.453 1 97.38 107 HIS B O 1
ATOM 3584 N N . VAL B 1 108 ? 17.672 9.359 5.246 1 97.75 108 VAL B N 1
ATOM 3585 C CA . VAL B 1 108 ? 17.938 10.234 4.105 1 97.75 108 VAL B CA 1
ATOM 3586 C C . VAL B 1 108 ? 19.203 11.047 4.344 1 97.75 108 VAL B C 1
ATOM 3588 O O . VAL B 1 108 ? 19.844 11.508 3.395 1 97.75 108 VAL B O 1
ATOM 3591 N N . GLY B 1 109 ? 19.547 11.273 5.621 1 97.62 109 GLY B N 1
ATOM 3592 C CA . GLY B 1 109 ? 20.656 12.18 5.887 1 97.62 109 GLY B CA 1
ATOM 3593 C C . GLY B 1 109 ? 21.719 11.578 6.781 1 97.62 109 GLY B C 1
ATOM 3594 O O . GLY B 1 109 ? 22.734 12.227 7.078 1 97.62 109 GLY B O 1
ATOM 3595 N N . GLY B 1 110 ? 21.531 10.406 7.246 1 97.38 110 GLY B N 1
ATOM 3596 C CA . GLY B 1 110 ? 22.453 9.789 8.195 1 97.38 110 GLY B CA 1
ATOM 3597 C C . GLY B 1 110 ? 22.016 9.945 9.633 1 97.38 110 GLY B C 1
ATOM 3598 O O . GLY B 1 110 ? 21.172 10.789 9.945 1 97.38 110 GLY B O 1
ATOM 3599 N N . LYS B 1 111 ? 22.609 9.195 10.508 1 97.19 111 LYS B N 1
ATOM 3600 C CA . LYS B 1 111 ? 22.219 9.148 11.914 1 97.19 111 LYS B CA 1
ATOM 3601 C C . LYS B 1 111 ? 22.359 10.531 12.555 1 97.19 111 LYS B C 1
ATOM 3603 O O . LYS B 1 111 ? 23.375 11.203 12.391 1 97.19 111 LYS B O 1
ATOM 3608 N N . GLY B 1 112 ? 21.281 10.984 13.172 1 97 112 GLY B N 1
ATOM 3609 C CA . GLY B 1 112 ? 21.312 12.227 13.922 1 97 112 GLY B CA 1
ATOM 3610 C C . GLY B 1 112 ? 21 13.445 13.078 1 97 112 GLY B C 1
ATOM 3611 O O . GLY B 1 112 ? 21 14.57 13.578 1 97 112 GLY B O 1
ATOM 3612 N N . THR B 1 113 ? 20.656 13.258 11.875 1 98.25 113 THR B N 1
ATOM 3613 C CA . THR B 1 113 ? 20.297 14.352 10.984 1 98.25 113 THR B CA 1
ATOM 3614 C C . THR B 1 113 ? 19.125 15.148 11.547 1 98.25 113 THR B C 1
ATOM 3616 O O . THR B 1 113 ? 18.156 14.57 12.062 1 98.25 113 THR B O 1
ATOM 3619 N N . SER B 1 114 ? 19.266 16.438 11.547 1 98.56 114 SER B N 1
ATOM 3620 C CA . SER B 1 114 ? 18.172 17.328 11.898 1 98.56 114 SER B CA 1
ATOM 3621 C C . SER B 1 114 ? 17.641 18.047 10.672 1 98.56 114 SER B C 1
ATOM 3623 O O . SER B 1 114 ? 18.266 18.062 9.617 1 98.56 114 SER B O 1
ATOM 3625 N N . ALA B 1 115 ? 16.438 18.609 10.805 1 98.81 115 ALA B N 1
ATOM 3626 C CA . ALA B 1 115 ? 15.781 19.266 9.672 1 98.81 115 ALA B CA 1
ATOM 3627 C C . ALA B 1 115 ? 14.852 20.391 10.141 1 98.81 115 ALA B C 1
ATOM 3629 O O . ALA B 1 115 ? 14.57 20.5 11.336 1 98.81 115 ALA B O 1
ATOM 3630 N N . ILE B 1 116 ? 14.562 21.25 9.234 1 98.88 116 ILE B N 1
ATOM 3631 C CA . ILE B 1 116 ? 13.43 22.156 9.422 1 98.88 116 ILE B CA 1
ATOM 3632 C C . ILE B 1 116 ? 12.125 21.422 9.125 1 98.88 116 ILE B C 1
ATOM 3634 O O . ILE B 1 116 ? 12 20.766 8.086 1 98.88 116 ILE B O 1
ATOM 3638 N N . PHE B 1 117 ? 11.18 21.516 10.047 1 98.94 117 PHE B N 1
ATOM 3639 C CA . PHE B 1 117 ? 9.898 20.844 9.867 1 98.94 117 PHE B CA 1
ATOM 3640 C C . PHE B 1 117 ? 8.781 21.844 9.602 1 98.94 117 PHE B C 1
ATOM 3642 O O . PHE B 1 117 ? 8.672 22.859 10.312 1 98.94 117 PHE B O 1
ATOM 3649 N N . ILE B 1 118 ? 8.008 21.641 8.602 1 98.94 118 ILE B N 1
ATOM 3650 C CA . ILE B 1 118 ? 6.82 22.422 8.281 1 98.94 118 ILE B CA 1
ATOM 3651 C C . ILE B 1 118 ? 5.617 21.5 8.148 1 98.94 118 ILE B C 1
ATOM 3653 O O . ILE B 1 118 ? 5.656 20.516 7.395 1 98.94 118 ILE B O 1
ATOM 3657 N N . GLY B 1 119 ? 4.559 21.781 8.875 1 98.94 119 GLY B N 1
ATOM 3658 C CA . GLY B 1 119 ? 3.416 20.875 8.867 1 98.94 119 GLY B CA 1
ATOM 3659 C C . GLY B 1 119 ? 2.088 21.594 8.727 1 98.94 119 GLY B C 1
ATOM 3660 O O . GLY B 1 119 ? 1.963 22.75 9.109 1 98.94 119 GLY B O 1
ATOM 3661 N N . HIS B 1 120 ? 1.102 20.938 8.188 1 98.88 120 HIS B N 1
ATOM 3662 C CA . HIS B 1 120 ? -0.276 21.406 8.039 1 98.88 120 HIS B CA 1
ATOM 3663 C C . HIS B 1 120 ? -1.25 20.438 8.711 1 98.88 120 HIS B C 1
ATOM 3665 O O . HIS B 1 120 ? -1.147 19.219 8.539 1 98.88 120 HIS B O 1
ATOM 3671 N N . ASP B 1 121 ? -2.227 20.984 9.508 1 98.25 121 ASP B N 1
ATOM 3672 C CA . ASP B 1 121 ? -3.27 20.172 10.117 1 98.25 121 ASP B CA 1
ATOM 3673 C C . ASP B 1 121 ? -2.67 19.094 11.031 1 98.25 121 ASP B C 1
ATOM 3675 O O . ASP B 1 121 ? -1.911 19.406 11.953 1 98.25 121 ASP B O 1
ATOM 3679 N N . TRP B 1 122 ? -2.836 17.844 10.789 1 98.69 122 TRP B N 1
ATOM 3680 C CA . TRP B 1 122 ? -2.189 16.797 11.562 1 98.69 122 TRP B CA 1
ATOM 3681 C C . TRP B 1 122 ? -0.673 16.844 11.398 1 98.69 122 TRP B C 1
ATOM 3683 O O . TRP B 1 122 ? 0.07 16.516 12.328 1 98.69 122 TRP B O 1
ATOM 3693 N N . GLY B 1 123 ? -0.259 17.25 10.219 1 98.88 123 GLY B N 1
ATOM 3694 C CA . GLY B 1 123 ? 1.164 17.5 10.055 1 98.88 123 GLY B CA 1
ATOM 3695 C C . GLY B 1 123 ? 1.683 18.609 10.938 1 98.88 123 GLY B C 1
ATOM 3696 O O . GLY B 1 123 ? 2.803 18.547 11.445 1 98.88 123 GLY B O 1
ATOM 3697 N N . GLY B 1 124 ? 0.832 19.656 11.094 1 98.81 124 GLY B N 1
ATOM 3698 C CA . GLY B 1 124 ? 1.171 20.703 12.031 1 98.81 124 GLY B CA 1
ATOM 3699 C C . GLY B 1 124 ? 1.277 20.219 13.461 1 98.81 124 GLY B C 1
ATOM 3700 O O . GLY B 1 124 ? 2.236 20.547 14.164 1 98.81 124 GLY B O 1
ATOM 3701 N N . MET B 1 125 ? 0.308 19.406 13.844 1 98.5 125 MET B N 1
ATOM 3702 C CA . MET B 1 125 ? 0.364 18.797 15.164 1 98.5 125 MET B CA 1
ATOM 3703 C C . MET B 1 125 ? 1.64 17.984 15.336 1 98.5 125 MET B C 1
ATOM 3705 O O . MET B 1 125 ? 2.311 18.078 16.359 1 98.5 125 MET B O 1
ATOM 3709 N N . THR B 1 126 ? 2 17.25 14.336 1 98.88 126 THR B N 1
ATOM 3710 C CA . THR B 1 126 ? 3.127 16.328 14.391 1 98.88 126 THR B CA 1
ATOM 3711 C C . THR B 1 126 ? 4.445 17.094 14.5 1 98.88 126 THR B C 1
ATOM 3713 O O . THR B 1 126 ? 5.32 16.719 15.281 1 98.88 126 THR B O 1
ATOM 3716 N N . VAL B 1 127 ? 4.594 18.172 13.75 1 98.94 127 VAL B N 1
ATOM 3717 C CA . VAL B 1 127 ? 5.879 18.859 13.766 1 98.94 127 VAL B CA 1
ATOM 3718 C C . VAL B 1 127 ? 6.074 19.562 15.102 1 98.94 127 VAL B C 1
ATOM 3720 O O . VAL B 1 127 ? 7.199 19.672 15.594 1 98.94 127 VAL B O 1
ATOM 3723 N N . TRP B 1 128 ? 4.961 20.016 15.703 1 98.75 128 TRP B N 1
ATOM 3724 C CA . TRP B 1 128 ? 5.078 20.516 17.078 1 98.75 128 TRP B CA 1
ATOM 3725 C C . TRP B 1 128 ? 5.547 19.406 18.016 1 98.75 128 TRP B C 1
ATOM 3727 O O . TRP B 1 128 ? 6.398 19.625 18.875 1 98.75 128 TRP B O 1
ATOM 3737 N N . ARG B 1 129 ? 5.027 18.234 17.844 1 98.81 129 ARG B N 1
ATOM 3738 C CA . ARG B 1 129 ? 5.379 17.125 18.734 1 98.81 129 ARG B CA 1
ATOM 3739 C C . ARG B 1 129 ? 6.797 16.641 18.453 1 98.81 129 ARG B C 1
ATOM 3741 O O . ARG B 1 129 ? 7.445 16.078 19.344 1 98.81 129 ARG B O 1
ATOM 3748 N N . MET B 1 130 ? 7.258 16.812 17.234 1 98.81 130 MET B N 1
ATOM 3749 C CA . MET B 1 130 ? 8.672 16.547 16.969 1 98.81 130 MET B CA 1
ATOM 3750 C C . M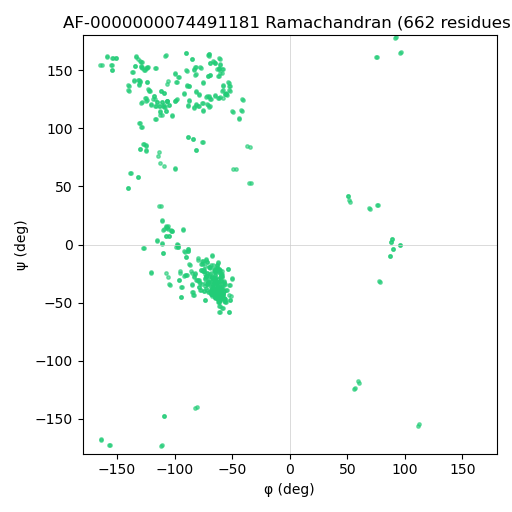ET B 1 130 ? 9.562 17.344 17.922 1 98.81 130 MET B C 1
ATOM 3752 O O . MET B 1 130 ? 10.586 16.844 18.391 1 98.81 130 MET B O 1
ATOM 3756 N N . CYS B 1 131 ? 9.188 18.578 18.203 1 98.69 131 CYS B N 1
ATOM 3757 C CA . CYS B 1 131 ? 9.961 19.453 19.078 1 98.69 131 CYS B CA 1
ATOM 3758 C C . CYS B 1 131 ? 9.977 18.906 20.516 1 98.69 131 CYS B C 1
ATOM 3760 O O . CYS B 1 131 ? 10.836 19.281 21.312 1 98.69 131 CYS B O 1
ATOM 3762 N N . LEU B 1 132 ? 8.992 18.094 20.844 1 98.5 132 LEU B N 1
ATOM 3763 C CA . LEU B 1 132 ? 8.891 17.547 22.203 1 98.5 132 LEU B CA 1
ATOM 3764 C C . LEU B 1 132 ? 9.555 16.188 22.281 1 98.5 132 LEU B C 1
ATOM 3766 O O . LEU B 1 132 ? 10.32 15.914 23.219 1 98.5 132 LEU B O 1
ATOM 3770 N N . HIS B 1 133 ? 9.328 15.305 21.328 1 98.31 133 HIS B N 1
ATOM 3771 C CA . HIS B 1 133 ? 9.781 13.922 21.375 1 98.31 133 HIS B CA 1
ATOM 3772 C C . HIS B 1 133 ? 11.211 13.789 20.875 1 98.31 133 HIS B C 1
ATOM 3774 O O . HIS B 1 133 ? 11.953 12.914 21.328 1 98.31 133 HIS B O 1
ATOM 3780 N N . TYR B 1 134 ? 11.578 14.617 19.891 1 98.38 134 TYR B N 1
ATOM 3781 C CA . TYR B 1 134 ? 12.906 14.57 19.281 1 98.38 134 TYR B CA 1
ATOM 3782 C C . TYR B 1 134 ? 13.453 15.969 19.047 1 98.38 134 TYR B C 1
ATOM 3784 O O . TYR B 1 134 ? 13.82 16.328 17.938 1 98.38 134 TYR B O 1
ATOM 3792 N N . PRO B 1 135 ? 13.633 16.719 20.141 1 98.5 135 PRO B N 1
ATOM 3793 C CA . PRO B 1 135 ? 14.047 18.109 19.969 1 98.5 135 PRO B CA 1
ATOM 3794 C C . PRO B 1 135 ? 15.383 18.25 19.25 1 98.5 135 PRO B C 1
ATOM 3796 O O . PRO B 1 135 ? 15.609 19.219 18.531 1 98.5 135 PRO B O 1
ATOM 3799 N N . GLU B 1 136 ? 16.219 17.234 19.391 1 98.5 136 GLU B N 1
ATOM 3800 C CA . GLU B 1 136 ? 17.547 17.281 18.797 1 98.5 136 GLU B CA 1
ATOM 3801 C C . GLU B 1 136 ? 17.5 17.125 17.281 1 98.5 136 GLU B C 1
ATOM 3803 O O . GLU B 1 136 ? 18.469 17.438 16.578 1 98.5 136 GLU B O 1
ATOM 3808 N N . ARG B 1 137 ? 16.344 16.719 16.75 1 98.75 137 ARG B N 1
ATOM 3809 C CA . ARG B 1 137 ? 16.203 16.484 15.32 1 98.75 137 ARG B CA 1
ATOM 3810 C C . ARG B 1 137 ? 15.586 17.688 14.617 1 98.75 137 ARG B C 1
ATOM 3812 O O . ARG B 1 137 ? 15.461 17.703 13.391 1 98.75 137 ARG B O 1
ATOM 3819 N N . VAL B 1 138 ? 15.273 18.734 15.391 1 98.88 138 VAL B N 1
ATOM 3820 C CA . VAL B 1 138 ? 14.531 19.859 14.844 1 98.88 138 VAL B CA 1
ATOM 3821 C C . VAL B 1 138 ? 15.414 21.109 14.812 1 98.88 138 VAL B C 1
ATOM 3823 O O . VAL B 1 138 ? 15.875 21.578 15.859 1 98.88 138 VAL B O 1
ATOM 3826 N N . LYS B 1 139 ? 15.625 21.609 13.633 1 98.56 139 LYS B N 1
ATOM 3827 C CA . LYS B 1 139 ? 16.344 22.875 13.492 1 98.56 139 LYS B CA 1
ATOM 3828 C C . LYS B 1 139 ? 15.414 24.078 13.68 1 98.56 139 LYS B C 1
ATOM 3830 O O . LYS B 1 139 ? 15.789 25.062 14.312 1 98.56 139 LYS B O 1
ATOM 3835 N N . ALA B 1 140 ? 14.336 24.016 13.133 1 98.81 140 ALA B N 1
ATOM 3836 C CA . ALA B 1 140 ? 13.25 25 13.211 1 98.81 140 ALA B CA 1
ATOM 3837 C C . ALA B 1 140 ? 11.914 24.359 12.836 1 98.81 140 ALA B C 1
ATOM 3839 O O . ALA B 1 140 ? 11.875 23.281 12.25 1 98.81 140 ALA B O 1
ATOM 3840 N N . VAL B 1 141 ? 10.82 25.031 13.227 1 98.88 141 VAL B N 1
ATOM 3841 C CA . VAL B 1 141 ? 9.523 24.391 13.047 1 98.88 141 VAL B CA 1
ATOM 3842 C C . VAL B 1 141 ? 8.5 25.422 12.586 1 98.88 141 VAL B C 1
ATOM 3844 O O . VAL B 1 141 ? 8.5 26.562 13.062 1 98.88 141 VAL B O 1
ATOM 3847 N N . ALA B 1 142 ? 7.699 25.062 11.641 1 98.94 142 ALA B N 1
ATOM 3848 C CA . ALA B 1 142 ? 6.578 25.891 11.195 1 98.94 142 ALA B CA 1
ATOM 3849 C C . ALA B 1 142 ? 5.293 25.078 11.109 1 98.94 142 ALA B C 1
ATOM 3851 O O . ALA B 1 142 ? 5.32 23.906 10.703 1 98.94 142 ALA B O 1
ATOM 3852 N N . ALA B 1 143 ? 4.223 25.656 11.469 1 98.81 143 ALA B N 1
ATOM 3853 C CA . ALA B 1 143 ? 2.922 25 11.352 1 98.81 143 A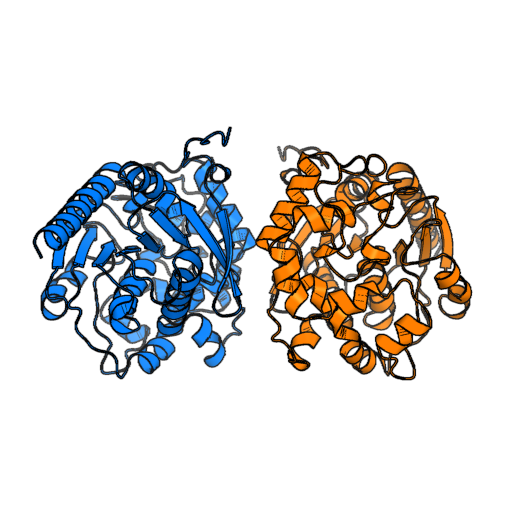LA B CA 1
ATOM 3854 C C . ALA B 1 143 ? 1.903 25.922 10.68 1 98.81 143 ALA B C 1
ATOM 3856 O O . ALA B 1 143 ? 1.877 27.125 10.945 1 98.81 143 ALA B O 1
ATOM 3857 N N . ILE B 1 144 ? 1.16 25.281 9.812 1 98.75 144 ILE B N 1
ATOM 3858 C CA . ILE B 1 144 ? 0.082 25.969 9.102 1 98.75 144 ILE B CA 1
ATOM 3859 C C . ILE B 1 144 ? -1.267 25.516 9.648 1 98.75 144 ILE B C 1
ATOM 3861 O O . ILE B 1 144 ? -1.546 24.312 9.703 1 98.75 144 ILE B O 1
ATOM 3865 N N . CYS B 1 145 ? -2.105 26.406 10.109 1 98.12 145 CYS B N 1
ATOM 3866 C CA . CYS B 1 145 ? -3.461 26.234 10.617 1 98.12 145 CYS B CA 1
ATOM 3867 C C . CYS B 1 145 ? -3.441 25.672 12.039 1 98.12 145 CYS B C 1
ATOM 3869 O O . CYS B 1 145 ? -4.273 26.047 12.867 1 98.12 145 CYS B O 1
ATOM 3871 N N . THR B 1 146 ? -2.449 24.859 12.398 1 98.19 146 THR B N 1
ATOM 3872 C CA . THR B 1 146 ? -2.498 24.109 13.648 1 98.19 146 THR B CA 1
ATOM 3873 C C . THR B 1 146 ? -1.609 24.766 14.703 1 98.19 146 THR B C 1
ATOM 3875 O O . THR B 1 146 ? -0.388 24.594 14.688 1 98.19 146 THR B O 1
ATOM 3878 N N . ALA B 1 147 ? -2.223 25.312 15.664 1 97.88 147 ALA B N 1
ATOM 3879 C CA . ALA B 1 147 ? -1.498 25.953 16.766 1 97.88 147 ALA B CA 1
ATOM 3880 C C . ALA B 1 147 ? -0.93 24.922 17.734 1 97.88 147 ALA B C 1
ATOM 3882 O O . ALA B 1 147 ? -1.48 23.828 17.875 1 97.88 147 ALA B O 1
ATOM 3883 N N . PHE B 1 148 ? 0.132 25.25 18.391 1 97.94 148 PHE B N 1
ATOM 3884 C CA . PHE B 1 148 ? 0.701 24.406 19.422 1 97.94 148 PHE B CA 1
ATOM 3885 C C . PHE B 1 148 ? -0.213 24.344 20.641 1 97.94 148 PHE B C 1
ATOM 3887 O O . PHE B 1 148 ? -0.626 25.391 21.156 1 97.94 148 PHE B O 1
ATOM 3894 N N . SER B 1 149 ? -0.553 23.25 21.016 1 94.25 149 SER B N 1
ATOM 3895 C CA . SER B 1 149 ? -1.193 22.984 22.297 1 94.25 149 SER B CA 1
ATOM 3896 C C . SER B 1 149 ? -0.315 22.094 23.188 1 94.25 149 SER B C 1
ATOM 3898 O O . SER B 1 149 ? -0.005 20.969 22.828 1 94.25 149 SER B O 1
ATOM 3900 N N . PRO B 1 150 ? 0.086 22.578 24.328 1 95.88 150 PRO B N 1
ATOM 3901 C CA . PRO B 1 150 ? 0.929 21.75 25.188 1 95.88 150 PRO B CA 1
ATOM 3902 C C . PRO B 1 150 ? 0.239 20.453 25.609 1 95.88 150 PRO B C 1
ATOM 3904 O O . PRO B 1 150 ? -0.993 20.375 25.625 1 95.88 150 PRO B O 1
ATOM 3907 N N . PRO B 1 151 ? 1.066 19.438 25.922 1 96.06 151 PRO B N 1
ATOM 3908 C CA . PRO B 1 151 ? 0.466 18.203 26.453 1 96.06 151 PRO B CA 1
ATOM 3909 C C . PRO B 1 151 ? -0.464 18.484 27.641 1 96.06 151 PRO B C 1
ATOM 3911 O O . PRO B 1 151 ? -0.14 19.281 28.516 1 96.06 151 PRO B O 1
ATOM 3914 N N . ASN B 1 152 ? -1.6 17.812 27.594 1 93.38 152 ASN B N 1
ATOM 3915 C CA . ASN B 1 152 ? -2.58 18 28.656 1 93.38 152 ASN B CA 1
ATOM 3916 C C . ASN B 1 152 ? -2.111 17.375 29.969 1 93.38 152 ASN B C 1
ATOM 3918 O O . ASN B 1 152 ? -1.495 16.297 29.953 1 93.38 152 ASN B O 1
ATOM 3922 N N . THR B 1 153 ? -2.439 18 31.047 1 94.31 153 THR B N 1
ATOM 3923 C CA . THR B 1 153 ? -2.098 17.453 32.344 1 94.31 153 THR B CA 1
ATOM 3924 C C . THR B 1 153 ? -3.164 16.469 32.812 1 94.31 153 THR B C 1
ATOM 3926 O O . THR B 1 153 ? -2.91 15.648 33.719 1 94.31 153 THR B O 1
ATOM 3929 N N . GLN B 1 154 ? -4.332 16.625 32.281 1 96 154 GLN B N 1
ATOM 3930 C CA . GLN B 1 154 ? -5.43 15.68 32.5 1 96 154 GLN B CA 1
ATOM 3931 C C . GLN B 1 154 ? -6.012 15.195 31.172 1 96 154 GLN B C 1
ATOM 3933 O O . GLN B 1 154 ? -6 15.922 30.188 1 96 154 GLN B O 1
ATOM 3938 N N . TYR B 1 155 ? -6.488 13.992 31.312 1 97 155 TYR B N 1
ATOM 3939 C CA . TYR B 1 155 ? -7.094 13.445 30.109 1 97 155 TYR B CA 1
ATOM 3940 C C . TYR B 1 155 ? -8.398 14.156 29.781 1 97 155 TYR B C 1
ATOM 3942 O O . TYR B 1 155 ? -9.258 14.32 30.656 1 97 155 TYR B O 1
ATOM 3950 N N . ILE B 1 156 ? -8.586 14.648 28.594 1 96.25 156 ILE B N 1
ATOM 3951 C CA . ILE B 1 156 ? -9.82 15.25 28.094 1 96.25 156 ILE B CA 1
ATOM 3952 C C . ILE B 1 156 ? -10.414 14.367 27 1 96.25 156 ILE B C 1
ATOM 3954 O O . ILE B 1 156 ? -9.859 14.258 25.906 1 96.25 156 ILE B O 1
ATOM 3958 N N . ALA B 1 157 ? -11.523 13.836 27.281 1 96.62 157 ALA B N 1
ATOM 3959 C CA . ALA B 1 157 ? -12.203 12.992 26.297 1 96.62 157 ALA B CA 1
ATOM 3960 C C . ALA B 1 157 ? -12.719 13.82 25.125 1 96.62 157 ALA B C 1
ATOM 3962 O O . ALA B 1 157 ? -12.938 15.031 25.25 1 96.62 157 ALA B O 1
ATOM 3963 N N . LEU B 1 158 ? -12.906 13.172 23.984 1 96.06 158 LEU B N 1
ATOM 3964 C CA . LEU B 1 158 ? -13.328 13.852 22.766 1 96.06 158 LEU B CA 1
ATOM 3965 C C . LEU B 1 158 ? -14.664 14.562 22.984 1 96.06 158 LEU B C 1
ATOM 3967 O O . LEU B 1 158 ? -14.844 15.695 22.531 1 96.06 158 LEU B O 1
ATOM 3971 N N . GLU B 1 159 ? -15.539 13.938 23.719 1 95.25 159 GLU B N 1
ATOM 3972 C CA . GLU B 1 159 ? -16.844 14.531 23.969 1 95.25 159 GLU B CA 1
ATOM 3973 C C . GLU B 1 159 ? -16.719 15.836 24.75 1 95.25 159 GLU B C 1
ATOM 3975 O O . GLU B 1 159 ? -17.453 16.797 24.5 1 95.25 159 GLU B O 1
ATOM 3980 N N . GLN B 1 160 ? -15.828 15.852 25.656 1 96.25 160 GLN B N 1
ATOM 3981 C CA . GLN B 1 160 ? -15.578 17.062 26.438 1 96.25 160 GLN B CA 1
ATOM 3982 C C . GLN B 1 160 ? -14.906 18.125 25.578 1 96.25 160 GLN B C 1
ATOM 3984 O O . GLN B 1 160 ? -15.219 19.312 25.703 1 96.25 160 GLN B O 1
ATOM 3989 N N . LEU B 1 161 ? -13.969 17.719 24.75 1 94.25 161 LEU B N 1
ATOM 3990 C CA . LEU B 1 161 ? -13.305 18.656 23.844 1 94.25 161 LEU B CA 1
ATOM 3991 C C . LEU B 1 161 ? -14.312 19.344 22.938 1 94.25 161 LEU B C 1
ATOM 3993 O O . LEU B 1 161 ? -14.219 20.562 22.719 1 94.25 161 LEU B O 1
ATOM 3997 N N . VAL B 1 162 ? -15.289 18.594 22.422 1 94.12 162 VAL B N 1
ATOM 3998 C CA . VAL B 1 162 ? -16.281 19.109 21.484 1 94.12 162 VAL B CA 1
ATOM 3999 C C . VAL B 1 162 ? -17.188 20.109 22.188 1 94.12 162 VAL B C 1
ATOM 4001 O O . VAL B 1 162 ? -17.656 21.062 21.562 1 94.12 162 VAL B O 1
ATOM 4004 N N . LYS B 1 163 ? -17.391 19.953 23.484 1 94.69 163 LYS B N 1
ATOM 4005 C CA . LYS B 1 163 ? -18.172 20.922 24.234 1 94.69 163 LYS B CA 1
ATOM 4006 C C . LYS B 1 163 ? -17.453 22.281 24.297 1 94.69 163 LYS B C 1
ATOM 4008 O O . LYS B 1 163 ? -18.094 23.328 24.234 1 94.69 163 LYS B O 1
ATOM 4013 N N . THR B 1 164 ? -16.172 22.219 24.422 1 91.88 164 THR B N 1
ATOM 4014 C CA . THR B 1 164 ? -15.359 23.438 24.469 1 91.88 164 THR B CA 1
ATOM 4015 C C . THR B 1 164 ? -15.172 24.016 23.078 1 91.88 164 THR B C 1
ATOM 4017 O O . THR B 1 164 ? -15.188 25.234 22.906 1 91.88 164 THR B O 1
ATOM 4020 N N . TRP B 1 165 ? -14.984 23.125 22.125 1 92.94 165 TRP B N 1
ATOM 4021 C CA . TRP B 1 165 ? -14.766 23.484 20.719 1 92.94 165 TRP B CA 1
ATOM 4022 C C . TRP B 1 165 ? -15.75 22.75 19.812 1 92.94 165 TRP B C 1
ATOM 4024 O O . TRP B 1 165 ? -15.406 21.75 19.188 1 92.94 165 TRP B O 1
ATOM 4034 N N . PRO B 1 166 ? -16.922 23.359 19.641 1 91.75 166 PRO B N 1
ATOM 4035 C CA . PRO B 1 166 ? -18 22.656 18.938 1 91.75 166 PRO B CA 1
ATOM 4036 C C . PRO B 1 166 ? -17.641 22.359 17.484 1 91.75 166 PRO B C 1
ATOM 4038 O O . PRO B 1 166 ? -18.188 21.422 16.891 1 91.75 166 PRO B O 1
ATOM 4041 N N . GLN B 1 167 ? -16.703 23.094 16.891 1 89.81 167 GLN B N 1
ATOM 4042 C CA . GLN B 1 167 ? -16.328 22.844 15.492 1 89.81 167 GLN B CA 1
ATOM 4043 C C . GLN B 1 167 ? -15.625 21.5 15.328 1 89.81 167 GLN B C 1
ATOM 4045 O O . GLN B 1 167 ? -15.438 21.031 14.211 1 89.81 167 GLN B O 1
ATOM 4050 N N . PHE B 1 168 ? -15.273 20.844 16.438 1 93.75 168 PHE B N 1
ATOM 4051 C CA . PHE B 1 168 ? -14.609 19.547 16.359 1 93.75 168 PHE B CA 1
ATOM 4052 C C . PHE B 1 168 ? -15.625 18.406 16.406 1 93.75 168 PHE B C 1
ATOM 4054 O O . PHE B 1 168 ? -15.25 17.234 16.516 1 93.75 168 PHE B O 1
ATOM 4061 N N . GLN B 1 169 ? -16.875 18.719 16.234 1 92.62 169 GLN B N 1
ATOM 4062 C CA . GLN B 1 169 ? -17.938 17.719 16.297 1 92.62 169 GLN B CA 1
ATOM 4063 C C . GLN B 1 169 ? -17.703 16.625 15.25 1 92.62 169 GLN B C 1
ATOM 4065 O O . GLN B 1 169 ? -18.031 15.461 15.477 1 92.62 169 GLN B O 1
ATOM 4070 N N . TYR B 1 170 ? -17.172 17 14.094 1 93.69 170 TYR B N 1
ATOM 4071 C CA . TYR B 1 170 ? -16.938 16.031 13.023 1 93.69 170 TYR B CA 1
ATOM 4072 C C . TYR B 1 170 ? -16 14.922 13.492 1 93.69 170 TYR B C 1
ATOM 4074 O O . TYR B 1 170 ? -16.016 13.812 12.938 1 93.69 170 TYR B O 1
ATOM 4082 N N . GLN B 1 171 ? -15.195 15.164 14.516 1 95.75 171 GLN B N 1
ATOM 4083 C CA . GLN B 1 171 ? -14.227 14.18 14.977 1 95.75 171 GLN B CA 1
ATOM 4084 C C . GLN B 1 171 ? -14.922 13 15.648 1 95.75 171 GLN B C 1
ATOM 4086 O O . GLN B 1 171 ? -14.391 11.883 15.664 1 95.75 171 GLN B O 1
ATOM 4091 N N . ILE B 1 172 ? -16.062 13.234 16.188 1 94.75 172 ILE B N 1
ATOM 4092 C CA . ILE B 1 172 ? -16.844 12.133 16.766 1 94.75 172 ILE B CA 1
ATOM 4093 C C . ILE B 1 172 ? -17.219 11.141 15.656 1 94.75 172 ILE B C 1
ATOM 4095 O O . ILE B 1 172 ? -17.094 9.93 15.836 1 94.75 172 ILE B O 1
ATOM 4099 N N . TRP B 1 173 ? -17.594 11.695 14.492 1 95.12 173 TRP B N 1
ATOM 4100 C CA . TRP B 1 173 ? -17.891 10.891 13.312 1 95.12 173 TRP B CA 1
ATOM 4101 C C . TRP B 1 173 ? -16.656 10.117 12.867 1 95.12 173 TRP B C 1
ATOM 4103 O O . TRP B 1 173 ? -16.734 8.93 12.562 1 95.12 173 TRP B O 1
ATOM 4113 N N . PHE B 1 174 ? -15.508 10.711 12.906 1 96.69 174 PHE B N 1
ATOM 4114 C CA . PHE B 1 174 ? -14.266 10.156 12.383 1 96.69 174 PHE B CA 1
ATOM 4115 C C . PHE B 1 174 ? -13.727 9.07 13.297 1 96.69 174 PHE B C 1
ATOM 4117 O O . PHE B 1 174 ? -12.961 8.203 12.859 1 96.69 174 PHE B O 1
ATOM 4124 N N . THR B 1 175 ? -14.133 9.047 14.578 1 96.69 175 THR B N 1
ATOM 4125 C CA . THR B 1 175 ? -13.602 8.062 15.516 1 96.69 175 THR B CA 1
ATOM 4126 C C . THR B 1 175 ? -14.461 6.801 15.516 1 96.69 175 THR B C 1
ATOM 4128 O 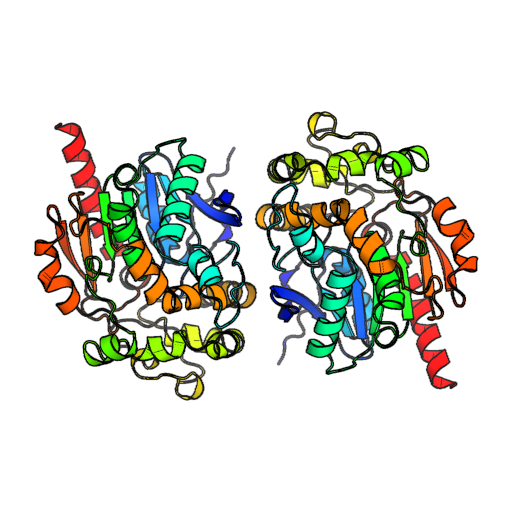O . THR B 1 175 ? -14.07 5.777 16.078 1 96.69 175 THR B O 1
ATOM 4131 N N . ASP B 1 176 ? -15.641 6.898 14.867 1 95.62 176 ASP B N 1
ATOM 4132 C CA . ASP B 1 176 ? -16.5 5.727 14.742 1 95.62 176 ASP B CA 1
ATOM 4133 C C . ASP B 1 176 ? -15.922 4.723 13.75 1 95.62 176 ASP B C 1
ATOM 4135 O O . ASP B 1 176 ? -15.633 5.07 12.602 1 95.62 176 ASP B O 1
ATOM 4139 N N . PRO B 1 177 ? -15.781 3.416 14.18 1 94.31 177 PRO B N 1
ATOM 4140 C CA . PRO B 1 177 ? -15.195 2.412 13.289 1 94.31 177 PRO B CA 1
ATOM 4141 C C . PRO B 1 177 ? -15.984 2.24 11.992 1 94.31 177 PRO B C 1
ATOM 4143 O O . PRO B 1 177 ? -15.406 1.885 10.961 1 94.31 177 PRO B O 1
ATOM 4146 N N . ALA B 1 178 ? -17.234 2.514 11.969 1 93.62 178 ALA B N 1
ATOM 4147 C CA . ALA B 1 178 ? -18.078 2.35 10.781 1 93.62 178 ALA B CA 1
ATOM 4148 C C . ALA B 1 178 ? -17.734 3.387 9.719 1 93.62 178 ALA B C 1
ATOM 4150 O O . ALA B 1 178 ? -18.094 3.221 8.547 1 93.62 178 ALA B O 1
ATOM 4151 N N . THR B 1 179 ? -17.078 4.445 10.148 1 95.81 179 THR B N 1
ATOM 4152 C CA . THR B 1 179 ? -16.781 5.547 9.242 1 95.81 179 THR B CA 1
ATOM 4153 C C . THR B 1 179 ? -15.773 5.113 8.18 1 95.81 179 THR B C 1
ATOM 4155 O O . THR B 1 179 ? -15.781 5.637 7.062 1 95.81 179 THR B O 1
ATOM 4158 N N . ASP B 1 180 ? -14.883 4.121 8.5 1 94.88 180 ASP B N 1
ATOM 4159 C CA . ASP B 1 180 ? -13.914 3.627 7.531 1 94.88 180 ASP B CA 1
ATOM 4160 C C . ASP B 1 180 ? -14.594 3.211 6.23 1 94.88 180 ASP B C 1
ATOM 4162 O O . ASP B 1 180 ? -14.344 3.797 5.176 1 94.88 180 ASP B O 1
ATOM 4166 N N . GLU B 1 181 ? -15.492 2.303 6.348 1 92.06 181 GLU B N 1
ATOM 4167 C CA . GLU B 1 181 ? -16.203 1.771 5.184 1 92.06 181 GLU B CA 1
ATOM 4168 C C . GLU B 1 181 ? -17.078 2.836 4.531 1 92.06 181 GLU B C 1
ATOM 4170 O O . GLU B 1 181 ? -17.219 2.865 3.307 1 92.06 181 GLU B O 1
ATOM 4175 N N . GLU B 1 182 ? -17.672 3.629 5.367 1 94.12 182 GLU B N 1
ATOM 4176 C CA . GLU B 1 182 ? -18.531 4.703 4.863 1 94.12 182 GLU B CA 1
ATOM 4177 C C . GLU B 1 182 ? -17.766 5.617 3.914 1 94.12 182 GLU B C 1
ATOM 4179 O O . GLU B 1 182 ? -18.234 5.91 2.811 1 94.12 182 GLU B O 1
ATOM 4184 N N . LEU B 1 183 ? -16.625 6.039 4.312 1 96.25 183 LEU B N 1
ATOM 4185 C CA . LEU B 1 183 ? -15.82 6.938 3.49 1 96.25 183 LEU B CA 1
ATOM 4186 C C . LEU B 1 183 ? -15.188 6.191 2.322 1 96.25 183 LEU B C 1
ATOM 4188 O O . LEU B 1 183 ? -15.117 6.711 1.207 1 96.25 183 LEU B O 1
ATOM 4192 N N . ASP B 1 184 ? -14.711 4.98 2.559 1 95.5 184 ASP B N 1
ATOM 4193 C CA . ASP B 1 184 ? -14.094 4.176 1.509 1 95.5 184 ASP B CA 1
ATOM 4194 C C . ASP B 1 184 ? -15.055 3.973 0.341 1 95.5 184 ASP B C 1
ATOM 4196 O O . ASP B 1 184 ? -14.633 3.881 -0.812 1 95.5 184 ASP B O 1
ATOM 4200 N N . ASN B 1 185 ? -16.328 3.918 0.621 1 92.94 185 ASN B N 1
ATOM 4201 C CA . ASN B 1 185 ? -17.328 3.674 -0.408 1 92.94 185 ASN B CA 1
ATOM 4202 C C . ASN B 1 185 ? -17.797 4.977 -1.049 1 92.94 185 ASN B C 1
ATOM 4204 O O . ASN B 1 185 ? -18.594 4.957 -1.988 1 92.94 185 ASN B O 1
ATOM 4208 N N . ASN B 1 186 ? -17.328 6.121 -0.517 1 95.5 186 ASN B N 1
ATOM 4209 C CA . ASN B 1 186 ? -17.766 7.434 -0.979 1 95.5 186 ASN B CA 1
ATOM 4210 C C . ASN B 1 186 ? -16.609 8.422 -1.035 1 95.5 186 ASN B C 1
ATOM 4212 O O . ASN B 1 186 ? -16.734 9.555 -0.554 1 95.5 186 ASN B O 1
ATOM 4216 N N . VAL B 1 187 ? -15.531 8.023 -1.636 1 96.31 187 VAL B N 1
ATOM 4217 C CA . VAL B 1 187 ? -14.273 8.766 -1.611 1 96.31 187 VAL B CA 1
ATOM 4218 C C . VAL B 1 187 ? -14.477 10.141 -2.246 1 96.31 187 VAL B C 1
ATOM 4220 O O . VAL B 1 187 ? -14.172 11.164 -1.629 1 96.31 187 VAL B O 1
ATOM 4223 N N . SER B 1 188 ? -15.016 10.188 -3.471 1 96.31 188 SER B N 1
ATOM 4224 C CA . SER B 1 188 ? -15.188 11.438 -4.203 1 96.31 188 SER B CA 1
ATOM 4225 C C . SER B 1 188 ? -16.109 12.398 -3.453 1 96.31 188 SER B C 1
ATOM 4227 O O . SER B 1 188 ? -15.805 13.586 -3.32 1 96.31 188 SER B O 1
ATOM 4229 N N . THR B 1 189 ? -17.172 11.883 -2.953 1 95.06 189 THR B N 1
ATOM 4230 C CA . THR B 1 189 ? -18.141 12.711 -2.234 1 95.06 189 THR B CA 1
ATOM 4231 C C . THR B 1 189 ? -17.5 13.328 -0.996 1 95.06 189 THR B C 1
ATOM 4233 O O . THR B 1 189 ? -17.641 14.531 -0.747 1 95.06 189 THR B O 1
ATOM 4236 N N . PHE B 1 190 ? -16.828 12.523 -0.26 1 96.19 190 PHE B N 1
ATOM 4237 C CA . PHE B 1 190 ? -16.188 13.023 0.952 1 96.19 190 PHE B CA 1
ATOM 4238 C C . PHE B 1 190 ? -15.164 14.102 0.619 1 96.19 190 PHE B C 1
ATOM 4240 O O . PHE B 1 190 ? -15.188 15.188 1.199 1 96.19 190 PHE B O 1
ATOM 4247 N N . LEU B 1 191 ? -14.281 13.797 -0.359 1 96.38 191 LEU B N 1
ATOM 4248 C CA . LEU B 1 191 ? -13.188 14.711 -0.674 1 96.38 191 LEU B CA 1
ATOM 4249 C C . LEU B 1 191 ? -13.719 16.016 -1.27 1 96.38 191 LEU B C 1
ATOM 4251 O O . LEU B 1 191 ? -13.172 17.094 -1.012 1 96.38 191 LEU B O 1
ATOM 4255 N N . ARG B 1 192 ? -14.773 15.992 -2.045 1 95.19 192 ARG B N 1
ATOM 4256 C CA . ARG B 1 192 ? -15.383 17.203 -2.598 1 95.19 192 ARG B CA 1
ATOM 4257 C C . ARG B 1 192 ? -15.922 18.094 -1.488 1 95.19 192 ARG B C 1
ATOM 4259 O O . ARG B 1 192 ? -15.922 19.328 -1.624 1 95.19 192 ARG B O 1
ATOM 4266 N N . ASN B 1 193 ? -16.359 17.469 -0.439 1 94.06 193 ASN B N 1
ATOM 4267 C CA . ASN B 1 193 ? -16.953 18.234 0.648 1 94.06 193 ASN B CA 1
ATOM 4268 C C . ASN B 1 193 ? -15.891 18.812 1.583 1 94.06 193 ASN B C 1
ATOM 4270 O O . ASN B 1 193 ? -16.141 19.797 2.279 1 94.06 193 ASN B O 1
ATOM 4274 N N . ILE B 1 194 ? -14.734 18.188 1.647 1 94.38 194 ILE B N 1
ATOM 4275 C CA . ILE B 1 194 ? -13.742 18.641 2.619 1 94.38 194 ILE B CA 1
ATOM 4276 C C . ILE B 1 194 ? -12.758 19.594 1.946 1 94.38 194 ILE B C 1
ATOM 4278 O O . ILE B 1 194 ? -12.203 20.484 2.596 1 94.38 194 ILE B O 1
ATOM 4282 N N . TYR B 1 195 ? -12.477 19.453 0.664 1 95.81 195 TYR B N 1
ATOM 4283 C CA . TYR B 1 195 ? -11.594 20.344 -0.073 1 95.81 195 TYR B CA 1
ATOM 4284 C C . TYR B 1 195 ? -12.344 21.609 -0.508 1 95.81 195 TYR B C 1
ATOM 4286 O O . TYR B 1 195 ? -12.719 21.734 -1.674 1 95.81 195 TYR B O 1
ATOM 4294 N N . ARG B 1 196 ? -12.453 22.516 0.437 1 95 196 ARG B N 1
ATOM 4295 C CA . ARG B 1 196 ? -13.172 23.766 0.222 1 95 196 ARG B CA 1
ATOM 4296 C C . ARG B 1 196 ? -12.328 24.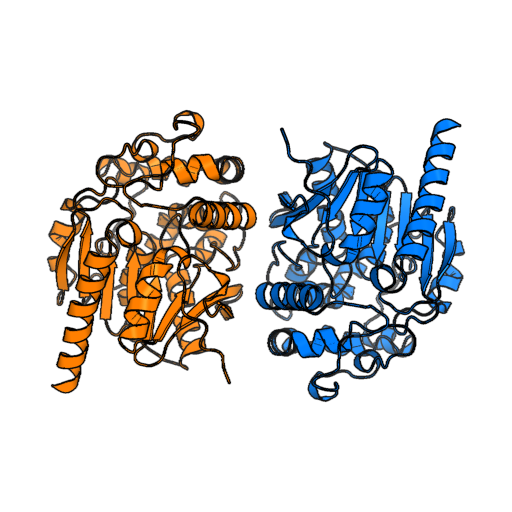969 0.638 1 95 196 ARG B C 1
ATOM 4298 O O . ARG B 1 196 ? -11.414 24.828 1.462 1 95 196 ARG B O 1
ATOM 4305 N N . GLY B 1 197 ? -12.602 26.109 0.001 1 95.25 197 GLY B N 1
ATOM 4306 C CA . GLY B 1 197 ? -11.875 27.328 0.307 1 95.25 197 GLY B CA 1
ATOM 4307 C C . GLY B 1 197 ? -12.727 28.375 0.988 1 95.25 197 GLY B C 1
ATOM 4308 O O . GLY B 1 197 ? -13.859 28.094 1.393 1 95.25 197 GLY B O 1
ATOM 4309 N N . VAL B 1 198 ? -12.094 29.516 1.125 1 93.88 198 VAL B N 1
ATOM 4310 C CA . VAL B 1 198 ? -12.719 30.625 1.825 1 93.88 198 VAL B CA 1
ATOM 4311 C C . VAL B 1 198 ? -14.07 30.938 1.187 1 93.88 198 VAL B C 1
ATOM 4313 O O . VAL B 1 198 ? -14.172 31.062 -0.036 1 93.88 198 VAL B O 1
ATOM 4316 N N . GLY B 1 199 ? -15.07 31.016 2.047 1 91.31 199 GLY B N 1
ATOM 4317 C CA . GLY B 1 199 ? -16.391 31.438 1.584 1 91.31 199 GLY B CA 1
ATOM 4318 C C . GLY B 1 199 ? -17.219 30.281 1.059 1 91.31 199 GLY B C 1
ATOM 4319 O O . GLY B 1 199 ? -18.422 30.453 0.784 1 91.31 199 GLY B O 1
ATOM 4320 N N . GLU B 1 200 ? -16.609 29.141 0.907 1 91.12 200 GLU B N 1
ATOM 4321 C CA . GLU B 1 200 ? -17.359 27.984 0.447 1 91.12 200 GLU B CA 1
ATOM 4322 C C . GLU B 1 200 ? -17.953 27.219 1.622 1 91.12 200 GLU B C 1
ATOM 4324 O O . GLU B 1 200 ? -17.406 27.25 2.729 1 91.12 200 GLU B O 1
ATOM 4329 N N . ASP B 1 201 ? -19.047 26.625 1.377 1 78.88 201 ASP B N 1
ATOM 4330 C CA . ASP B 1 201 ? -19.719 25.859 2.418 1 78.88 201 ASP B CA 1
ATOM 4331 C C . ASP B 1 201 ? -18.875 24.656 2.846 1 78.88 201 ASP B C 1
ATOM 4333 O O . ASP B 1 201 ? -18.359 23.922 2.002 1 78.88 201 ASP B O 1
ATOM 4337 N N . THR B 1 202 ? -18.734 24.609 4.082 1 77.94 202 THR B N 1
ATOM 4338 C CA . THR B 1 202 ? -18.062 23.453 4.668 1 77.94 202 THR B CA 1
ATOM 4339 C C . THR B 1 202 ? -19.047 22.641 5.523 1 77.94 202 THR B C 1
ATOM 4341 O O . THR B 1 202 ? -19.031 22.734 6.75 1 77.94 202 THR B O 1
ATOM 4344 N N . ALA B 1 203 ? -19.812 21.891 4.934 1 74.25 203 ALA B N 1
ATOM 4345 C CA . ALA B 1 203 ? -20.875 21.125 5.582 1 74.25 203 ALA B CA 1
ATOM 4346 C C . ALA B 1 203 ? -20.297 20.094 6.543 1 74.25 203 ALA B C 1
ATOM 4348 O O . ALA B 1 203 ? -20.938 19.75 7.547 1 74.25 203 ALA B O 1
ATOM 4349 N N . LEU B 1 204 ? -19.156 19.641 6.266 1 73.75 204 LEU B N 1
ATOM 4350 C CA . LEU B 1 204 ? -18.562 18.562 7.047 1 73.75 204 LEU B CA 1
ATOM 4351 C C . LEU B 1 204 ? -18.406 18.969 8.508 1 73.75 204 LEU B C 1
ATOM 4353 O O . LEU B 1 204 ? -18.672 18.172 9.414 1 73.75 204 LEU B O 1
ATOM 4357 N N . VAL B 1 205 ? -18.031 20.203 8.727 1 72.88 205 VAL B N 1
ATOM 4358 C CA . VAL B 1 205 ? -17.781 20.672 10.086 1 72.88 205 VAL B CA 1
ATOM 4359 C C . VAL B 1 205 ? -19.094 20.719 10.867 1 72.88 205 VAL B C 1
ATOM 4361 O O . VAL B 1 205 ? -19.078 20.656 12.102 1 72.88 205 VAL B O 1
ATOM 4364 N N . HIS B 1 206 ? -20.047 20.703 10.133 1 74.75 206 HIS B N 1
ATOM 4365 C CA . HIS B 1 206 ? -21.344 20.844 10.781 1 74.75 206 HIS B CA 1
ATOM 4366 C C . HIS B 1 206 ? -22.094 19.5 10.82 1 74.75 206 HIS B C 1
ATOM 4368 O O . HIS B 1 206 ? -22.922 19.281 11.703 1 74.75 206 HIS B O 1
ATOM 4374 N N . GLN B 1 207 ? -21.719 18.719 9.789 1 73.75 207 GLN B N 1
ATOM 4375 C CA . GLN B 1 207 ? -22.438 17.453 9.641 1 73.75 207 GLN B CA 1
ATOM 4376 C C . GLN B 1 207 ? -21.562 16.266 10.07 1 73.75 207 GLN B C 1
ATOM 4378 O O . GLN B 1 207 ? -20.344 16.297 9.898 1 73.75 207 GLN B O 1
ATOM 4383 N N . CYS B 1 208 ? -22.156 15.352 10.758 1 74.62 208 CYS B N 1
ATOM 4384 C CA . CYS B 1 208 ? -21.422 14.227 11.312 1 74.62 208 CYS B CA 1
ATOM 4385 C C . CYS B 1 208 ? -21.812 12.922 10.625 1 74.62 208 CYS B C 1
ATOM 4387 O O . CYS B 1 208 ? -21.938 11.891 11.281 1 74.62 208 CYS B O 1
ATOM 4389 N N . SER B 1 209 ? -22.125 13.055 9.305 1 82.88 209 SER B N 1
ATOM 4390 C CA . SER B 1 209 ? -22.438 11.852 8.531 1 82.88 209 SER B CA 1
ATOM 4391 C C . SER B 1 209 ? -22.359 12.125 7.035 1 82.88 209 SER B C 1
ATOM 4393 O O . SER B 1 209 ? -22.625 13.242 6.59 1 82.88 209 SER B O 1
ATOM 4395 N N . LEU B 1 210 ? -22.109 11.086 6.344 1 85.12 210 LEU B N 1
ATOM 4396 C CA . LEU B 1 210 ? -22.016 11.188 4.891 1 85.12 210 LEU B CA 1
ATOM 4397 C C . LEU B 1 210 ? -23.391 11.492 4.285 1 85.12 210 LEU B C 1
ATOM 4399 O O . LEU B 1 210 ? -23.484 12.195 3.275 1 85.12 210 LEU B O 1
ATOM 4403 N N . ASN B 1 211 ? -24.375 10.922 4.898 1 84.69 211 ASN B N 1
ATOM 4404 C CA . ASN B 1 211 ? -25.734 11.055 4.367 1 84.69 211 ASN B CA 1
ATOM 4405 C C . ASN B 1 211 ? -26.203 12.508 4.387 1 84.69 211 ASN B C 1
ATOM 4407 O O . ASN B 1 211 ? -27.109 12.875 3.633 1 84.69 211 ASN B O 1
ATOM 4411 N N . GLU B 1 212 ? -25.594 13.312 5.172 1 85 212 GLU B N 1
ATOM 4412 C CA . GLU B 1 212 ? -26 14.703 5.336 1 85 212 GLU B CA 1
ATOM 4413 C C . GLU B 1 212 ? -25.156 15.633 4.465 1 85 212 GLU B C 1
ATOM 4415 O O . GLU B 1 212 ? -25.438 16.828 4.379 1 85 212 GLU B O 1
ATOM 4420 N N . LEU B 1 213 ? -24.188 15.047 3.76 1 88.62 213 LEU B N 1
ATOM 4421 C CA . LEU B 1 213 ? -23.312 15.867 2.92 1 88.62 213 LEU B CA 1
ATOM 4422 C C . LEU B 1 213 ? -23.906 16.016 1.518 1 88.62 213 LEU B C 1
ATOM 4424 O O . LEU B 1 213 ? -24.469 15.07 0.977 1 88.62 213 LEU B O 1
ATOM 4428 N N . PRO B 1 214 ? -23.828 17.234 1.005 1 88.06 214 PRO B N 1
ATOM 4429 C CA . PRO B 1 214 ? -24.25 17.391 -0.394 1 88.06 214 PRO B CA 1
ATOM 4430 C C . PRO B 1 214 ? -23.516 16.422 -1.326 1 88.06 214 PRO B C 1
ATOM 4432 O O . PRO B 1 214 ? -22.312 16.203 -1.173 1 88.06 214 PRO B O 1
ATOM 4435 N N . ARG B 1 215 ? -24.281 15.922 -2.23 1 88.44 215 ARG B N 1
ATOM 4436 C CA . ARG B 1 215 ? -23.719 15.008 -3.223 1 88.44 215 ARG B CA 1
ATOM 4437 C C . ARG B 1 215 ? -23.375 15.75 -4.508 1 88.44 215 ARG B C 1
ATOM 4439 O O . ARG B 1 215 ? -23.938 16.812 -4.793 1 88.44 215 ARG B O 1
ATOM 4446 N N . ASN B 1 216 ? -22.359 15.477 -5.254 1 86.31 216 ASN B N 1
ATOM 4447 C CA . ASN B 1 216 ? -21.984 15.945 -6.578 1 86.31 216 ASN B CA 1
ATOM 4448 C C . ASN B 1 216 ? -21.562 17.422 -6.547 1 86.31 216 ASN B C 1
ATOM 4450 O O . ASN B 1 216 ? -21.953 18.188 -7.422 1 86.31 216 ASN B O 1
ATOM 4454 N N . LEU B 1 217 ? -21.016 17.859 -5.445 1 92.25 217 LEU B N 1
ATOM 4455 C CA . LEU B 1 217 ? -20.469 19.219 -5.387 1 92.25 217 LEU B CA 1
ATOM 4456 C C . LEU B 1 217 ? -19.391 19.406 -6.449 1 92.25 217 LEU B C 1
ATOM 4458 O O . LEU B 1 217 ? -18.578 18.5 -6.688 1 92.25 217 LEU B O 1
ATOM 4462 N N . PRO B 1 218 ? -19.5 20.562 -7.082 1 93.75 218 PRO B N 1
ATOM 4463 C CA . PRO B 1 218 ? -18.375 20.844 -7.973 1 93.75 218 PRO B CA 1
ATOM 4464 C C . PRO B 1 218 ? -17.062 21.047 -7.215 1 93.75 218 PRO B C 1
ATOM 4466 O O . PRO B 1 218 ? -17.078 21.328 -6.016 1 93.75 218 PRO B O 1
ATOM 4469 N N . LEU B 1 219 ? -15.984 20.844 -7.883 1 95.75 219 LEU B N 1
ATOM 4470 C CA . LEU B 1 219 ? -14.688 21.141 -7.277 1 95.75 219 LEU B CA 1
ATOM 4471 C C . LEU B 1 219 ? -14.594 22.609 -6.875 1 95.75 219 LEU B C 1
ATOM 4473 O O . LEU B 1 219 ? -15.18 23.469 -7.527 1 95.75 219 LEU B O 1
ATOM 4477 N N . SER B 1 220 ? -13.883 22.875 -5.816 1 94.12 220 SER B N 1
ATOM 4478 C CA . SER B 1 220 ? -13.727 24.219 -5.273 1 94.12 220 SER B CA 1
ATOM 4479 C C . SER B 1 220 ? -13.047 25.141 -6.281 1 94.12 220 SER B C 1
ATOM 4481 O O . SER B 1 220 ? -11.945 24.844 -6.75 1 94.12 220 SER B O 1
ATOM 4483 N N . SER B 1 221 ? -13.641 26.219 -6.57 1 92.62 221 SER B N 1
ATOM 4484 C CA . SER B 1 221 ? -13.016 27.219 -7.418 1 92.62 221 S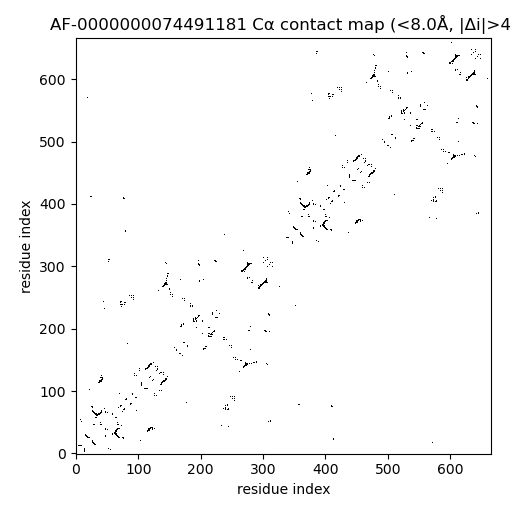ER B CA 1
ATOM 4485 C C . SER B 1 221 ? -11.906 27.969 -6.676 1 92.62 221 SER B C 1
ATOM 4487 O O . SER B 1 221 ? -10.961 28.469 -7.297 1 92.62 221 SER B O 1
ATOM 4489 N N . LYS B 1 222 ? -12.031 28 -5.375 1 94.5 222 LYS B N 1
ATOM 4490 C CA . LYS B 1 222 ? -11.055 28.703 -4.547 1 94.5 222 LYS B CA 1
ATOM 4491 C C . LYS B 1 222 ? -9.742 27.938 -4.469 1 94.5 222 LYS B C 1
ATOM 4493 O O . LYS B 1 222 ? -8.664 28.547 -4.41 1 94.5 222 LYS B O 1
ATOM 4498 N N . LEU B 1 223 ? -9.852 26.609 -4.508 1 95.69 223 LEU B N 1
ATOM 4499 C CA . LEU B 1 223 ? -8.648 25.781 -4.445 1 95.69 223 LEU B CA 1
ATOM 4500 C C . LEU B 1 223 ? -8.07 25.547 -5.836 1 95.69 223 LEU B C 1
ATOM 4502 O O . LEU B 1 223 ? -6.914 25.141 -5.973 1 95.69 223 LEU B O 1
ATOM 4506 N N . ALA B 1 224 ? -8.898 25.812 -6.875 1 91.19 224 ALA B N 1
ATOM 4507 C CA . ALA B 1 224 ? -8.516 25.641 -8.273 1 91.19 224 ALA B CA 1
ATOM 4508 C C . ALA B 1 224 ? -7.934 24.25 -8.523 1 91.19 224 ALA B C 1
ATOM 4510 O O . ALA B 1 224 ? -6.895 24.109 -9.172 1 91.19 224 ALA B O 1
ATOM 4511 N N . LEU B 1 225 ? -8.484 23.312 -7.898 1 92.06 225 LEU B N 1
ATOM 4512 C CA . LEU B 1 225 ? -8.086 21.922 -8.109 1 92.06 225 LEU B CA 1
ATOM 4513 C C . LEU B 1 225 ? -8.562 21.438 -9.477 1 92.06 225 LEU B C 1
ATOM 4515 O O . LEU B 1 225 ? -9.75 21.5 -9.781 1 92.06 225 LEU B O 1
ATOM 4519 N N . SER B 1 226 ? -7.676 21.016 -10.336 1 94.56 226 SER B N 1
ATOM 4520 C CA . SER B 1 226 ? -8.086 20.422 -11.602 1 94.56 226 SER B CA 1
ATOM 4521 C C . SER B 1 226 ? -8.703 19.047 -11.391 1 94.56 226 SER B C 1
ATOM 4523 O O . SER B 1 226 ? -8.523 18.438 -10.336 1 94.56 226 SER B O 1
ATOM 4525 N N . GLU B 1 227 ? -9.398 18.609 -12.398 1 95.44 227 GLU B N 1
ATOM 4526 C CA . GLU B 1 227 ? -9.953 17.266 -12.352 1 95.44 227 GLU B CA 1
ATOM 4527 C C . GLU B 1 227 ? -8.859 16.203 -12.219 1 95.44 227 GLU B C 1
ATOM 4529 O O . GLU B 1 227 ? -9.031 15.211 -11.516 1 95.44 227 GLU B O 1
ATOM 4534 N N . GLN B 1 228 ? -7.781 16.484 -12.859 1 95 228 GLN B N 1
ATOM 4535 C CA . GLN B 1 228 ? -6.66 15.562 -12.812 1 95 228 GLN B CA 1
ATOM 4536 C C . GLN B 1 228 ? -6.074 15.477 -11.398 1 95 228 GLN B C 1
ATOM 4538 O O . GLN B 1 228 ? -5.785 14.391 -10.906 1 95 228 GLN B O 1
ATOM 4543 N N . GLU B 1 229 ? -5.938 16.594 -10.797 1 96.62 229 GLU B N 1
ATOM 4544 C CA . GLU B 1 229 ? -5.445 16.625 -9.43 1 96.62 229 GLU B CA 1
ATOM 4545 C C . GLU B 1 229 ? -6.406 15.922 -8.477 1 96.62 229 GLU B C 1
ATOM 4547 O O . GLU B 1 229 ? -5.984 15.141 -7.625 1 96.62 229 GLU B O 1
ATOM 4552 N N . PHE B 1 230 ? -7.68 16.25 -8.711 1 97.44 230 PHE B N 1
ATOM 4553 C CA . PHE B 1 230 ? -8.695 15.672 -7.832 1 97.44 230 PHE B CA 1
ATOM 4554 C C . PHE B 1 230 ? -8.75 14.156 -7.98 1 97.44 230 PHE B C 1
ATOM 4556 O O . PHE B 1 230 ? -8.867 13.438 -6.988 1 97.44 230 PHE B O 1
ATOM 4563 N N . GLU B 1 231 ? -8.633 13.711 -9.18 1 96.38 231 GLU B N 1
ATOM 4564 C CA . GLU B 1 231 ? -8.664 12.273 -9.445 1 96.38 231 GLU B CA 1
ATOM 4565 C C . GLU B 1 231 ? -7.473 11.562 -8.812 1 96.38 231 GLU B C 1
ATOM 4567 O O . GLU B 1 231 ? -7.59 10.422 -8.359 1 96.38 231 GLU B O 1
ATOM 4572 N N . TYR B 1 232 ? -6.352 12.227 -8.758 1 96.81 232 TYR B N 1
ATOM 4573 C CA . TYR B 1 232 ? -5.184 11.664 -8.086 1 96.81 232 TYR B CA 1
ATOM 4574 C C . TYR B 1 232 ? -5.477 11.398 -6.617 1 96.81 232 TYR B C 1
ATOM 4576 O O . TYR B 1 232 ? -5.172 10.312 -6.109 1 96.81 232 TYR B O 1
ATOM 4584 N N . TYR B 1 233 ? -6.109 12.352 -5.969 1 98.12 233 TYR B N 1
ATOM 4585 C CA . TYR B 1 233 ? -6.484 12.164 -4.574 1 98.12 233 TYR B CA 1
ATOM 4586 C C . TYR B 1 233 ? -7.461 11.008 -4.422 1 98.12 233 TYR B C 1
ATOM 4588 O O . TYR B 1 233 ? -7.289 10.148 -3.551 1 98.12 233 TYR B O 1
ATOM 4596 N N . CYS B 1 234 ? -8.438 11.008 -5.281 1 97.44 234 CYS B N 1
ATOM 4597 C CA . CYS B 1 234 ? -9.461 9.969 -5.199 1 97.44 234 CYS B CA 1
ATOM 4598 C C . CYS B 1 234 ? -8.852 8.578 -5.352 1 97.44 234 CYS B C 1
ATOM 4600 O O . CYS B 1 234 ? -9.164 7.672 -4.582 1 97.44 234 CYS B O 1
ATOM 4602 N N . ARG B 1 235 ? -7.965 8.453 -6.254 1 95.19 235 ARG B N 1
ATOM 4603 C CA . ARG B 1 235 ? -7.344 7.16 -6.508 1 95.19 235 ARG B CA 1
ATOM 4604 C C . ARG B 1 235 ? -6.496 6.719 -5.32 1 95.19 235 ARG B C 1
ATOM 4606 O O . ARG B 1 235 ? -6.504 5.543 -4.949 1 95.19 235 ARG B O 1
ATOM 4613 N N . GLN B 1 236 ? -5.797 7.648 -4.773 1 97 236 GLN B N 1
ATOM 4614 C CA . GLN B 1 236 ? -4.926 7.324 -3.65 1 97 236 GLN B CA 1
ATOM 4615 C C . GLN B 1 236 ? -5.734 6.879 -2.436 1 97 236 GLN B C 1
ATOM 4617 O O . GLN B 1 236 ? -5.395 5.891 -1.785 1 97 236 GLN B O 1
ATOM 4622 N N . PHE B 1 237 ? -6.812 7.516 -2.182 1 97.62 237 PHE B N 1
ATOM 4623 C CA . PHE B 1 237 ? -7.602 7.164 -1.01 1 97.62 237 PHE B CA 1
ATOM 4624 C C . PHE B 1 237 ? -8.438 5.914 -1.274 1 97.62 237 PHE B C 1
ATOM 4626 O O . PHE B 1 237 ? -8.68 5.121 -0.363 1 97.62 237 PHE B O 1
ATOM 4633 N N . ALA B 1 238 ? -8.859 5.766 -2.539 1 94.56 238 ALA B N 1
ATOM 4634 C CA . ALA B 1 238 ? -9.555 4.527 -2.881 1 94.56 238 ALA B CA 1
ATOM 4635 C C . ALA B 1 238 ? -8.664 3.312 -2.645 1 94.56 238 ALA B C 1
ATOM 4637 O O . ALA B 1 238 ? -9.117 2.287 -2.135 1 94.56 238 ALA B O 1
ATOM 4638 N N . ARG B 1 239 ? -7.449 3.439 -2.977 1 93.88 239 ARG B N 1
ATOM 4639 C CA . ARG B 1 239 ? -6.484 2.355 -2.824 1 93.88 239 ARG B CA 1
ATOM 4640 C C . ARG B 1 239 ? -6.113 2.156 -1.357 1 93.88 239 ARG B C 1
ATOM 4642 O O . ARG B 1 239 ? -6.121 1.028 -0.857 1 93.88 239 ARG B O 1
ATOM 4649 N N . ARG B 1 240 ? -5.805 3.199 -0.67 1 94.81 240 ARG B N 1
ATOM 4650 C CA . ARG B 1 240 ? -5.23 3.172 0.671 1 94.81 240 ARG B CA 1
ATOM 4651 C C . ARG B 1 240 ? -6.316 3.002 1.729 1 94.81 240 ARG B C 1
ATOM 4653 O O . ARG B 1 240 ? -6.078 2.404 2.781 1 94.81 240 ARG B O 1
ATOM 4660 N N . SER B 1 241 ? -7.543 3.441 1.478 1 96.62 241 SER B N 1
ATOM 4661 C CA . SER B 1 241 ? -8.594 3.516 2.488 1 96.62 241 SER B CA 1
ATOM 4662 C C . SER B 1 241 ? -8.383 4.699 3.424 1 96.62 241 SER B C 1
ATOM 4664 O O . SER B 1 241 ? -7.273 5.242 3.504 1 96.62 241 SER B O 1
ATOM 4666 N N . PHE B 1 242 ? -9.43 5.082 4.098 1 97.88 242 PHE B N 1
ATOM 4667 C CA . PHE B 1 242 ? -9.359 6.16 5.078 1 97.88 242 PHE B CA 1
ATOM 4668 C C . PHE B 1 242 ? -8.992 5.613 6.453 1 97.88 242 PHE B C 1
ATOM 4670 O O . PHE B 1 242 ? -8.711 6.383 7.375 1 97.88 242 PHE B O 1
ATOM 4677 N N . HIS B 1 243 ? -8.859 4.312 6.645 1 97.56 243 HIS B N 1
ATOM 4678 C CA . HIS B 1 243 ? -8.648 3.668 7.938 1 97.56 243 HIS B CA 1
ATOM 4679 C C . HIS B 1 243 ? -7.422 4.23 8.641 1 97.56 243 HIS B C 1
ATOM 4681 O O . HIS B 1 243 ? -7.492 4.625 9.805 1 97.56 243 HIS B O 1
ATOM 4687 N N . GLY B 1 244 ? -6.332 4.297 7.934 1 97.81 244 GLY B N 1
ATOM 4688 C CA . GLY B 1 244 ? -5.109 4.812 8.531 1 97.81 244 GLY B CA 1
ATOM 4689 C C . GLY B 1 244 ? -5.23 6.254 8.984 1 97.81 244 GLY B C 1
ATOM 4690 O O . GLY B 1 244 ? -4.922 6.578 10.133 1 97.81 244 GLY B O 1
ATOM 4691 N N . GLY B 1 245 ? -5.746 7.09 8.062 1 98.56 245 GLY B N 1
ATOM 4692 C CA . GLY B 1 245 ? -5.922 8.5 8.383 1 98.56 245 GLY B CA 1
ATOM 4693 C C . GLY B 1 245 ? -6.863 8.734 9.547 1 98.56 245 GLY B C 1
ATOM 4694 O O . GLY B 1 245 ? -6.602 9.578 10.406 1 98.56 245 GLY B O 1
ATOM 4695 N N . LEU B 1 246 ? -7.922 7.953 9.625 1 98.38 246 LEU B N 1
ATOM 4696 C CA . LEU B 1 246 ? -8.922 8.141 10.672 1 98.38 246 LEU B CA 1
ATOM 4697 C C . LEU B 1 246 ? -8.375 7.707 12.023 1 98.38 246 LEU B C 1
ATOM 4699 O O . LEU B 1 246 ? -8.828 8.195 13.062 1 98.38 246 LEU B O 1
ATOM 4703 N N . ASN B 1 247 ? -7.414 6.84 12.039 1 98.56 247 ASN B N 1
ATOM 4704 C CA . ASN B 1 247 ? -6.844 6.387 13.297 1 98.56 247 ASN B CA 1
ATOM 4705 C C . ASN B 1 247 ? -6.141 7.523 14.039 1 98.56 247 ASN B C 1
ATOM 4707 O O . ASN B 1 247 ? -6.031 7.5 15.266 1 98.56 247 ASN B O 1
ATOM 4711 N N . TYR B 1 248 ? -5.668 8.531 13.32 1 98.69 248 TYR B N 1
ATOM 4712 C CA . TYR B 1 248 ? -5.074 9.688 13.977 1 98.69 248 TYR B CA 1
ATOM 4713 C C . TYR B 1 248 ? -6.078 10.359 14.906 1 98.69 248 TYR B C 1
ATOM 4715 O O . TYR B 1 248 ? -5.699 10.93 15.93 1 98.69 248 TYR B O 1
ATOM 4723 N N . TYR B 1 249 ? -7.336 10.281 14.547 1 97.88 249 TYR B N 1
ATOM 4724 C CA . TYR B 1 249 ? -8.391 10.867 15.367 1 97.88 249 TYR B CA 1
ATOM 4725 C C . TYR B 1 249 ? -8.742 9.961 16.547 1 97.88 249 TYR B C 1
ATOM 4727 O O . TYR B 1 249 ? -9.414 10.391 17.484 1 97.88 249 TYR B O 1
ATOM 4735 N N . ARG B 1 250 ? -8.266 8.758 16.531 1 98.38 250 ARG B N 1
ATOM 4736 C CA . ARG B 1 250 ? -8.641 7.77 17.531 1 98.38 250 ARG B CA 1
ATOM 4737 C C . ARG B 1 250 ? -7.535 7.605 18.578 1 98.38 250 ARG B C 1
ATOM 4739 O O . ARG B 1 250 ? -7.586 6.691 19.406 1 98.38 250 ARG B O 1
ATOM 4746 N N . THR B 1 251 ? -6.566 8.5 18.562 1 98.12 251 THR B N 1
ATOM 4747 C CA . THR B 1 251 ? -5.359 8.258 19.344 1 98.12 251 THR B CA 1
ATOM 4748 C C . THR B 1 251 ? -5.312 9.18 20.562 1 98.12 251 THR B C 1
ATOM 4750 O O . THR B 1 251 ? -4.254 9.375 21.156 1 98.12 251 THR B O 1
ATOM 4753 N N . ARG B 1 252 ? -6.367 9.82 20.984 1 97.06 252 ARG B N 1
ATOM 4754 C CA . ARG B 1 252 ? -6.336 10.805 22.062 1 97.06 252 ARG B CA 1
ATOM 4755 C C . ARG B 1 252 ? -5.781 10.203 23.344 1 97.06 252 ARG B C 1
ATOM 4757 O O . ARG B 1 252 ? -4.914 10.797 23.984 1 97.06 252 ARG B O 1
ATOM 4764 N N . ARG B 1 253 ? -6.223 9.039 23.734 1 97.25 253 ARG B N 1
ATOM 4765 C CA . ARG B 1 253 ? -5.73 8.398 24.938 1 97.25 253 ARG B CA 1
ATOM 4766 C C . ARG B 1 253 ? -4.266 7.996 24.797 1 97.25 253 ARG B C 1
ATOM 4768 O O . ARG B 1 253 ? -3.467 8.195 25.703 1 97.25 253 ARG B O 1
ATOM 4775 N N . VAL B 1 254 ? -3.969 7.449 23.625 1 98.19 254 VAL B N 1
ATOM 4776 C CA . VAL B 1 254 ? -2.592 7.059 23.344 1 98.19 254 VAL B CA 1
ATOM 4777 C C . VAL B 1 254 ? -1.668 8.258 23.5 1 98.19 254 VAL B C 1
ATOM 4779 O O . VAL B 1 254 ? -0.646 8.18 24.188 1 98.19 254 VAL B O 1
ATOM 4782 N N . ASN B 1 255 ? -2.025 9.383 22.953 1 98.19 255 ASN B N 1
ATOM 4783 C CA . ASN B 1 255 ? -1.197 10.578 22.984 1 98.19 255 ASN B CA 1
ATOM 4784 C C . ASN B 1 255 ? -1.082 11.141 24.391 1 98.19 255 ASN B C 1
ATOM 4786 O O . ASN B 1 255 ? -0.006 11.578 24.812 1 98.19 255 ASN B O 1
ATOM 4790 N N . PHE B 1 256 ? -2.168 11.086 25.078 1 98 256 PHE B N 1
ATOM 4791 C CA . PHE B 1 256 ? -2.139 11.555 26.469 1 98 256 PHE B CA 1
ATOM 4792 C C . PHE B 1 256 ? -1.14 10.742 27.281 1 98 256 PHE B C 1
ATOM 4794 O O . PHE B 1 256 ? -0.313 11.312 28 1 98 256 PHE B O 1
ATOM 4801 N N . ASP B 1 257 ? -1.196 9.484 27.141 1 97.75 257 ASP B N 1
ATOM 4802 C CA . ASP B 1 257 ? -0.327 8.602 27.906 1 97.75 257 ASP B CA 1
ATOM 4803 C C . ASP B 1 257 ? 1.134 8.773 27.5 1 97.75 257 ASP B C 1
ATOM 4805 O O . ASP B 1 257 ? 2.025 8.773 28.344 1 97.75 257 ASP B O 1
ATOM 4809 N N . ASP B 1 258 ? 1.354 8.945 26.266 1 97.88 258 ASP B N 1
ATOM 4810 C CA . ASP B 1 258 ? 2.711 9.039 25.734 1 97.88 258 ASP B CA 1
ATOM 4811 C C . ASP B 1 258 ? 3.338 10.391 26.078 1 97.88 258 ASP B C 1
ATOM 4813 O O . ASP B 1 258 ? 4.562 10.523 26.094 1 97.88 258 ASP B O 1
ATOM 4817 N N . GLU B 1 259 ? 2.541 11.43 26.359 1 97.62 259 GLU B N 1
ATOM 4818 C CA . GLU B 1 259 ? 3.068 12.781 26.453 1 97.62 259 GLU B CA 1
ATOM 4819 C C . GLU B 1 259 ? 3.094 13.258 27.906 1 97.62 259 GLU B C 1
ATOM 4821 O O . GLU B 1 259 ? 3.408 14.414 28.188 1 97.62 259 GLU B O 1
ATOM 4826 N N . ARG B 1 260 ? 2.795 12.383 28.812 1 94.81 260 ARG B N 1
ATOM 4827 C CA . ARG B 1 260 ? 2.674 12.742 30.234 1 94.81 260 ARG B CA 1
ATOM 4828 C C . ARG B 1 260 ? 3.957 13.383 30.734 1 94.81 260 ARG B C 1
ATOM 4830 O O . ARG B 1 260 ? 3.912 14.312 31.547 1 94.81 260 ARG B O 1
ATOM 4837 N N . ASP B 1 261 ? 5.094 12.961 30.234 1 93.31 261 ASP B N 1
ATOM 4838 C CA . ASP B 1 261 ? 6.367 13.438 30.766 1 93.31 261 ASP B CA 1
ATOM 4839 C C . ASP B 1 261 ? 7.062 14.367 29.766 1 93.31 261 ASP B C 1
ATOM 4841 O O . ASP B 1 261 ? 8.234 14.719 29.953 1 93.31 261 ASP B O 1
ATOM 4845 N N . CYS B 1 262 ? 6.352 14.781 28.812 1 95.75 262 CYS B N 1
ATOM 4846 C CA . CYS B 1 262 ? 6.941 15.656 27.812 1 95.75 262 CYS B CA 1
ATOM 4847 C C . CYS B 1 262 ? 6.965 17.109 28.297 1 95.75 262 CYS B C 1
ATOM 4849 O O . CYS B 1 262 ? 6.137 17.5 29.109 1 95.75 262 CYS B O 1
ATOM 4851 N N . PRO B 1 263 ? 7.988 17.859 27.734 1 95 263 PRO B N 1
ATOM 4852 C CA . PRO B 1 263 ? 7.957 19.297 28.016 1 95 263 PRO B CA 1
ATOM 4853 C C . PRO B 1 263 ? 6.691 19.969 27.484 1 95 263 PRO B C 1
ATOM 4855 O O . PRO B 1 263 ? 6.047 19.453 26.562 1 95 263 PRO B O 1
ATOM 4858 N N . ARG B 1 264 ? 6.43 21.078 28.016 1 95.62 264 ARG B N 1
ATOM 4859 C CA . ARG B 1 264 ? 5.215 21.781 27.625 1 95.62 264 ARG B CA 1
ATOM 4860 C C . ARG B 1 264 ? 5.547 23.047 26.844 1 95.62 264 ARG B C 1
ATOM 4862 O O . ARG B 1 264 ? 4.652 23.828 26.484 1 95.62 264 ARG B O 1
ATOM 4869 N N . GLU B 1 265 ? 6.828 23.266 26.641 1 96.75 265 GLU B N 1
ATOM 4870 C CA . GLU B 1 265 ? 7.281 24.453 25.922 1 96.75 265 GLU B CA 1
ATOM 4871 C C . GLU B 1 265 ? 8.156 24.078 24.734 1 96.75 265 GLU B C 1
ATOM 4873 O O . GLU B 1 265 ? 8.758 23 24.719 1 96.75 265 GLU B O 1
ATOM 4878 N N . VAL B 1 266 ? 8.125 24.922 23.766 1 98 266 VAL B N 1
ATOM 4879 C CA . VAL B 1 266 ? 8.961 24.781 22.578 1 98 266 VAL B CA 1
ATOM 4880 C C . VAL B 1 266 ? 9.914 25.984 22.469 1 98 266 VAL B C 1
ATOM 4882 O O . VAL B 1 266 ? 9.477 27.125 22.516 1 98 266 VAL B O 1
ATOM 4885 N N . SER B 1 267 ? 11.195 25.703 22.328 1 97.06 267 SER B N 1
ATOM 4886 C CA . SER B 1 267 ? 12.172 26.781 22.312 1 97.06 267 SER B CA 1
ATOM 4887 C C . SER B 1 267 ? 12.773 26.969 20.922 1 97.06 267 SER B C 1
ATOM 4889 O O . SER B 1 267 ? 13.508 27.922 20.688 1 97.06 267 SER B O 1
ATOM 4891 N N . HIS B 1 268 ? 12.484 26.109 20.016 1 98.06 268 HIS B N 1
ATOM 4892 C CA . HIS B 1 268 ? 12.977 26.203 18.641 1 98.06 268 HIS B CA 1
ATOM 4893 C C . HIS B 1 268 ? 12.477 27.484 17.969 1 98.06 268 HIS B C 1
ATOM 4895 O O . HIS B 1 268 ? 11.438 28.031 18.359 1 98.06 268 HIS B O 1
ATOM 4901 N N . GLN B 1 269 ? 13.297 28 16.969 1 98.19 269 GLN B N 1
ATOM 4902 C CA . GLN B 1 269 ? 12.719 29 16.078 1 98.19 269 GLN B CA 1
ATOM 4903 C C . GLN B 1 269 ? 11.461 28.469 15.398 1 98.19 269 GLN B C 1
ATOM 4905 O O . GLN B 1 269 ? 11.445 27.344 14.906 1 98.19 269 GLN B O 1
ATOM 4910 N N . ALA B 1 270 ? 10.398 29.297 15.492 1 98.62 270 ALA B N 1
ATOM 4911 C CA . ALA B 1 270 ? 9.109 28.766 15.047 1 98.62 270 ALA B CA 1
ATOM 4912 C C . ALA B 1 270 ? 8.352 29.797 14.211 1 98.62 270 ALA B C 1
ATOM 4914 O O . ALA B 1 270 ? 8.523 31 14.391 1 98.62 270 ALA B O 1
ATOM 4915 N N . LEU B 1 271 ? 7.586 29.281 13.281 1 98.69 271 LEU B N 1
ATOM 4916 C CA . LEU B 1 271 ? 6.629 30.062 12.508 1 98.69 271 LEU B CA 1
ATOM 4917 C C . LEU B 1 271 ? 5.23 29.469 12.609 1 98.69 271 LEU B C 1
ATOM 4919 O O . LEU B 1 271 ? 5.043 28.266 12.375 1 98.69 271 LEU B O 1
ATOM 4923 N N . MET B 1 272 ? 4.281 30.25 13.039 1 98.62 272 MET B N 1
ATOM 4924 C CA . MET B 1 272 ? 2.869 29.891 13.016 1 98.62 272 MET B CA 1
ATOM 4925 C C . MET B 1 272 ? 2.115 30.688 11.969 1 98.62 272 MET B C 1
ATOM 4927 O O . MET B 1 272 ? 2.131 31.922 12 1 98.62 272 MET B O 1
ATOM 4931 N N . ILE B 1 273 ? 1.538 30.047 11.008 1 98.62 273 ILE B N 1
ATOM 4932 C CA . ILE B 1 273 ? 0.684 30.703 10.023 1 98.62 273 ILE B CA 1
ATOM 4933 C C . ILE B 1 273 ? -0.777 30.344 10.289 1 98.62 273 ILE B C 1
ATOM 4935 O O . ILE B 1 273 ? -1.176 29.188 10.133 1 98.62 273 ILE B O 1
ATOM 4939 N N . VAL B 1 274 ? -1.541 31.297 10.633 1 98.19 274 VAL B N 1
ATOM 4940 C CA . VAL B 1 274 ? -2.947 31.094 10.977 1 98.19 274 VAL B CA 1
ATOM 4941 C C . VAL B 1 274 ? -3.82 31.453 9.773 1 98.19 274 VAL B C 1
ATOM 4943 O O . VAL B 1 274 ? -3.715 32.562 9.219 1 98.19 274 VAL B O 1
ATOM 4946 N N . ALA B 1 275 ? -4.633 30.5 9.336 1 98.12 275 ALA B N 1
ATOM 4947 C CA . ALA B 1 275 ? -5.629 30.766 8.305 1 98.12 275 ALA B CA 1
ATOM 4948 C C . ALA B 1 275 ? -6.879 31.406 8.898 1 98.12 275 ALA B C 1
ATOM 4950 O O . ALA B 1 275 ? -7.602 30.781 9.672 1 98.12 275 ALA B O 1
ATOM 4951 N N . THR B 1 276 ? -7.25 32.531 8.5 1 96.81 276 THR B N 1
ATOM 4952 C CA . THR B 1 276 ? -8.203 33.375 9.219 1 96.81 276 THR B CA 1
ATOM 4953 C C . THR B 1 276 ? -9.633 32.875 9.008 1 96.81 276 THR B C 1
ATOM 4955 O O . THR B 1 276 ? -10.523 33.188 9.797 1 96.81 276 THR B O 1
ATOM 4958 N N . ALA B 1 277 ? -9.844 32.125 7.922 1 95.56 277 ALA B N 1
ATOM 4959 C CA . ALA B 1 277 ? -11.188 31.641 7.641 1 95.56 277 ALA B CA 1
ATOM 4960 C C . ALA B 1 277 ? -11.281 30.141 7.824 1 95.56 277 ALA B C 1
ATOM 4962 O O . ALA B 1 277 ? -12.172 29.484 7.266 1 95.56 277 ALA B O 1
ATOM 4963 N N . ASP B 1 278 ? -10.398 29.531 8.547 1 95.69 278 ASP B N 1
ATOM 4964 C CA . ASP B 1 278 ? -10.422 28.094 8.805 1 95.69 278 ASP B CA 1
ATOM 4965 C C . ASP B 1 278 ? -11.594 27.719 9.703 1 95.69 278 ASP B C 1
ATOM 4967 O O . ASP B 1 278 ? -11.664 28.141 10.852 1 95.69 278 ASP B O 1
ATOM 4971 N N . PRO B 1 279 ? -12.453 26.922 9.234 1 92.19 279 PRO B N 1
ATOM 4972 C CA . PRO B 1 279 ? -13.625 26.594 10.055 1 92.19 279 PRO B CA 1
ATOM 4973 C C . PRO B 1 279 ? -13.297 25.625 11.188 1 92.19 279 PRO B C 1
ATOM 4975 O O . PRO B 1 279 ? -14.016 25.578 12.188 1 92.19 279 PRO B O 1
ATOM 4978 N N . ALA B 1 280 ? -12.258 24.875 11.062 1 91.62 280 ALA B N 1
ATOM 4979 C CA . ALA B 1 280 ? -11.922 23.844 12.039 1 91.62 280 ALA B CA 1
ATOM 4980 C C . ALA B 1 280 ? -10.945 24.375 13.086 1 91.62 280 ALA B C 1
ATOM 4982 O O . ALA B 1 280 ? -11.008 23.984 14.258 1 91.62 280 ALA B O 1
ATOM 4983 N N . LEU B 1 281 ? -10.039 25.219 12.625 1 94.06 281 LEU B N 1
ATOM 4984 C CA . LEU B 1 281 ? -8.984 25.719 13.492 1 94.06 281 LEU B CA 1
ATOM 4985 C C . LEU B 1 281 ? -8.977 27.25 13.508 1 94.06 281 LEU B C 1
ATOM 4987 O O . LEU B 1 281 ? -8.094 27.875 12.906 1 94.06 281 LEU B O 1
ATOM 4991 N N . PRO B 1 282 ? -9.836 27.812 14.289 1 91.69 282 PRO B N 1
ATOM 4992 C CA . PRO B 1 282 ? -9.992 29.266 14.297 1 91.69 282 PRO B CA 1
ATOM 4993 C C . PRO B 1 282 ? -8.789 29.984 14.922 1 91.69 282 PRO B C 1
ATOM 4995 O O . PRO B 1 282 ? -8.047 29.375 15.695 1 91.69 282 PRO B O 1
ATOM 4998 N N . VAL B 1 283 ? -8.688 31.203 14.695 1 93 283 VAL B N 1
ATOM 4999 C CA . VAL B 1 283 ? -7.578 32.062 15.102 1 93 283 VAL B CA 1
ATOM 5000 C C . VAL B 1 283 ? -7.441 32.031 16.625 1 93 283 VAL B C 1
ATOM 5002 O O . VAL B 1 283 ? -6.328 32.125 17.156 1 93 283 VAL B O 1
ATOM 5005 N N . SER B 1 284 ? -8.531 31.922 17.281 1 92.5 284 SER B N 1
ATOM 5006 C CA . SER B 1 284 ? -8.547 31.984 18.734 1 92.5 284 SER B CA 1
ATOM 5007 C C . SER B 1 284 ? -7.707 30.859 19.344 1 92.5 284 SER B C 1
ATOM 5009 O O . SER B 1 284 ? -7.211 30.984 20.469 1 92.5 284 SER B O 1
ATOM 5011 N N . MET B 1 285 ? -7.5 29.828 18.625 1 92.12 285 MET B N 1
ATOM 5012 C CA . MET B 1 285 ? -6.746 28.688 19.125 1 92.12 285 MET B CA 1
ATOM 5013 C C . MET B 1 285 ? -5.254 29.016 19.188 1 92.12 285 MET B C 1
ATOM 5015 O O . MET B 1 285 ? -4.504 28.344 19.906 1 92.12 285 MET B O 1
ATOM 5019 N N . ALA B 1 286 ? -4.828 30.016 18.484 1 94.31 286 ALA B N 1
ATOM 5020 C CA . ALA B 1 286 ? -3.408 30.359 18.438 1 94.31 286 ALA B CA 1
ATOM 5021 C C . ALA B 1 286 ? -3.086 31.5 19.406 1 94.31 286 ALA B C 1
ATOM 5023 O O . ALA B 1 286 ? -1.924 31.875 19.562 1 94.31 286 ALA B O 1
ATOM 5024 N N . ARG B 1 287 ? -4.059 32 20.094 1 89.81 287 ARG B N 1
ATOM 5025 C CA . ARG B 1 287 ? -3.932 33.219 20.875 1 89.81 287 ARG B CA 1
ATOM 5026 C C . ARG B 1 287 ? -2.949 33.031 22.031 1 89.81 287 ARG B C 1
ATOM 5028 O O . ARG B 1 287 ? -2.209 33.969 22.375 1 89.81 287 ARG B O 1
ATOM 5035 N N . LYS B 1 288 ? -2.816 31.844 22.594 1 89.25 288 LYS B N 1
ATOM 5036 C CA . LYS B 1 288 ? -2.012 31.656 23.797 1 89.25 288 LYS B CA 1
ATOM 5037 C C . LYS B 1 288 ? -0.696 30.953 23.469 1 89.25 288 LYS B C 1
ATOM 5039 O O . LYS B 1 288 ? 0.022 30.531 24.375 1 89.25 288 LYS B O 1
ATOM 5044 N N . MET B 1 289 ? -0.369 30.891 22.25 1 95.06 289 MET B N 1
ATOM 5045 C CA . MET B 1 289 ? 0.802 30.109 21.844 1 95.06 289 MET B CA 1
ATOM 5046 C C . MET B 1 289 ? 2.078 30.734 22.406 1 95.06 289 MET B C 1
ATOM 5048 O O . MET B 1 289 ? 3.039 30.016 22.703 1 95.06 289 MET B O 1
ATOM 5052 N N . ASN B 1 290 ? 2.107 32 22.578 1 92.12 290 ASN B N 1
ATOM 5053 C CA . ASN B 1 290 ? 3.307 32.688 23.016 1 92.12 290 ASN B CA 1
ATOM 5054 C C . ASN B 1 290 ? 3.717 32.281 24.422 1 92.12 290 ASN B C 1
ATOM 5056 O O . ASN B 1 290 ? 4.875 32.438 24.812 1 92.12 290 ASN B O 1
ATOM 5060 N N . LYS B 1 291 ? 2.793 31.781 25.141 1 94.56 291 LYS B N 1
ATOM 5061 C CA . LYS B 1 291 ? 3.088 31.297 26.484 1 94.56 291 LYS B CA 1
ATOM 5062 C C . LYS B 1 291 ? 3.975 30.047 26.438 1 94.56 291 LYS B C 1
ATOM 5064 O O . LYS B 1 291 ? 4.723 29.781 27.375 1 94.56 291 LYS B O 1
ATOM 5069 N N . TYR B 1 292 ? 3.906 29.344 25.344 1 96.69 292 TYR B N 1
ATOM 5070 C CA . TYR B 1 292 ? 4.52 28.016 25.312 1 96.69 292 TYR B CA 1
ATOM 5071 C C . TYR B 1 292 ? 5.594 27.938 24.219 1 96.69 292 TYR B C 1
ATOM 5073 O O . TYR B 1 292 ? 6.461 27.062 24.266 1 96.69 292 TYR B O 1
ATOM 5081 N N . VAL B 1 293 ? 5.508 28.781 23.219 1 97.81 293 VAL B N 1
ATOM 5082 C CA . VAL B 1 293 ? 6.48 28.812 22.125 1 97.81 293 VAL B CA 1
ATOM 5083 C C . VAL B 1 293 ? 7.273 30.125 22.188 1 97.81 293 VAL B C 1
ATOM 5085 O O . VAL B 1 293 ? 6.766 31.188 21.812 1 97.81 293 VAL B O 1
ATOM 5088 N N . LYS B 1 294 ? 8.508 30.109 22.5 1 94.25 294 LYS B N 1
ATOM 5089 C CA . LYS B 1 294 ? 9.281 31.281 22.938 1 94.25 294 LYS B CA 1
ATOM 5090 C C . LYS B 1 294 ? 9.805 32.062 21.734 1 94.25 294 LYS B C 1
ATOM 5092 O O . LYS B 1 294 ? 9.852 33.281 21.766 1 94.25 294 LYS B O 1
ATOM 5097 N N . ASN B 1 295 ? 10.281 31.391 20.703 1 95.69 295 ASN B N 1
ATOM 5098 C CA . ASN B 1 295 ? 10.867 32 19.516 1 95.69 295 ASN B CA 1
ATOM 5099 C C . ASN B 1 295 ? 9.969 31.844 18.297 1 95.69 295 ASN B C 1
ATOM 5101 O O . ASN B 1 295 ? 10.352 31.188 17.328 1 95.69 295 ASN B O 1
ATOM 5105 N N . MET B 1 296 ? 8.812 32.531 18.359 1 96.56 296 MET B N 1
ATOM 5106 C CA . MET B 1 296 ? 7.824 32.25 17.328 1 96.56 296 MET B CA 1
ATOM 5107 C C . MET B 1 296 ? 7.477 33.531 16.547 1 96.56 296 MET B C 1
ATOM 5109 O O . MET B 1 296 ? 7.32 34.594 17.141 1 96.56 296 MET B O 1
ATOM 5113 N N . GLU B 1 297 ? 7.484 33.438 15.32 1 96.44 297 GLU B N 1
ATOM 5114 C CA . GLU B 1 297 ? 6.805 34.406 14.453 1 96.44 297 GLU B CA 1
ATOM 5115 C C . GLU B 1 297 ? 5.379 33.969 14.148 1 96.44 297 GLU B C 1
ATOM 5117 O O . GLU B 1 297 ? 5.137 32.781 13.812 1 96.44 297 GLU B O 1
ATOM 5122 N N . LEU B 1 298 ? 4.457 34.875 14.328 1 96.69 298 LEU B N 1
ATOM 5123 C CA . LEU B 1 298 ? 3.055 34.594 14.023 1 96.69 298 LEU B CA 1
ATOM 5124 C C . LEU B 1 298 ? 2.604 35.406 12.797 1 96.69 298 LEU B C 1
ATOM 5126 O O . LEU B 1 298 ? 2.783 36.625 12.742 1 96.69 298 LEU B O 1
ATOM 5130 N N . LYS B 1 299 ? 2.135 34.75 11.805 1 97.31 299 LYS B N 1
ATOM 5131 C CA . LYS B 1 299 ? 1.587 35.344 10.594 1 97.31 299 LYS B CA 1
ATOM 5132 C C . LYS B 1 299 ? 0.162 34.875 10.336 1 97.31 299 LYS B C 1
ATOM 5134 O O . LYS B 1 299 ? -0.238 33.812 10.812 1 97.31 299 LYS B O 1
ATOM 5139 N N . THR B 1 300 ? -0.624 35.688 9.672 1 97.5 300 THR B N 1
ATOM 5140 C CA . THR B 1 300 ? -1.975 35.312 9.266 1 97.5 300 THR B CA 1
ATOM 5141 C C . THR B 1 300 ? -2.098 35.281 7.742 1 97.5 300 THR B C 1
ATOM 5143 O O . THR B 1 300 ? -1.34 35.969 7.047 1 97.5 300 THR B O 1
ATOM 5146 N N . ILE B 1 301 ? -2.953 34.5 7.25 1 98.25 301 ILE B N 1
ATOM 5147 C CA . ILE B 1 301 ? -3.232 34.406 5.82 1 98.25 301 ILE B CA 1
ATOM 5148 C C . ILE B 1 301 ? -4.734 34.25 5.598 1 98.25 301 ILE B C 1
ATOM 5150 O O . ILE B 1 301 ? -5.406 33.531 6.34 1 98.25 301 ILE B O 1
ATOM 5154 N N . GLU B 1 302 ? -5.289 35.031 4.676 1 97.56 302 GLU B N 1
ATOM 5155 C CA . GLU B 1 302 ? -6.715 34.969 4.391 1 97.56 302 GLU B CA 1
ATOM 5156 C C . GLU B 1 302 ? -7.035 33.719 3.561 1 97.56 302 GLU B C 1
ATOM 5158 O O . GLU B 1 302 ? -7.141 33.781 2.334 1 97.56 302 GLU B O 1
ATOM 5163 N N . ALA B 1 303 ? -7.27 32.688 4.199 1 97.38 303 ALA B N 1
ATOM 5164 C CA . ALA B 1 303 ? -7.574 31.391 3.594 1 97.38 303 ALA B CA 1
ATOM 5165 C C . ALA B 1 303 ? -8.406 30.531 4.535 1 97.38 303 ALA B C 1
ATOM 5167 O O . ALA B 1 303 ? -8.555 30.844 5.719 1 97.38 303 ALA B O 1
ATOM 5168 N N . ALA B 1 304 ? -9.016 29.594 3.949 1 96.44 304 ALA B N 1
ATOM 5169 C CA . ALA B 1 304 ? -9.617 28.547 4.766 1 96.44 304 ALA B CA 1
ATOM 5170 C C . ALA B 1 304 ? -8.586 27.5 5.172 1 96.44 304 ALA B C 1
ATOM 5172 O O . ALA B 1 304 ? -7.445 27.844 5.508 1 96.44 304 ALA B O 1
ATOM 5173 N N . HIS B 1 305 ? -8.953 26.172 5.176 1 96.44 305 HIS B N 1
ATOM 5174 C CA . HIS B 1 305 ? -8.117 25.156 5.797 1 96.44 305 HIS B CA 1
ATOM 5175 C C . HIS B 1 305 ? -6.965 24.75 4.883 1 96.44 305 HIS B C 1
ATOM 5177 O O . HIS B 1 305 ? -5.875 24.422 5.352 1 96.44 305 HIS B O 1
ATOM 5183 N N . TRP B 1 306 ? -7.168 24.812 3.605 1 97.69 306 TRP B N 1
ATOM 5184 C CA . TRP B 1 306 ? -6.215 24.266 2.648 1 97.69 306 TRP B CA 1
ATOM 5185 C C . TRP B 1 306 ? -5.336 25.375 2.066 1 97.69 306 TRP B C 1
ATOM 5187 O O . TRP B 1 306 ? -5.27 25.547 0.847 1 97.69 306 TRP B O 1
ATOM 5197 N N . VAL B 1 307 ? -4.562 25.938 2.895 1 98.25 307 VAL B N 1
ATOM 5198 C CA . VAL B 1 307 ? -3.77 27.125 2.607 1 98.25 307 VAL B CA 1
ATOM 5199 C C . VAL B 1 307 ? -2.777 26.828 1.486 1 98.25 307 VAL B C 1
ATOM 5201 O O . VAL B 1 307 ? -2.562 27.672 0.603 1 98.25 307 VAL B O 1
ATOM 5204 N N . GLN B 1 308 ? -2.158 25.578 1.473 1 97.81 308 GLN B N 1
ATOM 5205 C CA . GLN B 1 308 ? -1.128 25.188 0.52 1 97.81 308 GLN B CA 1
ATOM 5206 C C . GLN B 1 308 ? -1.64 25.281 -0.915 1 97.81 308 GLN B C 1
ATOM 5208 O O . GLN B 1 308 ? -0.867 25.531 -1.84 1 97.81 308 GLN B O 1
ATOM 5213 N N . MET B 1 309 ? -2.934 25.125 -1.064 1 97.31 309 MET B N 1
ATOM 5214 C CA . MET B 1 309 ? -3.547 25.125 -2.389 1 97.31 309 MET B CA 1
ATOM 5215 C C . MET B 1 309 ? -4.277 26.438 -2.645 1 97.31 309 MET B C 1
ATOM 5217 O O . MET B 1 309 ? -4.234 26.969 -3.756 1 97.31 309 MET B O 1
ATOM 5221 N N . GLU B 1 310 ? -4.836 27 -1.642 1 97.75 310 GLU B N 1
ATOM 5222 C CA . GLU B 1 310 ? -5.703 28.172 -1.778 1 97.75 310 GLU B CA 1
ATOM 5223 C C . GLU B 1 310 ? -4.887 29.453 -1.958 1 97.75 310 GLU B C 1
ATOM 5225 O O . GLU B 1 310 ? -5.305 30.359 -2.668 1 97.75 310 GLU B O 1
ATOM 5230 N N . ARG B 1 311 ? -3.814 29.484 -1.277 1 98.19 311 ARG B N 1
ATOM 5231 C CA . ARG B 1 311 ? -2.947 30.656 -1.301 1 98.19 311 ARG B CA 1
ATOM 5232 C C . ARG B 1 311 ? -1.492 30.25 -1.528 1 98.19 311 ARG B C 1
ATOM 5234 O O . ARG B 1 311 ? -0.606 30.656 -0.773 1 98.19 311 ARG B O 1
ATOM 5241 N N . THR B 1 312 ? -1.308 29.578 -2.654 1 98.12 312 THR B N 1
ATOM 5242 C CA . THR B 1 312 ? -0.022 28.969 -2.959 1 98.12 312 THR B CA 1
ATOM 5243 C C . THR B 1 312 ? 1.09 30.016 -2.975 1 98.12 312 THR B C 1
ATOM 5245 O O . THR B 1 312 ? 2.078 29.891 -2.25 1 98.12 312 THR B O 1
ATOM 5248 N N . ALA B 1 313 ? 0.945 31.047 -3.742 1 98.19 313 ALA B N 1
ATOM 5249 C CA . ALA B 1 313 ? 1.994 32.062 -3.922 1 98.19 313 ALA B CA 1
ATOM 5250 C C . ALA B 1 313 ? 2.299 32.781 -2.609 1 98.19 313 ALA B C 1
ATOM 5252 O O . ALA B 1 313 ? 3.465 32.969 -2.254 1 98.19 313 ALA B O 1
ATOM 5253 N N . GLU B 1 314 ? 1.258 33.156 -1.932 1 98.69 314 GLU B N 1
ATOM 5254 C CA . GLU B 1 314 ? 1.426 33.875 -0.676 1 98.69 314 GLU B CA 1
ATOM 5255 C C . GLU B 1 314 ? 2.098 33 0.38 1 98.69 314 GLU B C 1
ATOM 5257 O O . GLU B 1 314 ? 3.002 33.469 1.083 1 98.69 314 GLU B O 1
ATOM 5262 N N . LEU B 1 315 ? 1.649 31.781 0.48 1 98.81 315 LEU B N 1
ATOM 5263 C CA . LEU B 1 315 ? 2.271 30.859 1.425 1 98.81 315 LEU B CA 1
ATOM 5264 C C . LEU B 1 315 ? 3.742 30.656 1.085 1 98.81 315 LEU B C 1
ATOM 5266 O O . LEU B 1 315 ? 4.598 30.656 1.975 1 98.81 315 LEU B O 1
ATOM 5270 N N . ASN B 1 316 ? 4.02 30.391 -0.195 1 98.69 316 ASN B N 1
ATOM 5271 C CA . ASN B 1 316 ? 5.398 30.219 -0.636 1 98.69 316 ASN B CA 1
ATOM 5272 C C . ASN B 1 316 ? 6.285 31.375 -0.195 1 98.69 316 ASN B C 1
ATOM 5274 O O . ASN B 1 316 ? 7.375 31.156 0.337 1 98.69 316 ASN B O 1
ATOM 5278 N N . GLU B 1 317 ? 5.816 32.531 -0.337 1 98.5 317 GLU B N 1
ATOM 5279 C CA . GLU B 1 317 ? 6.586 33.719 0.026 1 98.5 317 GLU B CA 1
ATOM 5280 C C . GLU B 1 317 ? 6.785 33.781 1.536 1 98.5 317 GLU B C 1
ATOM 5282 O O . GLU B 1 317 ? 7.875 34.125 2.004 1 98.5 317 GLU B O 1
ATOM 5287 N N . MET B 1 318 ? 5.758 33.531 2.299 1 98.62 318 MET B N 1
ATOM 5288 C CA . MET B 1 318 ? 5.859 33.531 3.756 1 98.62 318 MET B CA 1
ATOM 5289 C C . MET B 1 318 ? 6.914 32.562 4.242 1 98.62 318 MET B C 1
ATOM 5291 O O . MET B 1 318 ? 7.727 32.875 5.109 1 98.62 318 MET B O 1
ATOM 5295 N N . LEU B 1 319 ? 6.871 31.375 3.688 1 98.62 319 LEU B N 1
ATOM 5296 C CA . LEU B 1 319 ? 7.832 30.359 4.07 1 98.62 319 LEU B CA 1
ATOM 5297 C C . LEU B 1 319 ? 9.25 30.766 3.676 1 98.62 319 LEU B C 1
ATOM 5299 O O . LEU B 1 319 ? 10.188 30.609 4.465 1 98.62 319 LEU B O 1
ATOM 5303 N N . ALA B 1 320 ? 9.391 31.266 2.461 1 97.44 320 ALA B N 1
ATOM 5304 C CA . ALA B 1 320 ? 10.711 31.656 1.97 1 97.44 320 ALA B CA 1
ATOM 5305 C C . ALA B 1 320 ? 11.312 32.75 2.834 1 97.44 320 ALA B C 1
ATOM 5307 O O . ALA B 1 320 ? 12.508 32.75 3.139 1 97.44 320 ALA B O 1
ATOM 5308 N N . GLU B 1 321 ? 10.492 33.688 3.146 1 97.38 321 GLU B N 1
ATOM 5309 C CA . GLU B 1 321 ? 10.953 34.812 3.984 1 97.38 321 GLU B CA 1
ATOM 5310 C C . GLU B 1 321 ? 11.422 34.312 5.348 1 97.38 321 GLU B C 1
ATOM 5312 O O . GLU B 1 321 ? 12.484 34.688 5.828 1 97.38 321 GLU B O 1
ATOM 5317 N N . TRP B 1 322 ? 10.641 33.5 5.941 1 98.25 322 TRP B N 1
ATOM 5318 C CA . TRP B 1 322 ? 10.984 32.969 7.25 1 98.25 322 TRP B CA 1
ATOM 5319 C C . TRP B 1 322 ? 12.258 32.125 7.18 1 98.25 322 TRP B C 1
ATOM 5321 O O . TRP B 1 322 ? 13.141 32.25 8.031 1 98.25 322 TRP B O 1
ATOM 5331 N N . LEU B 1 323 ? 12.375 31.266 6.176 1 97.81 323 LEU B N 1
ATOM 5332 C CA . LEU B 1 323 ? 13.523 30.391 6.004 1 97.81 323 LEU B CA 1
ATOM 5333 C C . LEU B 1 323 ? 14.797 31.188 5.766 1 97.81 323 LEU B C 1
ATOM 5335 O O . LEU B 1 323 ? 15.875 30.828 6.238 1 97.81 323 LEU B O 1
ATOM 5339 N N . SER B 1 324 ? 14.703 32.25 5.008 1 94.88 324 SER B N 1
ATOM 5340 C CA . SER B 1 324 ? 15.852 33.094 4.746 1 94.88 324 SER B CA 1
ATOM 5341 C C . SER B 1 324 ? 16.375 33.719 6.031 1 94.88 324 SER B C 1
ATOM 5343 O O . SER B 1 324 ? 17.594 33.906 6.188 1 94.88 324 SER B O 1
ATOM 5345 N N . LYS B 1 325 ? 15.477 34.062 6.906 1 94.12 325 LYS B N 1
ATOM 5346 C CA . LYS B 1 325 ? 15.867 34.625 8.195 1 94.12 325 LYS B CA 1
ATOM 5347 C C . LYS B 1 325 ? 16.625 33.625 9.039 1 94.12 325 LYS B C 1
ATOM 5349 O O . LYS B 1 325 ? 17.531 33.969 9.805 1 94.12 325 LYS B O 1
ATOM 5354 N N . LEU B 1 326 ? 16.234 32.375 8.977 1 93.06 326 LEU B N 1
ATOM 5355 C CA . LEU B 1 326 ? 16.906 31.312 9.742 1 93.06 326 LEU B CA 1
ATOM 5356 C C . LEU B 1 326 ? 18.359 31.188 9.32 1 93.06 326 LEU B C 1
ATOM 5358 O O . LEU B 1 326 ? 19.234 30.922 10.148 1 93.06 326 LEU B O 1
ATOM 5362 N N . SER B 1 327 ? 18.672 31.266 8.047 1 83.69 327 SER B N 1
ATOM 5363 C CA . SER B 1 327 ? 20.016 31.109 7.508 1 83.69 327 SER B CA 1
ATOM 5364 C C . SER B 1 327 ? 20.906 32.281 7.938 1 83.69 327 SER B C 1
ATOM 5366 O O . SER B 1 327 ? 22.109 32.094 8.125 1 83.69 327 SER B O 1
ATOM 5368 N N . GLU B 1 328 ? 20.328 33.312 8.062 1 74.75 328 GLU B N 1
ATOM 5369 C CA . GLU B 1 328 ? 21.078 34.5 8.469 1 74.75 328 GLU B CA 1
ATOM 5370 C C . GLU B 1 328 ? 21.453 34.438 9.945 1 74.75 328 GLU B C 1
ATOM 5372 O O . GLU B 1 328 ? 22.516 34.938 10.352 1 74.75 328 GLU B O 1
ATOM 5377 N N . THR B 1 329 ? 20.578 33.906 10.633 1 65.81 329 THR B N 1
ATOM 5378 C CA . THR B 1 329 ? 20.875 33.781 12.062 1 65.81 329 THR B CA 1
ATOM 5379 C C . THR B 1 329 ? 21.969 32.75 12.305 1 65.81 329 THR B C 1
ATOM 5381 O O . THR B 1 329 ? 22.766 32.906 13.234 1 65.81 329 THR B O 1
ATOM 5384 N N . LYS B 1 330 ? 22.125 31.766 11.594 1 62.97 330 LYS B N 1
ATOM 5385 C CA . LYS B 1 330 ? 23.172 30.766 11.719 1 62.97 330 LYS B CA 1
ATOM 5386 C C . LYS B 1 330 ? 24.516 31.328 11.25 1 62.97 330 LYS B C 1
ATOM 5388 O O . LYS B 1 330 ? 25.578 30.953 11.773 1 62.97 330 LYS B O 1
ATOM 5393 N N . ALA B 1 331 ? 24.469 32.281 10.281 1 59.09 331 ALA B N 1
ATOM 5394 C CA . ALA B 1 331 ? 25.719 32.844 9.766 1 59.09 331 ALA B CA 1
ATOM 5395 C C . ALA B 1 331 ? 26.312 33.844 10.758 1 59.09 331 ALA B C 1
ATOM 5397 O O . ALA B 1 331 ? 27.484 34.219 10.648 1 59.09 331 ALA B O 1
ATOM 5398 N N . LYS B 1 332 ? 25.531 34.219 11.586 1 48.34 332 LYS B N 1
ATOM 5399 C CA . LYS B 1 332 ? 25.969 35.219 12.57 1 48.34 332 LYS B CA 1
ATOM 5400 C C . LYS B 1 332 ? 26.438 34.531 13.852 1 48.34 332 LYS B C 1
ATOM 5402 O O . LYS B 1 332 ? 26.984 35.188 14.742 1 48.34 332 LYS B O 1
ATOM 5407 N N . LEU B 1 333 ? 26 33.406 14.062 1 33.25 333 LEU B N 1
ATOM 5408 C CA . LEU B 1 333 ? 26.5 32.688 15.227 1 33.25 333 LEU B CA 1
ATOM 5409 C C . LEU B 1 333 ? 27.812 31.984 14.906 1 33.25 333 LEU B C 1
ATOM 5411 O O . LEU B 1 333 ? 28.688 31.891 15.773 1 33.25 333 LEU B O 1
#

Sequence (666 aa):
MSISTKLDPLKPESFNHKYAWINGIRYHYVDEGQGPLVVLCHGFPDMWYGWRYQIPYLVARNYRVIVPDFRGYGETDAPYVKPGDVDGLKAYGLKNICKDLAELLDHVGGKGTSAIFIGHDWGGMTVWRMCLHYPERVKAVAAICTAFSPPNTQYIALEQLVKTWPQFQYQIWFTDPATDEELDNNVSTFLRNIYRGVGEDTALVHQCSLNELPRNLPLSSKLALSEQEFEYYCRQFARRSFHGGLNYYRTRRVNFDDERDCPREVSHQALMIVATADPALPVSMARKMNKYVKNMELKTIEAAHWVQMERTAELNEMLAEWLSKLSETKAKLMSISTKLDPLKPESFNHKYAWINGIRYHYVDEGQGPLVVLCHGFPDMWYGWRYQIPYLVARNYRVIVPDFRGYGETDAPYVKPGDVDGLKAYGLKNICKDLAELLDHVGGKGTSAIFIGHDWGGMTVWRMCLHYPERVKAVAAICTAFSPPNTQYIALEQLVKTWPQFQYQIWFTDPATDEELDNNVSTFLRNIYRGVGEDTALVHQCSLNELPRNLPLSSKLALSEQEFEYYCRQFARRSFHGGLNYYRTRRVNFDDERDCPREVSHQALMIVATADPALPVSMARKMNKYVKNMELKTIEAAHWVQMERTAELNEMLAEWLSKLSETKAKL